Protein AF-0000000086531248 (afdb_homodimer)

pLDDT: mean 82.98, std 16.76, range [30.69, 98.19]

Radius of gyration: 30.2 Å; Cα contacts (8 Å, |Δi|>4): 762; chains: 2; bounding box: 94×126×69 Å

Nearest PDB structures (foldseek):
  3ufk-assembly1_A  TM=3.149E-01  e=9.516E-01  Shewanella sp. HRCR_06
  2p8v-assembly1_A  TM=5.170E-01  e=6.053E+00  Homo sapiens
  1i2h-assembly1_A  TM=2.960E-01  e=3.210E+00  Rattus norvegicus
  3qra-assembly1_A  TM=2.170E-01  e=5.446E+00  Yersinia pestis
  3ufk-assembly1_A  TM=3.164E-01  e=9.155E-01  Shewanella sp. HRCR_06

Organism: NCBI:txid488447

InterPro domains:
  IPR025500 Protein of unknown function DUF4390 [PF14334] (31-188)

Solvent-accessible surface area (backbone atoms only — not comparable to full-atom values): 21457 Å² total; per-residue (Å²): 138,83,80,73,83,70,62,63,59,59,54,48,51,50,50,49,51,51,52,56,54,62,63,57,69,62,66,74,74,72,62,60,46,32,41,75,75,45,74,47,77,41,75,66,81,43,31,29,15,36,36,32,34,45,45,72,74,75,51,71,68,51,48,50,37,25,75,71,44,42,57,45,36,40,34,36,41,38,37,33,32,35,85,48,75,95,82,62,70,50,62,69,32,76,50,74,37,56,36,37,37,34,42,41,78,91,78,56,29,23,33,42,30,25,70,22,41,72,46,78,26,83,39,67,69,60,38,48,55,51,72,29,37,35,39,65,24,76,69,42,53,52,89,62,55,53,73,72,39,65,31,41,35,34,39,31,41,29,51,41,50,85,67,35,46,65,74,55,36,55,47,40,74,76,30,70,80,58,54,36,38,30,66,78,44,73,46,80,42,65,37,69,64,76,81,128,137,84,81,73,81,67,63,64,59,59,54,48,51,50,50,49,50,50,52,56,53,64,64,56,70,62,65,74,74,72,62,60,44,32,41,75,75,45,75,47,77,42,75,66,80,41,32,30,15,36,34,35,36,45,45,71,74,76,51,71,70,50,47,50,37,25,74,71,43,41,58,45,37,41,34,37,40,37,37,33,32,37,83,48,73,93,82,58,72,49,64,69,34,76,51,74,38,58,38,38,38,32,40,40,78,91,77,57,27,23,35,41,32,25,68,22,40,73,48,77,26,83,37,66,69,61,40,47,57,51,72,30,37,35,38,65,24,78,70,42,54,54,89,62,56,55,74,72,40,65,30,42,36,35,37,33,42,31,49,40,51,86,68,34,46,66,74,53,35,55,47,40,76,78,31,70,80,56,53,38,37,32,65,77,45,75,46,80,42,64,38,68,64,75,80,128

Foldseek 3Di:
DCPPPPVVVVVVVVVVVVVVVVVPPPPPPPLQEKDKDDWDWDDPPFWIFIKTFIDGDADPVVVVCQVVWWKWKKKKWKWKWAPDPDDDTDTLFIDMWIWIWHADPVVRWIWIDGPHDIDTDNDPVVNVRVVRIDDGHGTDGPVSDDAFGKIKMKMKMWIDQVPTPDVSVVVVVVDSSRGYMYDIDIDMDHHHPPDD/DPPPPPVVVVVVVVVVVVVVVVVPPPPPPPLQEKDKDDWDWDDPPFWIFIKTFIDGDADPVVVVCQVVWWKWKKKKWKWKWAPDPDDDTDTLFIDMWIWIWHADPVVRWIWIDGPHDIDTDNDPVVNVRVVRIDDGHGTDGPVSDDAFGKIKMKMKMWIDQVPTPDVSVVVVVVDSSRGYMYDIDIDMDHRHPPDD

Structure (mmCIF, N/CA/C/O backbone):
data_AF-0000000086531248-model_v1
#
loop_
_entity.id
_entity.type
_entity.pdbx_description
1 polymer 'DUF4390 domain-containing protein'
#
loop_
_atom_site.group_PDB
_atom_site.id
_atom_site.type_symbol
_atom_site.label_atom_id
_atom_site.label_alt_id
_atom_site.label_comp_id
_atom_site.label_asym_id
_atom_site.label_entity_id
_atom_site.label_seq_id
_atom_site.pdbx_PDB_ins_code
_atom_site.Cartn_x
_atom_site.Cartn_y
_atom_site.Cartn_z
_atom_site.occupancy
_atom_site.B_iso_or_equiv
_atom_site.auth_seq_id
_atom_site.auth_comp_id
_atom_site.auth_asym_id
_atom_site.auth_atom_id
_atom_site.pdbx_PDB_model_num
ATOM 1 N N . MET A 1 1 ? 48.844 -71 -18.516 1 31.03 1 MET A N 1
ATOM 2 C CA . MET A 1 1 ? 48.469 -69.812 -19.328 1 31.03 1 MET A CA 1
ATOM 3 C C . MET A 1 1 ? 47.156 -69.25 -18.859 1 31.03 1 MET A C 1
ATOM 5 O O . MET A 1 1 ? 46.094 -69.812 -19.125 1 31.03 1 MET A O 1
ATOM 9 N N . THR A 1 2 ? 47.062 -68.688 -17.531 1 39.78 2 THR A N 1
ATOM 10 C CA . THR A 1 2 ? 46 -68.188 -16.703 1 39.78 2 THR A CA 1
ATOM 11 C C . THR A 1 2 ? 45.469 -66.875 -17.234 1 39.78 2 THR A C 1
ATOM 13 O O . THR A 1 2 ? 46.188 -65.875 -17.203 1 39.78 2 THR A O 1
ATOM 16 N N . ILE A 1 3 ? 44.844 -66.938 -18.438 1 44.66 3 ILE A N 1
ATOM 17 C CA . ILE A 1 3 ? 44.188 -65.75 -19.047 1 44.66 3 ILE A CA 1
ATOM 18 C C . ILE A 1 3 ? 43.125 -65.188 -18.094 1 44.66 3 ILE A C 1
ATOM 20 O O . ILE A 1 3 ? 42.125 -65.875 -17.844 1 44.66 3 ILE A O 1
ATOM 24 N N . LYS A 1 4 ? 43.5 -64.562 -16.938 1 47.22 4 LYS A N 1
ATOM 25 C CA . LYS A 1 4 ? 42.688 -63.875 -15.953 1 47.22 4 LYS A CA 1
ATOM 26 C C . LYS A 1 4 ? 41.844 -62.781 -16.609 1 47.22 4 LYS A C 1
ATOM 28 O O . LYS A 1 4 ? 42.344 -62.062 -17.5 1 47.22 4 LYS A O 1
ATOM 33 N N . HIS A 1 5 ? 40.5 -62.969 -16.672 1 45.34 5 HIS A N 1
ATOM 34 C CA . HIS A 1 5 ? 39.312 -62.25 -17.109 1 45.34 5 HIS A CA 1
ATOM 35 C C . HIS A 1 5 ? 39.375 -60.781 -16.672 1 45.34 5 HIS A C 1
ATOM 37 O O . HIS A 1 5 ? 39.188 -60.469 -15.484 1 45.34 5 HIS A O 1
ATOM 43 N N . LEU A 1 6 ? 40.344 -59.938 -17.234 1 50.62 6 LEU A N 1
ATOM 44 C CA . LEU A 1 6 ? 40.469 -58.469 -17.125 1 50.62 6 LEU A CA 1
ATOM 45 C C . LEU A 1 6 ? 39.188 -57.781 -17.625 1 50.62 6 LEU A C 1
ATOM 47 O O . LEU A 1 6 ? 39.188 -56.562 -17.828 1 50.62 6 LEU A O 1
ATOM 51 N N . PHE A 1 7 ? 38.094 -58.562 -17.938 1 53.81 7 PHE A N 1
ATOM 52 C CA . PHE A 1 7 ? 36.906 -57.969 -18.578 1 53.81 7 PHE A CA 1
ATOM 53 C C . PHE A 1 7 ? 36.188 -57.062 -17.625 1 53.81 7 PHE A C 1
ATOM 55 O O . PHE A 1 7 ? 35.406 -56.188 -18.047 1 53.81 7 PHE A O 1
ATOM 62 N N . PRO A 1 8 ? 36.312 -57.344 -16.25 1 64.69 8 PRO A N 1
ATOM 63 C CA . PRO A 1 8 ? 35.375 -56.625 -15.422 1 64.69 8 PRO A CA 1
ATOM 64 C C . PRO A 1 8 ? 35.75 -55.156 -15.25 1 64.69 8 PRO A C 1
ATOM 66 O O . PRO A 1 8 ? 34.906 -54.312 -14.961 1 64.69 8 PRO A O 1
ATOM 69 N N . LEU A 1 9 ? 37.062 -54.812 -15.57 1 65.31 9 LEU A N 1
ATOM 70 C CA . LEU A 1 9 ? 37.5 -53.438 -15.227 1 65.31 9 LEU A CA 1
ATOM 71 C C . LEU A 1 9 ? 37.031 -52.469 -16.281 1 65.31 9 LEU A C 1
ATOM 73 O O . LEU A 1 9 ? 36.656 -51.312 -15.953 1 65.31 9 LEU A O 1
ATOM 77 N N . ARG A 1 10 ? 36.938 -52.969 -17.609 1 66.69 10 ARG A N 1
ATOM 78 C CA . ARG A 1 10 ? 36.531 -52.062 -18.656 1 66.69 10 ARG A CA 1
ATOM 79 C C . ARG A 1 10 ? 35.031 -51.781 -18.594 1 66.69 10 ARG A C 1
ATOM 81 O O . ARG A 1 10 ? 34.594 -50.656 -18.844 1 66.69 10 ARG A O 1
ATOM 88 N N . LEU A 1 11 ? 34.281 -52.812 -18.188 1 67 11 LEU A N 1
ATOM 89 C CA . LEU A 1 11 ? 32.844 -52.594 -18.062 1 67 11 LEU A CA 1
ATOM 90 C C . LEU A 1 11 ? 32.531 -51.688 -16.859 1 67 11 LEU A C 1
ATOM 92 O O . LEU A 1 11 ? 31.656 -50.812 -16.938 1 67 11 LEU A O 1
ATOM 96 N N . ALA A 1 12 ? 33.375 -51.812 -15.789 1 71.38 12 ALA A N 1
ATOM 97 C CA . ALA A 1 12 ? 33.219 -50.938 -14.625 1 71.38 12 ALA A CA 1
ATOM 98 C C . ALA A 1 12 ? 33.562 -49.5 -14.961 1 71.38 12 ALA A C 1
ATOM 100 O O . ALA A 1 12 ? 32.875 -48.562 -14.508 1 71.38 12 ALA A O 1
ATOM 101 N N . ALA A 1 13 ? 34.562 -49.281 -15.859 1 70.12 13 ALA A N 1
ATOM 102 C CA . ALA A 1 13 ? 34.969 -47.938 -16.266 1 70.12 13 ALA A CA 1
ATOM 103 C C . ALA A 1 13 ? 33.875 -47.281 -17.141 1 70.12 13 ALA A C 1
ATOM 105 O O . ALA A 1 13 ? 33.562 -46.094 -16.984 1 70.12 13 ALA A O 1
ATOM 106 N N . VAL A 1 14 ? 33.25 -48.125 -18.016 1 68.56 14 VAL A N 1
ATOM 107 C CA . VAL A 1 14 ? 32.188 -47.625 -18.875 1 68.56 14 VAL A CA 1
ATOM 108 C C . VAL A 1 14 ? 30.953 -47.312 -18.031 1 68.56 14 VAL A C 1
ATOM 110 O O . VAL A 1 14 ? 30.297 -46.281 -18.234 1 68.56 14 VAL A O 1
ATOM 113 N N . LEU A 1 15 ? 30.688 -48.156 -17.016 1 67.06 15 LEU A N 1
ATOM 114 C CA . LEU A 1 15 ? 29.562 -47.875 -16.125 1 67.06 15 LEU A CA 1
ATOM 115 C C . LEU A 1 15 ? 29.812 -46.656 -15.25 1 67.06 15 LEU A C 1
ATOM 117 O O . LEU A 1 15 ? 28.906 -45.875 -15.008 1 67.06 15 LEU A O 1
ATOM 121 N N . MET A 1 16 ? 31.109 -46.469 -14.859 1 66.44 16 MET A N 1
AT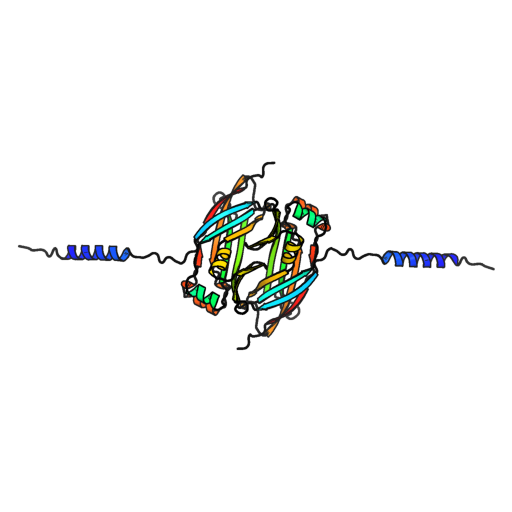OM 122 C CA . MET A 1 16 ? 31.453 -45.312 -14.07 1 66.44 16 MET A CA 1
ATOM 123 C C . MET A 1 16 ? 31.359 -44.031 -14.914 1 66.44 16 MET A C 1
ATOM 125 O O . MET A 1 16 ? 30.875 -43 -14.438 1 66.44 16 MET A O 1
ATOM 129 N N . VAL A 1 17 ? 31.75 -44.156 -16.188 1 66.12 17 VAL A N 1
ATOM 130 C CA . VAL A 1 17 ? 31.656 -42.969 -17.062 1 66.12 17 VAL A CA 1
ATOM 131 C C . VAL A 1 17 ? 30.188 -42.688 -17.375 1 66.12 17 VAL A C 1
ATOM 133 O O . VAL A 1 17 ? 29.766 -41.531 -17.406 1 66.12 17 VAL A O 1
ATOM 136 N N . ALA A 1 18 ? 29.344 -43.781 -17.562 1 64.88 18 ALA A N 1
ATOM 137 C CA . ALA A 1 18 ? 27.922 -43.594 -17.828 1 64.88 18 ALA A CA 1
ATOM 138 C C . ALA A 1 18 ? 27.219 -43 -16.609 1 64.88 18 ALA A C 1
ATOM 140 O O . ALA A 1 18 ? 26.359 -42.125 -16.734 1 64.88 18 ALA A O 1
ATOM 141 N N . LEU A 1 19 ? 27.625 -43.469 -15.383 1 59.62 19 LEU A N 1
ATOM 142 C CA . LEU A 1 19 ? 27.047 -42.906 -14.172 1 59.62 19 LEU A CA 1
ATOM 143 C C . LEU A 1 19 ? 27.453 -41.438 -14 1 59.62 19 LEU A C 1
ATOM 145 O O . LEU A 1 19 ? 26.625 -40.625 -13.594 1 59.62 19 LEU A O 1
ATOM 149 N N . THR A 1 20 ? 28.781 -41.094 -14.312 1 60.84 20 THR A N 1
ATOM 150 C CA . THR A 1 20 ? 29.219 -39.719 -14.188 1 60.84 20 THR A CA 1
ATOM 151 C C . THR A 1 20 ? 28.516 -38.844 -15.227 1 60.84 20 THR A C 1
ATOM 153 O O . THR A 1 20 ? 28.219 -37.688 -14.961 1 60.84 20 THR A O 1
ATOM 156 N N . LEU A 1 21 ? 28.188 -39.406 -16.422 1 54 21 LEU A N 1
ATOM 157 C CA . LEU A 1 21 ? 27.516 -38.594 -17.438 1 54 21 LEU A CA 1
ATOM 158 C C . LEU A 1 21 ? 26.047 -38.406 -17.078 1 54 21 LEU A C 1
ATOM 160 O O . LEU A 1 21 ? 25.453 -37.375 -17.453 1 54 21 LEU A O 1
ATOM 164 N N . CYS A 1 22 ? 25.406 -39.375 -16.5 1 51.31 22 CYS A N 1
ATOM 165 C CA . CYS A 1 22 ? 24.016 -39.219 -16.125 1 51.31 22 CYS A CA 1
ATOM 166 C C . CYS A 1 22 ? 23.875 -38.156 -15.008 1 51.31 22 CYS A C 1
ATOM 168 O O . CYS A 1 22 ? 22.781 -37.656 -14.758 1 51.31 22 CYS A O 1
ATOM 170 N N . LEU A 1 23 ? 24.891 -38.125 -14.164 1 49.16 23 LEU A N 1
ATOM 171 C CA . LEU A 1 23 ? 24.781 -37.125 -13.086 1 49.16 23 LEU A CA 1
ATOM 172 C C . LEU A 1 23 ? 24.906 -35.719 -13.625 1 49.16 23 LEU A C 1
ATOM 174 O O . LEU A 1 23 ? 24.734 -34.75 -12.883 1 49.16 23 LEU A O 1
ATOM 178 N N . ALA A 1 24 ? 25.5 -35.594 -14.781 1 46.53 24 ALA A N 1
ATOM 179 C CA . ALA A 1 24 ? 25.766 -34.25 -15.227 1 46.53 24 ALA A CA 1
ATOM 180 C C . ALA A 1 24 ? 24.453 -33.5 -15.531 1 46.53 24 ALA A C 1
ATOM 182 O O . ALA A 1 24 ? 24.406 -32.25 -15.484 1 46.53 24 ALA A O 1
ATOM 183 N N . VAL A 1 25 ? 23.547 -34.188 -16.297 1 44.53 25 VAL A N 1
ATOM 184 C CA . VAL A 1 25 ? 22.594 -33.281 -16.891 1 44.53 25 VAL A CA 1
ATOM 185 C C . VAL A 1 25 ? 21.531 -32.906 -15.875 1 44.53 25 VAL A C 1
ATOM 187 O O . VAL A 1 25 ? 20.422 -33.469 -15.883 1 44.53 25 VAL A O 1
ATOM 190 N N . VAL A 1 26 ? 21.75 -33.031 -14.625 1 43.94 26 VAL A N 1
ATOM 191 C CA . VAL A 1 26 ? 20.734 -32.375 -13.82 1 43.94 26 VAL A CA 1
ATOM 192 C C . VAL A 1 26 ? 20.578 -30.938 -14.273 1 43.94 26 VAL A C 1
ATOM 194 O O . VAL A 1 26 ? 21.5 -30.125 -14.086 1 43.94 26 VAL A O 1
ATOM 197 N N . ARG A 1 27 ? 19.891 -30.688 -15.359 1 42.56 27 ARG A N 1
ATOM 198 C CA . ARG A 1 27 ? 19.484 -29.328 -15.648 1 42.56 27 ARG A CA 1
ATOM 199 C C . ARG A 1 27 ? 18.938 -28.641 -14.398 1 42.56 27 ARG A C 1
ATOM 201 O O . ARG A 1 27 ? 18.047 -29.172 -13.734 1 42.56 27 ARG A O 1
ATOM 208 N N . PRO A 1 28 ? 19.719 -27.734 -13.75 1 41.19 28 PRO A N 1
ATOM 209 C CA . PRO A 1 28 ? 19.016 -27 -12.688 1 41.19 28 PRO A CA 1
ATOM 210 C C . PRO A 1 28 ? 17.594 -26.625 -13.062 1 41.19 28 PRO A C 1
ATOM 212 O O . PRO A 1 28 ? 17.344 -26.172 -14.188 1 41.19 28 PRO A O 1
ATOM 215 N N . ALA A 1 29 ? 16.609 -27.422 -12.789 1 40.31 29 ALA A N 1
ATOM 216 C CA . ALA A 1 29 ? 15.242 -26.906 -12.867 1 40.31 29 ALA A CA 1
ATOM 217 C C . ALA A 1 29 ? 15.203 -25.406 -12.617 1 40.31 29 ALA A C 1
ATOM 219 O O . ALA A 1 29 ? 15.617 -24.938 -11.562 1 40.31 29 ALA A O 1
ATOM 220 N N . HIS A 1 30 ? 15.492 -24.594 -13.617 1 40.78 30 HIS A N 1
ATOM 221 C CA . HIS A 1 30 ? 15.289 -23.156 -13.492 1 40.78 30 HIS A CA 1
ATOM 222 C C . HIS A 1 30 ? 14.016 -22.844 -12.719 1 40.78 30 HIS A C 1
ATOM 224 O O . HIS A 1 30 ? 12.914 -22.984 -13.25 1 40.78 30 HIS A O 1
ATOM 230 N N . ALA A 1 31 ? 13.906 -23.281 -11.531 1 46.12 31 ALA A N 1
ATOM 231 C CA . ALA A 1 31 ? 12.828 -22.672 -10.758 1 46.12 31 ALA A CA 1
ATOM 232 C C . ALA A 1 31 ? 12.57 -21.25 -11.211 1 46.12 31 ALA A C 1
ATOM 234 O O . ALA A 1 31 ? 13.5 -20.469 -11.414 1 46.12 31 ALA A O 1
ATOM 235 N N . GLU A 1 32 ? 11.445 -21.078 -11.93 1 55.91 32 GLU A N 1
ATOM 236 C CA . GLU A 1 32 ? 11.016 -19.75 -12.352 1 55.91 32 GLU A CA 1
ATOM 237 C C . GLU A 1 32 ? 11.25 -18.719 -11.25 1 55.91 32 GLU A C 1
ATOM 239 O O . GLU A 1 32 ? 10.602 -18.766 -10.203 1 55.91 32 GLU A O 1
ATOM 244 N N . SER A 1 33 ? 12.516 -18.312 -11.047 1 71.56 33 SER A N 1
ATOM 245 C CA . SER A 1 33 ? 13.055 -17.484 -9.969 1 71.56 33 SER A CA 1
ATOM 246 C C . SER A 1 33 ? 12.93 -16 -10.297 1 71.56 33 SER A C 1
ATOM 248 O O . SER A 1 33 ? 12.961 -15.617 -11.461 1 71.56 33 SER A O 1
ATOM 250 N N . ILE A 1 34 ? 12.305 -15.32 -9.492 1 82.38 34 ILE A N 1
ATOM 251 C CA . ILE A 1 34 ? 12.398 -13.859 -9.523 1 82.38 34 ILE A CA 1
ATOM 252 C C . ILE A 1 34 ? 13.828 -13.43 -9.203 1 82.38 34 ILE A C 1
ATOM 254 O O . ILE A 1 34 ? 14.422 -13.898 -8.234 1 82.38 34 ILE A O 1
ATOM 258 N N . ALA A 1 35 ? 14.461 -12.766 -10.141 1 81.56 35 ALA A N 1
ATOM 259 C CA . ALA A 1 35 ? 15.773 -12.188 -9.867 1 81.56 35 ALA A CA 1
ATOM 260 C C . ALA A 1 35 ? 15.656 -10.703 -9.516 1 81.56 35 ALA A C 1
ATOM 262 O O . ALA A 1 35 ? 14.977 -9.945 -10.211 1 81.56 35 ALA A O 1
ATOM 263 N N . VAL A 1 36 ? 16.266 -10.367 -8.438 1 82.25 36 VAL A N 1
ATOM 264 C CA . VAL A 1 36 ? 16.344 -8.945 -8.117 1 82.25 36 VAL A CA 1
ATOM 265 C C . VAL A 1 36 ? 17.469 -8.297 -8.906 1 82.25 36 VAL A C 1
ATOM 267 O O . VAL A 1 36 ? 18.641 -8.609 -8.688 1 82.25 36 VAL A O 1
ATOM 270 N N . GLN A 1 37 ? 17.203 -7.414 -9.719 1 82.5 37 GLN A N 1
ATOM 271 C CA . GLN A 1 37 ? 18.188 -6.801 -10.594 1 82.5 37 GLN A CA 1
ATOM 272 C C . GLN A 1 37 ? 18.859 -5.602 -9.922 1 82.5 37 GLN A C 1
ATOM 274 O O . GLN A 1 37 ? 20.078 -5.461 -9.961 1 82.5 37 GLN A O 1
ATOM 279 N N . ARG A 1 38 ? 18.094 -4.773 -9.422 1 89.06 38 ARG A N 1
ATOM 280 C CA . ARG A 1 38 ? 18.578 -3.541 -8.812 1 89.06 38 ARG A CA 1
ATOM 281 C C . ARG A 1 38 ? 17.75 -3.166 -7.59 1 89.06 38 ARG A C 1
ATOM 283 O O . ARG A 1 38 ? 16.531 -3.398 -7.566 1 89.06 38 ARG A O 1
ATOM 290 N N . ALA A 1 39 ? 18.469 -2.699 -6.625 1 93.31 39 ALA A N 1
ATOM 291 C CA . ALA A 1 39 ? 17.828 -2.174 -5.426 1 93.31 39 ALA A CA 1
ATOM 292 C C . ALA A 1 39 ? 18.641 -1.046 -4.805 1 93.31 39 ALA A C 1
ATOM 294 O O . ALA A 1 39 ? 19.859 -1.162 -4.664 1 93.31 39 ALA A O 1
ATOM 295 N N . SER A 1 40 ? 17.969 -0.02 -4.566 1 95.25 40 SER A N 1
ATOM 296 C CA . SER A 1 40 ? 18.656 1.116 -3.965 1 95.25 40 SER A CA 1
ATOM 297 C C . SER A 1 40 ? 17.719 1.915 -3.062 1 95.25 40 SER A C 1
ATOM 299 O O . SER A 1 40 ? 16.5 1.846 -3.205 1 95.25 40 SER A O 1
ATOM 301 N N . LEU A 1 41 ? 18.375 2.584 -2.145 1 95.06 41 LEU A N 1
ATOM 302 C CA . LEU A 1 41 ? 17.641 3.459 -1.234 1 95.06 41 LEU A CA 1
ATOM 303 C C . LEU A 1 41 ? 17.953 4.922 -1.517 1 95.06 41 LEU A C 1
ATOM 305 O O . LEU A 1 41 ? 19.125 5.281 -1.737 1 95.06 41 LEU A O 1
ATOM 309 N N . GLN A 1 42 ? 16.875 5.691 -1.604 1 91.12 42 GLN A N 1
ATOM 310 C CA . GLN A 1 42 ? 17.047 7.125 -1.812 1 91.12 42 GLN A CA 1
ATOM 311 C C . GLN A 1 42 ? 16.266 7.922 -0.771 1 91.12 42 GLN A C 1
ATOM 313 O O . GLN A 1 42 ? 15.148 7.543 -0.394 1 91.12 42 GLN A O 1
ATOM 318 N N . SER A 1 43 ? 16.844 8.992 -0.351 1 88.44 43 SER A N 1
ATOM 319 C CA . SER A 1 43 ? 16.125 9.867 0.577 1 88.44 43 SER A CA 1
ATOM 320 C C . SER A 1 43 ? 14.867 10.43 -0.054 1 88.44 43 SER A C 1
ATOM 322 O O . SER A 1 43 ? 14.867 10.82 -1.225 1 88.44 43 SER A O 1
ATOM 324 N N . ASP A 1 44 ? 13.828 10.422 0.707 1 83.75 44 ASP A N 1
ATOM 325 C CA . ASP A 1 44 ? 12.57 10.93 0.165 1 83.75 44 ASP A CA 1
ATOM 326 C C . ASP A 1 44 ? 12.086 12.141 0.954 1 83.75 44 ASP A C 1
ATOM 328 O O . ASP A 1 44 ? 10.891 12.453 0.94 1 83.75 44 ASP A O 1
ATOM 332 N N . GLY A 1 45 ? 12.961 12.789 1.713 1 75.69 45 GLY A N 1
ATOM 333 C CA . GLY A 1 45 ? 12.625 13.953 2.512 1 75.69 45 GLY A CA 1
ATOM 334 C C . GLY A 1 45 ? 12.32 13.617 3.959 1 75.69 45 GLY A C 1
ATOM 335 O O . GLY A 1 45 ? 12.703 14.352 4.871 1 75.69 45 GLY A O 1
ATOM 336 N N . SER A 1 46 ? 11.602 12.57 4.211 1 79.56 46 SER A N 1
ATOM 337 C CA . SER A 1 46 ? 11.242 12.18 5.57 1 79.56 46 SER A CA 1
ATOM 338 C C . SER A 1 46 ? 11.945 10.891 5.977 1 79.56 46 SER A C 1
ATOM 340 O O . SER A 1 46 ? 11.852 10.469 7.133 1 79.56 46 SER A O 1
ATOM 342 N N . GLY A 1 47 ? 12.656 10.312 5.164 1 89.12 47 GLY A N 1
ATOM 343 C CA . GLY A 1 47 ? 13.359 9.047 5.332 1 89.12 47 GLY A CA 1
ATOM 344 C C . GLY A 1 47 ? 13.969 8.531 4.043 1 89.12 47 GLY A C 1
ATOM 345 O O . GLY A 1 47 ? 14.656 9.266 3.334 1 89.12 47 GLY A O 1
ATOM 346 N N . TRP A 1 48 ? 13.758 7.203 3.857 1 92.5 48 TRP A N 1
ATOM 347 C CA . TRP A 1 48 ? 14.312 6.613 2.641 1 92.5 48 TRP A CA 1
ATOM 348 C C . TRP A 1 48 ? 13.273 5.73 1.948 1 92.5 48 TRP A C 1
ATOM 350 O O . TRP A 1 48 ? 12.516 5.023 2.607 1 92.5 48 TRP A O 1
ATOM 360 N N . ALA A 1 49 ? 13.336 5.809 0.674 1 93.88 49 ALA A N 1
ATOM 361 C CA . ALA A 1 49 ? 12.453 5 -0.167 1 93.88 49 ALA A CA 1
ATOM 362 C C . ALA A 1 49 ? 13.25 3.98 -0.975 1 93.88 49 ALA A C 1
ATOM 364 O O . ALA A 1 49 ? 14.375 4.254 -1.392 1 93.88 49 ALA A O 1
ATOM 365 N N . LEU A 1 50 ? 12.594 2.869 -1.174 1 96.06 50 LEU A N 1
ATOM 366 C CA . LEU A 1 50 ? 13.211 1.789 -1.939 1 96.06 50 LEU A CA 1
ATOM 367 C C . LEU A 1 50 ? 12.805 1.865 -3.408 1 96.06 50 LEU A C 1
ATOM 369 O O . LEU A 1 50 ? 11.625 2.029 -3.721 1 96.06 50 LEU A O 1
ATOM 373 N N . ASP A 1 51 ? 13.75 1.807 -4.25 1 95.38 51 ASP A N 1
ATOM 374 C CA . ASP A 1 51 ? 13.57 1.492 -5.664 1 95.38 51 ASP A CA 1
ATOM 375 C C . ASP A 1 51 ? 14.188 0.14 -6.012 1 95.38 51 ASP A C 1
ATOM 377 O O . ASP A 1 51 ? 15.375 -0.092 -5.758 1 95.38 51 ASP A O 1
ATOM 381 N N . ALA A 1 52 ? 13.328 -0.704 -6.539 1 95.88 52 ALA A N 1
ATOM 382 C CA . ALA A 1 52 ? 13.812 -2.043 -6.863 1 95.88 52 ALA A CA 1
ATOM 383 C C . ALA A 1 52 ? 13.188 -2.557 -8.156 1 95.88 52 ALA A C 1
ATOM 385 O O . ALA A 1 52 ? 12.023 -2.268 -8.453 1 95.88 52 ALA A O 1
ATOM 386 N N . ARG A 1 53 ? 13.984 -3.299 -8.859 1 95.88 53 ARG A N 1
ATOM 387 C CA . ARG A 1 53 ? 13.523 -3.947 -10.086 1 95.88 53 ARG A CA 1
ATOM 388 C C . ARG A 1 53 ? 13.742 -5.457 -10.016 1 95.88 53 ARG A C 1
ATOM 390 O O . ARG A 1 53 ? 14.828 -5.918 -9.672 1 95.88 53 ARG A O 1
ATOM 397 N N . PHE A 1 54 ? 12.688 -6.086 -10.359 1 95.19 54 PHE A N 1
ATOM 398 C CA . PHE A 1 54 ? 12.727 -7.543 -10.383 1 95.19 54 PHE A CA 1
ATOM 399 C C . PHE A 1 54 ? 12.547 -8.062 -11.805 1 95.19 54 PHE A C 1
ATOM 401 O O . PHE A 1 54 ? 11.898 -7.418 -12.633 1 95.19 54 PHE A O 1
ATOM 408 N N . ASP A 1 55 ? 13.195 -9.164 -12.023 1 93.31 55 ASP A N 1
ATOM 409 C CA . ASP A 1 55 ? 13.039 -9.805 -13.328 1 93.31 55 ASP A CA 1
ATOM 410 C C . ASP A 1 55 ? 12.445 -11.203 -13.18 1 93.31 55 ASP A C 1
ATOM 412 O O . ASP A 1 55 ? 13.047 -12.07 -12.547 1 93.31 55 ASP A O 1
ATOM 416 N N . PHE A 1 56 ? 11.242 -11.32 -13.828 1 93.5 56 PHE A N 1
ATOM 417 C CA . PHE A 1 56 ? 10.594 -12.617 -13.859 1 93.5 56 PHE A CA 1
ATOM 418 C C . PHE A 1 56 ? 9.523 -12.664 -14.945 1 93.5 56 PHE A C 1
ATOM 420 O O . PHE A 1 56 ? 9.133 -11.625 -15.484 1 93.5 56 PHE A O 1
ATOM 427 N N . GLU A 1 57 ? 9.211 -13.867 -15.281 1 92.69 57 GLU A N 1
ATOM 428 C CA . GLU A 1 57 ? 8.07 -14.133 -16.141 1 92.69 57 GLU A CA 1
ATOM 429 C C . GLU A 1 57 ? 7.094 -15.102 -15.492 1 92.69 57 GLU A C 1
ATOM 431 O O . GLU A 1 57 ? 7.488 -15.93 -14.664 1 92.69 57 GLU A O 1
ATOM 436 N N . LEU A 1 58 ? 5.859 -14.852 -15.891 1 95.62 58 LEU A N 1
ATOM 437 C CA . LEU A 1 58 ? 4.883 -15.828 -15.43 1 95.62 58 LEU A CA 1
ATOM 438 C C . LEU A 1 58 ? 4.926 -17.094 -16.281 1 95.62 58 LEU A C 1
ATOM 440 O O . LEU A 1 58 ? 5.074 -17.016 -17.5 1 95.62 58 LEU A O 1
ATOM 444 N N . ASN A 1 59 ? 4.879 -18.219 -15.633 1 94.38 59 ASN A N 1
ATOM 445 C CA . ASN A 1 59 ? 4.699 -19.438 -16.406 1 94.38 59 ASN A CA 1
ATOM 446 C C . ASN A 1 59 ? 3.289 -19.531 -16.984 1 94.38 59 ASN A C 1
ATOM 448 O O . ASN A 1 59 ? 2.408 -18.766 -16.609 1 94.38 59 ASN A O 1
ATOM 452 N N . PRO A 1 60 ? 3.047 -20.438 -17.906 1 93.69 60 PRO A N 1
ATOM 453 C CA . PRO A 1 60 ? 1.754 -20.516 -18.578 1 93.69 60 PRO A CA 1
ATOM 454 C C . PRO A 1 60 ? 0.589 -20.734 -17.625 1 93.69 60 PRO A C 1
ATOM 456 O O . PRO A 1 60 ? -0.5 -20.188 -17.828 1 93.69 60 PRO A O 1
ATOM 459 N N . ASN A 1 61 ? 0.798 -21.484 -16.594 1 92.5 61 ASN A N 1
ATOM 460 C CA . ASN A 1 61 ? -0.265 -21.734 -15.617 1 92.5 61 ASN A CA 1
ATOM 461 C C . ASN A 1 61 ? -0.671 -20.453 -14.898 1 92.5 61 ASN A C 1
ATOM 463 O O . ASN A 1 61 ? -1.86 -20.188 -14.719 1 92.5 61 ASN A O 1
ATOM 467 N N . LEU A 1 62 ? 0.278 -19.688 -14.492 1 94.88 62 LEU A N 1
ATOM 468 C CA . LEU A 1 62 ? 0.017 -18.406 -13.828 1 94.88 62 LEU A CA 1
ATOM 469 C C . LEU A 1 62 ? -0.636 -17.422 -14.781 1 94.88 62 LEU A C 1
ATOM 471 O O . LEU A 1 62 ? -1.552 -16.688 -14.398 1 94.88 62 LEU A O 1
ATOM 475 N N . GLU A 1 63 ? -0.182 -17.406 -16 1 96.44 63 GLU A N 1
ATOM 476 C CA . GLU A 1 63 ? -0.789 -16.531 -17 1 96.44 63 GLU A CA 1
ATOM 477 C C . GLU A 1 63 ? -2.254 -16.906 -17.234 1 96.44 63 GLU A C 1
ATOM 479 O O . GLU A 1 63 ? -3.113 -16.016 -17.297 1 96.44 63 GLU A O 1
ATOM 484 N N . ASP A 1 64 ? -2.465 -18.156 -17.359 1 94.94 64 ASP A N 1
ATOM 485 C CA . ASP A 1 64 ? -3.826 -18.64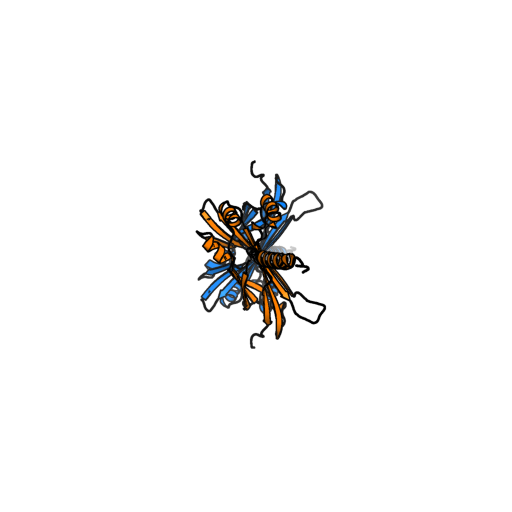1 -17.562 1 94.94 64 ASP A CA 1
ATOM 486 C C . ASP A 1 64 ? -4.727 -18.266 -16.391 1 94.94 64 ASP A C 1
ATOM 488 O O . ASP A 1 64 ? -5.887 -17.891 -16.578 1 94.94 64 ASP A O 1
ATOM 492 N N . ALA A 1 65 ? -4.172 -18.391 -15.195 1 92.75 65 ALA A N 1
ATOM 493 C CA . ALA A 1 65 ? -4.934 -18.078 -14 1 92.75 65 ALA A CA 1
ATOM 494 C C . ALA A 1 65 ? -5.383 -16.609 -14.008 1 92.75 65 ALA A C 1
ATOM 496 O O . ALA A 1 65 ? -6.562 -16.328 -13.812 1 92.75 65 ALA A O 1
ATOM 497 N N . VAL A 1 66 ? -4.477 -15.711 -14.312 1 95.31 66 VAL A N 1
ATOM 498 C CA . VAL A 1 66 ? -4.812 -14.289 -14.328 1 95.31 66 VAL A CA 1
ATOM 499 C C . VAL A 1 66 ? -5.844 -14.008 -15.422 1 95.31 66 VAL A C 1
ATOM 501 O O . VAL A 1 66 ? -6.801 -13.266 -15.203 1 95.31 66 VAL A O 1
ATOM 504 N N . ASN A 1 67 ? -5.664 -14.641 -16.547 1 95.5 67 ASN A N 1
ATOM 505 C CA . ASN A 1 67 ? -6.57 -14.43 -17.672 1 95.5 67 ASN A CA 1
ATOM 506 C C . ASN A 1 67 ? -7.977 -14.93 -17.359 1 95.5 67 ASN A C 1
ATOM 508 O O . ASN A 1 67 ? -8.953 -14.43 -17.906 1 95.5 67 ASN A O 1
ATOM 512 N N . LYS A 1 68 ? -8.023 -15.859 -16.484 1 91.94 68 LYS A N 1
ATOM 513 C CA . LYS A 1 68 ? -9.312 -16.438 -16.094 1 91.94 68 LYS A CA 1
ATOM 514 C C . LYS A 1 68 ? -9.906 -15.688 -14.914 1 91.94 68 LYS A C 1
ATOM 516 O O . LYS A 1 68 ? -10.922 -16.109 -14.352 1 91.94 68 LYS A O 1
ATOM 521 N N . GLY A 1 69 ? -9.234 -14.703 -14.469 1 89.5 69 GLY A N 1
ATOM 522 C CA . GLY A 1 69 ? -9.812 -13.836 -13.461 1 89.5 69 GLY A CA 1
ATOM 523 C C . GLY A 1 69 ? -9.328 -14.148 -12.055 1 89.5 69 GLY A C 1
ATOM 524 O O . GLY A 1 69 ? -9.859 -13.617 -11.078 1 89.5 69 GLY A O 1
ATOM 525 N N . ILE A 1 70 ? -8.344 -14.969 -11.898 1 89.88 70 ILE A N 1
ATOM 526 C CA . ILE A 1 70 ? -7.77 -15.273 -10.594 1 89.88 70 ILE A CA 1
ATOM 527 C C . ILE A 1 70 ? -6.641 -14.289 -10.289 1 89.88 70 ILE A C 1
ATOM 529 O O . ILE A 1 70 ? -5.625 -14.266 -10.984 1 89.88 70 ILE A O 1
ATOM 533 N N . PRO A 1 71 ? -6.797 -13.594 -9.219 1 93.25 71 PRO A N 1
ATOM 534 C CA . PRO A 1 71 ? -5.746 -12.617 -8.922 1 93.25 71 PRO A CA 1
ATOM 535 C C . PRO A 1 71 ? -4.461 -13.266 -8.422 1 93.25 71 PRO A C 1
ATOM 537 O O . PRO A 1 71 ? -4.512 -14.305 -7.758 1 93.25 71 PRO A O 1
ATOM 540 N N . LEU A 1 72 ? -3.371 -12.625 -8.75 1 94.94 72 LEU A N 1
ATOM 541 C CA . LEU A 1 72 ? -2.061 -12.961 -8.203 1 94.94 72 LEU A CA 1
ATOM 542 C C . LEU A 1 72 ? -1.575 -11.875 -7.246 1 94.94 72 LEU A C 1
ATOM 544 O O . LEU A 1 72 ? -1.784 -10.688 -7.488 1 94.94 72 LEU A O 1
ATOM 548 N N . TYR A 1 73 ? -0.928 -12.32 -6.211 1 93.94 73 TYR A N 1
ATOM 549 C CA . TYR A 1 73 ? -0.424 -11.398 -5.199 1 93.94 73 TYR A CA 1
ATOM 550 C C . TYR A 1 73 ? 1.093 -11.492 -5.082 1 93.94 73 TYR A C 1
ATOM 552 O O . TYR A 1 73 ? 1.632 -12.555 -4.758 1 93.94 73 TYR A O 1
ATOM 560 N N . PHE A 1 74 ? 1.714 -10.391 -5.336 1 95.94 74 PHE A N 1
ATOM 561 C CA . PHE A 1 74 ? 3.164 -10.305 -5.219 1 95.94 74 PHE A CA 1
ATOM 562 C C . PHE A 1 74 ? 3.564 -9.523 -3.977 1 95.94 74 PHE A C 1
ATOM 564 O O . PHE A 1 74 ? 3.24 -8.336 -3.854 1 95.94 74 PHE A O 1
ATOM 571 N N . THR A 1 75 ? 4.262 -10.18 -3.092 1 96 75 THR A N 1
ATOM 572 C CA . THR A 1 75 ? 4.668 -9.555 -1.841 1 96 75 THR A CA 1
ATOM 573 C C . THR A 1 75 ? 6.168 -9.266 -1.84 1 96 75 THR A C 1
ATOM 575 O O . THR A 1 75 ? 6.973 -10.156 -2.123 1 96 75 THR A O 1
ATOM 578 N N . THR A 1 76 ? 6.488 -8.016 -1.574 1 96.12 76 THR A N 1
ATOM 579 C CA . THR A 1 76 ? 7.879 -7.602 -1.424 1 96.12 76 THR A CA 1
ATOM 580 C C . THR A 1 76 ? 8.219 -7.352 0.044 1 96.12 76 THR A C 1
ATOM 582 O O . THR A 1 76 ? 7.512 -6.609 0.73 1 96.12 76 THR A O 1
ATOM 585 N N . ASP A 1 77 ? 9.266 -7.992 0.459 1 96.25 77 ASP A N 1
ATOM 586 C CA . ASP A 1 77 ? 9.75 -7.805 1.822 1 96.25 77 ASP A CA 1
ATOM 587 C C . ASP A 1 77 ? 11.031 -6.969 1.838 1 96.25 77 ASP A C 1
ATOM 589 O O . ASP A 1 77 ? 11.906 -7.152 0.992 1 96.25 77 ASP A O 1
ATOM 593 N N . PHE A 1 78 ? 11.062 -6.074 2.816 1 96.81 78 PHE A N 1
ATOM 594 C CA . PHE A 1 78 ? 12.25 -5.27 3.064 1 96.81 78 PHE A CA 1
ATOM 595 C C . PHE A 1 78 ? 12.68 -5.371 4.523 1 96.81 78 PHE A C 1
ATOM 597 O O . PHE A 1 78 ? 11.852 -5.246 5.43 1 96.81 78 PHE A O 1
ATOM 604 N N . GLU A 1 79 ? 13.953 -5.551 4.715 1 95.81 79 GLU A N 1
ATOM 605 C CA . GLU A 1 79 ? 14.523 -5.598 6.059 1 95.81 79 GLU A CA 1
ATOM 606 C C . GLU A 1 79 ? 15.828 -4.809 6.137 1 95.81 79 GLU A C 1
ATOM 608 O O . GLU A 1 79 ? 16.625 -4.828 5.199 1 95.81 79 GLU A O 1
ATOM 613 N N . LEU A 1 80 ? 15.953 -4.078 7.207 1 94.5 80 LEU A N 1
ATOM 614 C CA . LEU A 1 80 ? 17.188 -3.387 7.52 1 94.5 80 LEU A CA 1
ATOM 615 C C . LEU A 1 80 ? 17.844 -3.979 8.766 1 94.5 80 LEU A C 1
ATOM 617 O O . LEU A 1 80 ? 17.203 -4.086 9.812 1 94.5 80 LEU A O 1
ATOM 621 N N . SER A 1 81 ? 19.062 -4.395 8.648 1 90.81 81 SER A N 1
ATOM 622 C CA . SER A 1 81 ? 19.75 -4.984 9.789 1 90.81 81 SER A CA 1
ATOM 623 C C . SER A 1 81 ? 21.109 -4.32 10.031 1 90.81 81 SER A C 1
ATOM 625 O O . SER A 1 81 ? 21.641 -3.668 9.133 1 90.81 81 SER A O 1
ATOM 627 N N . ARG A 1 82 ? 21.453 -4.176 11.242 1 83.44 82 ARG A N 1
ATOM 628 C CA . ARG A 1 82 ? 22.781 -3.693 11.609 1 83.44 82 ARG A CA 1
ATOM 629 C C . ARG A 1 82 ? 23.656 -4.84 12.094 1 83.44 82 ARG A C 1
ATOM 631 O O . ARG A 1 82 ? 23.234 -5.656 12.914 1 83.44 82 ARG A O 1
ATOM 638 N N . ALA A 1 83 ? 24.688 -5.078 11.219 1 67.94 83 ALA A N 1
ATOM 639 C CA . ALA A 1 83 ? 25.625 -6.137 11.609 1 67.94 83 ALA A CA 1
ATOM 640 C C . ALA A 1 83 ? 26.375 -5.773 12.891 1 67.94 83 ALA A C 1
ATOM 642 O O . ALA A 1 83 ? 27.141 -4.82 12.914 1 67.94 83 ALA A O 1
ATOM 643 N N . ARG A 1 84 ? 25.703 -5.547 13.945 1 63.81 84 ARG A N 1
ATOM 644 C CA . ARG A 1 84 ? 26.609 -5.379 15.078 1 63.81 84 ARG A CA 1
ATOM 645 C C . ARG A 1 84 ? 27.203 -6.719 15.5 1 63.81 84 ARG A C 1
ATOM 647 O O . ARG A 1 84 ? 26.656 -7.777 15.18 1 63.81 84 ARG A O 1
ATOM 654 N N . TRP A 1 85 ? 28.391 -6.484 16.172 1 56.53 85 TRP A N 1
ATOM 655 C CA . TRP A 1 85 ? 29.094 -7.648 16.703 1 56.53 85 TRP A CA 1
ATOM 656 C C . TRP A 1 85 ? 28.109 -8.719 17.172 1 56.53 85 TRP A C 1
ATOM 658 O O . TRP A 1 85 ? 26.891 -8.516 17.109 1 56.53 85 TRP A O 1
ATOM 668 N N . TYR A 1 86 ? 28.391 -9.867 17.844 1 54.84 86 TYR A N 1
ATOM 669 C CA . TYR A 1 86 ? 28.031 -11.266 18.031 1 54.84 86 TYR A CA 1
ATOM 670 C C . TYR A 1 86 ? 26.547 -11.414 18.312 1 54.84 86 TYR A C 1
ATOM 672 O O . TYR A 1 86 ? 25.906 -12.375 17.875 1 54.84 86 TYR A O 1
ATOM 680 N N . TRP A 1 87 ? 25.891 -10.773 19.203 1 55.81 87 TRP A N 1
ATOM 681 C CA . TRP A 1 87 ? 24.703 -11.406 19.781 1 55.81 87 TRP A CA 1
ATOM 682 C C . TRP A 1 87 ? 23.438 -10.695 19.344 1 55.81 87 TRP A C 1
ATOM 684 O O . TRP A 1 87 ? 22.328 -11.227 19.5 1 55.81 87 TRP A O 1
ATOM 694 N N . PHE A 1 88 ? 23.344 -9.289 19.016 1 55.78 88 PHE A N 1
ATOM 695 C CA . PHE A 1 88 ? 21.984 -8.758 18.906 1 55.78 88 PHE A CA 1
ATOM 696 C C . PHE A 1 88 ? 21.766 -8.148 17.531 1 55.78 88 PHE A C 1
ATOM 698 O O . PHE A 1 88 ? 22.359 -7.121 17.188 1 55.78 88 PHE A O 1
ATOM 705 N N . ASP A 1 89 ? 21.578 -8.922 16.5 1 58.94 89 ASP A N 1
ATOM 706 C CA . ASP A 1 89 ? 21.141 -8.359 15.219 1 58.94 89 ASP A CA 1
ATOM 707 C C . ASP A 1 89 ? 19.828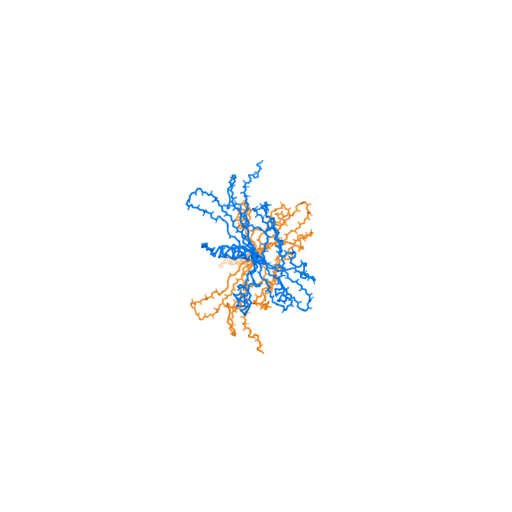 -7.602 15.375 1 58.94 89 ASP A C 1
ATOM 709 O O . ASP A 1 89 ? 18.812 -8.18 15.766 1 58.94 89 ASP A O 1
ATOM 713 N N . GLU A 1 90 ? 19.938 -6.238 15.578 1 67.25 90 GLU A N 1
ATOM 714 C CA . GLU A 1 90 ? 18.734 -5.438 15.656 1 67.25 90 GLU A CA 1
ATOM 715 C C . GLU A 1 90 ? 18.156 -5.172 14.266 1 67.25 90 GLU A C 1
ATOM 717 O O . GLU A 1 90 ? 18.891 -4.945 13.312 1 67.25 90 GLU A O 1
ATOM 722 N N . GLN A 1 91 ? 16.984 -5.656 14.047 1 75.88 91 GLN A N 1
ATOM 723 C CA . GLN A 1 91 ? 16.25 -5.348 12.828 1 75.88 91 GLN A CA 1
ATOM 724 C C . GLN A 1 91 ? 15.391 -4.102 13.008 1 75.88 91 GLN A C 1
ATOM 726 O O . GLN A 1 91 ? 14.195 -4.195 13.312 1 75.88 91 GLN A O 1
ATOM 731 N N . PRO A 1 92 ? 16.109 -3.055 12.703 1 77.38 92 PRO A N 1
ATOM 732 C CA . PRO A 1 92 ? 15.383 -1.807 12.969 1 77.38 92 PRO A CA 1
ATOM 733 C C . PRO A 1 92 ? 14.156 -1.633 12.078 1 77.38 92 PRO A C 1
ATOM 735 O O . PRO A 1 92 ? 13.227 -0.906 12.438 1 77.38 92 PRO A O 1
ATOM 738 N N . VAL A 1 93 ? 14.219 -2.299 10.93 1 91.88 93 VAL A N 1
ATOM 739 C CA . VAL A 1 93 ? 13.086 -2.105 10.031 1 91.88 93 VAL A CA 1
ATOM 740 C C . VAL A 1 93 ? 12.742 -3.428 9.352 1 91.88 93 VAL A C 1
ATOM 742 O O . VAL A 1 93 ? 13.625 -4.148 8.891 1 91.88 93 VAL A O 1
ATOM 745 N N . ALA A 1 94 ? 11.477 -3.824 9.383 1 94.69 94 ALA A N 1
ATOM 746 C CA . ALA A 1 94 ? 10.891 -4.906 8.602 1 94.69 94 ALA A CA 1
ATOM 747 C C . ALA A 1 94 ? 9.508 -4.523 8.078 1 94.69 94 ALA A C 1
ATOM 749 O O . ALA A 1 94 ? 8.555 -4.418 8.852 1 94.69 94 ALA A O 1
ATOM 750 N N . VAL A 1 95 ? 9.492 -4.281 6.777 1 93.12 95 VAL A N 1
ATOM 751 C CA . VAL A 1 95 ? 8.219 -3.869 6.199 1 93.12 95 VAL A CA 1
ATOM 752 C C . VAL A 1 95 ? 7.902 -4.73 4.977 1 93.12 95 VAL A C 1
ATOM 754 O O . VAL A 1 95 ? 8.805 -5.297 4.359 1 93.12 95 VAL A O 1
ATOM 757 N N . THR A 1 96 ? 6.609 -4.879 4.754 1 93.5 96 THR A N 1
ATOM 758 C CA . THR A 1 96 ? 6.129 -5.707 3.652 1 93.5 96 THR A CA 1
ATOM 759 C C . THR A 1 96 ? 5.07 -4.965 2.84 1 93.5 96 THR A C 1
ATOM 761 O O . THR A 1 96 ? 4.305 -4.172 3.391 1 93.5 96 THR A O 1
ATOM 764 N N . GLN A 1 97 ? 5.082 -5.223 1.573 1 92.31 97 GLN A N 1
ATOM 765 C CA . GLN A 1 97 ? 4.051 -4.68 0.694 1 92.31 97 GLN A CA 1
ATOM 766 C C . GLN A 1 97 ? 3.58 -5.727 -0.312 1 92.31 97 GLN A C 1
ATOM 768 O O . GLN A 1 97 ? 4.379 -6.512 -0.821 1 92.31 97 GLN A O 1
ATOM 773 N N . THR A 1 98 ? 2.264 -5.66 -0.596 1 93.19 98 THR A N 1
ATOM 774 C CA . THR A 1 98 ? 1.69 -6.605 -1.546 1 93.19 98 THR A CA 1
ATOM 775 C C . THR A 1 98 ? 1.019 -5.871 -2.703 1 93.19 98 THR A C 1
ATOM 777 O O . THR A 1 98 ? 0.248 -4.934 -2.486 1 93.19 98 THR A O 1
ATOM 780 N N . ILE A 1 99 ? 1.331 -6.254 -3.875 1 94.75 99 ILE A N 1
ATOM 781 C CA . ILE A 1 99 ? 0.688 -5.781 -5.098 1 94.75 99 ILE A CA 1
ATOM 782 C C . ILE A 1 99 ? -0.231 -6.867 -5.652 1 94.75 99 ILE A C 1
ATOM 784 O O . ILE A 1 99 ? 0.139 -8.039 -5.688 1 94.75 99 ILE A O 1
ATOM 788 N N . ARG A 1 100 ? -1.359 -6.449 -6.023 1 93.75 100 ARG A N 1
ATOM 789 C CA . ARG A 1 100 ? -2.338 -7.359 -6.609 1 93.75 100 ARG A CA 1
ATOM 790 C C . ARG A 1 100 ? -2.416 -7.184 -8.125 1 93.75 100 ARG A C 1
ATOM 792 O O . ARG A 1 100 ? -2.531 -6.059 -8.617 1 93.75 100 ARG A O 1
ATOM 799 N N . LEU A 1 101 ? -2.316 -8.273 -8.828 1 96 101 LEU A N 1
ATOM 800 C CA . LEU A 1 101 ? -2.523 -8.328 -10.273 1 96 101 LEU A CA 1
ATOM 801 C C . LEU A 1 101 ? -3.799 -9.094 -10.609 1 96 101 LEU A C 1
ATOM 803 O O . LEU A 1 101 ? -3.969 -10.242 -10.195 1 96 101 LEU A O 1
ATOM 807 N N . SER A 1 102 ? -4.656 -8.469 -11.383 1 94.31 102 SER A N 1
ATOM 808 C CA . SER A 1 102 ? -5.918 -9.109 -11.727 1 94.31 102 SER A CA 1
ATOM 809 C C . SER A 1 102 ? -6.379 -8.711 -13.125 1 94.31 102 SER A C 1
ATOM 811 O O . SER A 1 102 ? -5.848 -7.766 -13.711 1 94.31 102 SER A O 1
ATOM 813 N N . PHE A 1 103 ? -7.293 -9.539 -13.672 1 95.38 103 PHE A N 1
ATOM 814 C CA . PHE A 1 103 ? -7.938 -9.242 -14.945 1 95.38 103 PHE A CA 1
ATOM 815 C C . PHE A 1 103 ? -9.406 -8.898 -14.742 1 95.38 103 PHE A C 1
ATOM 817 O O . PHE A 1 103 ? -10.117 -9.602 -14.023 1 95.38 103 PHE A O 1
ATOM 824 N N . GLN A 1 104 ? -9.781 -7.828 -15.305 1 90.69 104 GLN A N 1
ATOM 825 C CA . GLN A 1 104 ? -11.18 -7.398 -15.266 1 90.69 104 GLN A CA 1
ATOM 826 C C . GLN A 1 104 ? -11.883 -7.688 -16.594 1 90.69 104 GLN A C 1
ATOM 828 O O . GLN A 1 104 ? -11.758 -6.922 -17.547 1 90.69 104 GLN A O 1
ATOM 833 N N . PRO A 1 105 ? -12.828 -8.602 -16.641 1 91 105 PRO A N 1
ATOM 834 C CA . PRO A 1 105 ? -13.43 -9.023 -17.906 1 91 105 PRO A CA 1
ATOM 835 C C . PRO A 1 105 ? -14.297 -7.938 -18.531 1 91 105 PRO A C 1
ATOM 837 O O . PRO A 1 105 ? -14.32 -7.812 -19.766 1 91 105 PRO A O 1
ATOM 840 N N . LEU A 1 106 ? -15.016 -7.184 -17.828 1 87.81 106 LEU A N 1
ATOM 841 C CA . LEU A 1 106 ? -15.914 -6.164 -18.344 1 87.81 106 LEU A CA 1
ATOM 842 C C . LEU A 1 106 ? -15.148 -5.094 -19.125 1 87.81 106 LEU A C 1
ATOM 844 O O . LEU A 1 106 ? -15.555 -4.695 -20.219 1 87.81 106 LEU A O 1
ATOM 848 N N . THR A 1 107 ? -14.078 -4.645 -18.578 1 91.44 107 THR A N 1
ATOM 849 C CA . THR A 1 107 ? -13.289 -3.588 -19.203 1 91.44 107 THR A CA 1
ATOM 850 C C . THR A 1 107 ? -12.102 -4.176 -19.969 1 91.44 107 THR A C 1
ATOM 852 O O . THR A 1 107 ? -11.391 -3.453 -20.672 1 91.44 107 THR A O 1
ATOM 855 N N . ARG A 1 108 ? -11.914 -5.512 -19.844 1 93.75 108 ARG A N 1
ATOM 856 C CA . ARG A 1 108 ? -10.836 -6.25 -20.5 1 93.75 108 ARG A CA 1
ATOM 857 C C . ARG A 1 108 ? -9.484 -5.605 -20.219 1 93.75 108 ARG A C 1
ATOM 859 O O . ARG A 1 108 ? -8.727 -5.32 -21.156 1 93.75 108 ARG A O 1
ATOM 866 N N . GLU A 1 109 ? -9.234 -5.312 -19.031 1 96.56 109 GLU A N 1
ATOM 867 C CA . GLU A 1 109 ? -7.984 -4.684 -18.594 1 96.56 109 GLU A CA 1
ATOM 868 C C . GLU A 1 109 ? -7.324 -5.477 -17.484 1 96.56 109 GLU A C 1
ATOM 870 O O . GLU A 1 109 ? -8.008 -6.082 -16.656 1 96.56 109 GLU A O 1
ATOM 875 N N . TYR A 1 110 ? -6.012 -5.449 -17.547 1 97.5 110 TYR A N 1
ATOM 876 C CA . TYR A 1 110 ? -5.23 -5.918 -16.406 1 97.5 110 TYR A CA 1
ATOM 877 C C . TYR A 1 110 ? -5.051 -4.809 -15.383 1 97.5 110 TYR A C 1
ATOM 879 O O . TYR A 1 110 ? -4.734 -3.67 -15.734 1 97.5 110 TYR A O 1
ATOM 887 N N . ARG A 1 111 ? -5.262 -5.211 -14.156 1 94.94 111 ARG A N 1
ATOM 888 C CA . ARG A 1 111 ? -5.215 -4.199 -13.102 1 94.94 111 ARG A CA 1
ATOM 889 C C . ARG A 1 111 ? -4.121 -4.512 -12.094 1 94.94 111 ARG A C 1
ATOM 891 O O . ARG A 1 111 ? -3.93 -5.668 -11.711 1 94.94 111 ARG A O 1
ATOM 898 N N . VAL A 1 112 ? -3.393 -3.434 -11.758 1 96.31 112 VAL A N 1
ATOM 899 C CA . VAL A 1 112 ? -2.396 -3.477 -10.695 1 96.31 112 VAL A CA 1
ATOM 900 C C . VAL A 1 112 ? -2.822 -2.562 -9.547 1 96.31 112 VAL A C 1
ATOM 902 O O . VAL A 1 112 ? -3.061 -1.369 -9.758 1 96.31 112 VAL A O 1
ATOM 905 N N . SER A 1 113 ? -2.93 -3.176 -8.406 1 93.5 113 SER A N 1
ATOM 906 C CA . SER A 1 113 ? -3.428 -2.352 -7.309 1 93.5 113 SER A CA 1
ATOM 907 C C . SER A 1 113 ? -2.633 -2.592 -6.031 1 93.5 113 SER A C 1
ATOM 909 O O . SER A 1 113 ? -2.1 -3.684 -5.82 1 93.5 113 SER A O 1
ATOM 911 N N . THR A 1 114 ? -2.51 -1.541 -5.227 1 93.31 114 THR A N 1
ATOM 912 C CA . THR A 1 114 ? -1.914 -1.601 -3.896 1 93.31 114 THR A CA 1
ATOM 913 C C . THR A 1 114 ? -2.359 -0.409 -3.053 1 93.31 114 THR A C 1
ATOM 915 O O . THR A 1 114 ? -2.443 0.715 -3.551 1 93.31 114 THR A O 1
ATOM 918 N N . GLY A 1 115 ? -2.668 -0.677 -1.787 1 86.75 115 GLY A N 1
ATOM 919 C CA . GLY A 1 115 ? -2.893 0.39 -0.825 1 86.75 115 GLY A CA 1
ATOM 920 C C . GLY A 1 115 ? -3.934 1.395 -1.28 1 86.75 115 GLY A C 1
ATOM 921 O O . GLY A 1 115 ? -3.779 2.6 -1.065 1 86.75 115 GLY A O 1
ATOM 922 N N . GLY A 1 116 ? -4.828 1.082 -2.139 1 87.56 116 GLY A N 1
ATOM 923 C CA . GLY A 1 116 ? -5.898 1.975 -2.557 1 87.56 116 GLY A CA 1
ATOM 924 C C . GLY A 1 116 ? -5.645 2.617 -3.906 1 87.56 116 GLY A C 1
ATOM 925 O O . GLY A 1 116 ? -6.445 3.436 -4.371 1 87.56 116 GLY A O 1
ATOM 926 N N . LEU A 1 117 ? -4.539 2.379 -4.453 1 92.94 117 LEU A N 1
ATOM 927 C CA . LEU A 1 117 ? -4.227 2.842 -5.801 1 92.94 117 LEU A CA 1
ATOM 928 C C . LEU A 1 117 ? -4.344 1.701 -6.809 1 92.94 117 LEU A C 1
ATOM 930 O O . LEU A 1 117 ? -4.02 0.554 -6.488 1 92.94 117 LEU A O 1
ATOM 934 N N . GLN A 1 118 ? -4.809 2.098 -7.957 1 92.56 118 GLN A N 1
ATOM 935 C CA . GLN A 1 118 ? -4.969 1.082 -8.992 1 92.56 118 GLN A CA 1
ATOM 936 C C . GLN A 1 118 ? -4.637 1.644 -10.375 1 92.56 118 GLN A C 1
ATOM 938 O O . GLN A 1 118 ? -4.988 2.783 -10.688 1 92.56 118 GLN A O 1
ATOM 943 N N . LEU A 1 119 ? -3.9 0.838 -11.109 1 94 119 LEU A N 1
ATOM 944 C CA . LEU A 1 119 ? -3.58 1.148 -12.5 1 94 119 LEU A CA 1
ATOM 945 C C . LEU A 1 119 ? -4.121 0.073 -13.438 1 94 119 LEU A C 1
ATOM 947 O O . LEU A 1 119 ? -4.109 -1.112 -13.102 1 94 119 LEU A O 1
ATOM 951 N N . GLY A 1 120 ? -4.59 0.534 -14.562 1 96 120 GLY A N 1
ATOM 952 C CA . GLY A 1 120 ? -5.09 -0.377 -15.578 1 96 120 GLY A CA 1
ATOM 953 C C . GLY A 1 120 ? -4.215 -0.434 -16.812 1 96 120 GLY A C 1
ATOM 954 O O . GLY A 1 120 ? -3.625 0.574 -17.219 1 96 120 GLY A O 1
ATOM 955 N N . PHE A 1 121 ? -4.145 -1.631 -17.359 1 97.81 121 PHE A N 1
ATOM 956 C CA . PHE A 1 121 ? -3.307 -1.851 -18.547 1 97.81 121 PHE A CA 1
ATOM 957 C C . PHE A 1 121 ? -4.023 -2.727 -19.562 1 97.81 121 PHE A C 1
ATOM 959 O O . PHE A 1 121 ? -4.758 -3.645 -19.188 1 97.81 121 PHE A O 1
ATOM 966 N N . PRO A 1 122 ? -3.676 -2.547 -20.812 1 97.06 122 PRO A N 1
ATOM 967 C CA . PRO A 1 122 ? -4.332 -3.352 -21.844 1 97.06 122 PRO A CA 1
ATOM 968 C C . PRO A 1 122 ? -3.723 -4.746 -21.984 1 97.06 122 PRO A C 1
ATOM 970 O O . PRO A 1 122 ? -4.363 -5.652 -22.531 1 97.06 122 PRO A O 1
ATOM 973 N N . SER A 1 123 ? -2.469 -4.945 -21.547 1 97.94 123 SER A N 1
ATOM 974 C CA . SER A 1 123 ? -1.809 -6.234 -21.703 1 97.94 123 SER A CA 1
ATOM 975 C C . SER A 1 123 ? -1.189 -6.703 -20.391 1 97.94 123 SER A C 1
ATOM 977 O O . SER A 1 123 ? -0.783 -5.887 -19.562 1 97.94 123 SER A O 1
ATOM 979 N N . LEU A 1 124 ? -1.121 -7.988 -20.266 1 98 124 LEU A N 1
ATOM 980 C CA . LEU A 1 124 ? -0.478 -8.586 -19.109 1 98 124 LEU A CA 1
ATOM 981 C C . LEU A 1 124 ? 0.989 -8.18 -19.031 1 98 124 LEU A C 1
ATOM 983 O O . LEU A 1 124 ? 1.512 -7.938 -17.938 1 98 124 LEU A O 1
ATOM 987 N N . LYS A 1 125 ? 1.611 -8.117 -20.219 1 97.62 125 LYS A N 1
ATOM 988 C CA . LYS A 1 125 ? 3.018 -7.73 -20.281 1 97.62 125 LYS A CA 1
ATOM 989 C C . LYS A 1 125 ? 3.238 -6.352 -19.672 1 97.62 125 LYS A C 1
ATOM 991 O O . LYS A 1 125 ? 4.156 -6.156 -18.875 1 97.62 125 LYS A O 1
ATOM 996 N N . ASP A 1 126 ? 2.355 -5.438 -19.984 1 97.88 126 ASP A N 1
ATOM 997 C CA . ASP A 1 126 ? 2.467 -4.078 -19.469 1 97.88 126 ASP A CA 1
ATOM 998 C C . ASP A 1 126 ? 2.209 -4.039 -17.969 1 97.88 126 ASP A C 1
ATOM 1000 O O . ASP A 1 126 ? 2.885 -3.316 -17.234 1 97.88 126 ASP A O 1
ATOM 1004 N N . ALA A 1 127 ? 1.252 -4.738 -17.531 1 98.19 127 ALA A N 1
ATOM 1005 C CA . ALA A 1 127 ? 0.938 -4.805 -16.109 1 98.19 127 ALA A CA 1
ATOM 1006 C C . ALA A 1 127 ? 2.107 -5.379 -15.312 1 98.19 127 ALA A C 1
ATOM 1008 O O . ALA A 1 127 ? 2.482 -4.84 -14.266 1 98.19 127 ALA A O 1
ATOM 1009 N N . LEU A 1 128 ? 2.721 -6.438 -15.82 1 97.88 128 LEU A N 1
ATOM 1010 C CA . LEU A 1 128 ? 3.826 -7.102 -15.141 1 97.88 128 LEU A CA 1
ATOM 1011 C C . LEU A 1 128 ? 5.047 -6.191 -15.07 1 97.88 128 LEU A C 1
ATOM 1013 O O . LEU A 1 128 ? 5.82 -6.258 -14.109 1 97.88 128 LEU A O 1
ATOM 1017 N N . ALA A 1 129 ? 5.203 -5.344 -16.062 1 96.81 129 ALA A N 1
ATOM 1018 C CA . ALA A 1 129 ? 6.309 -4.391 -16.031 1 96.81 129 ALA A CA 1
ATOM 1019 C C . ALA A 1 129 ? 6.223 -3.484 -14.812 1 96.81 129 ALA A C 1
ATOM 1021 O O . ALA A 1 129 ? 7.242 -3.133 -14.219 1 96.81 129 ALA A O 1
ATOM 1022 N N . VAL A 1 130 ? 5.02 -3.146 -14.422 1 95.75 130 VAL A N 1
ATOM 1023 C CA . VAL A 1 130 ? 4.805 -2.291 -13.258 1 95.75 130 VAL A CA 1
ATOM 1024 C C . VAL A 1 130 ? 5.008 -3.102 -11.977 1 95.75 130 VAL A C 1
ATOM 1026 O O . VAL A 1 130 ? 5.625 -2.619 -11.023 1 95.75 130 VAL A O 1
ATOM 1029 N N . VAL A 1 131 ? 4.539 -4.277 -11.945 1 96.75 131 VAL A N 1
ATOM 1030 C CA . VAL A 1 131 ? 4.672 -5.145 -10.781 1 96.75 131 VAL A CA 1
ATOM 1031 C C . VAL A 1 131 ? 6.148 -5.387 -10.484 1 96.75 131 VAL A C 1
ATOM 1033 O O . VAL A 1 131 ? 6.559 -5.434 -9.32 1 96.75 131 VAL A O 1
ATOM 1036 N N . ARG A 1 132 ? 6.938 -5.449 -11.508 1 96.62 132 ARG A N 1
ATOM 1037 C CA . ARG A 1 132 ? 8.352 -5.781 -11.383 1 96.62 132 ARG A CA 1
ATOM 1038 C C . ARG A 1 132 ? 9.148 -4.594 -10.859 1 96.62 132 ARG A C 1
ATOM 1040 O O . ARG A 1 132 ? 10.305 -4.742 -10.461 1 96.62 132 ARG A O 1
ATOM 1047 N N . HIS A 1 133 ? 8.547 -3.484 -10.953 1 95.31 133 HIS A N 1
ATOM 1048 C CA . HIS A 1 133 ? 9.281 -2.275 -10.602 1 95.31 133 HIS A CA 1
ATOM 1049 C C . HIS A 1 133 ? 8.664 -1.59 -9.383 1 95.31 133 HIS A C 1
ATOM 1051 O O . HIS A 1 133 ? 7.719 -0.81 -9.516 1 95.31 133 HIS A O 1
ATOM 1057 N N . ILE A 1 134 ? 9.297 -1.864 -8.289 1 94.19 134 ILE A N 1
ATOM 1058 C CA . ILE A 1 134 ? 8.922 -1.127 -7.086 1 94.19 134 ILE A CA 1
ATOM 1059 C C . ILE A 1 134 ? 9.555 0.265 -7.117 1 94.19 134 ILE A C 1
ATOM 1061 O O . ILE A 1 134 ? 10.773 0.4 -7.176 1 94.19 134 ILE A O 1
ATOM 1065 N N . THR A 1 135 ? 8.641 1.241 -7.066 1 92.06 135 THR A N 1
ATOM 1066 C CA . THR A 1 135 ? 9.164 2.6 -7.168 1 92.06 135 THR A CA 1
ATOM 1067 C C . THR A 1 135 ? 8.828 3.406 -5.922 1 92.06 135 THR A C 1
ATOM 1069 O O . THR A 1 135 ? 7.68 3.4 -5.465 1 92.06 135 THR A O 1
ATOM 1072 N N . SER A 1 136 ? 9.812 3.973 -5.242 1 90.06 136 SER A N 1
ATOM 1073 C CA . SER A 1 136 ? 9.688 4.969 -4.184 1 90.06 136 SER A CA 1
ATOM 1074 C C . SER A 1 136 ? 8.852 4.438 -3.023 1 90.06 136 SER A C 1
ATOM 1076 O O . SER A 1 136 ? 7.938 5.113 -2.549 1 90.06 136 SER A O 1
ATOM 1078 N N . TRP A 1 137 ? 9.062 3.268 -2.674 1 93.44 137 TRP A N 1
ATOM 1079 C CA . TRP A 1 137 ? 8.414 2.711 -1.491 1 93.44 137 TRP A CA 1
ATOM 1080 C C . TRP A 1 137 ? 9.102 3.191 -0.217 1 93.44 137 TRP A C 1
ATOM 1082 O O . TRP A 1 137 ? 10.242 2.822 0.057 1 93.44 137 TRP A O 1
ATOM 1092 N N . HIS A 1 138 ? 8.445 4.047 0.557 1 90.81 138 HIS A N 1
ATOM 1093 C CA . HIS A 1 138 ? 9.016 4.5 1.818 1 90.81 138 HIS A CA 1
ATOM 1094 C C . HIS A 1 138 ? 9.219 3.332 2.781 1 90.81 138 HIS A C 1
ATOM 1096 O O . HIS A 1 138 ? 8.25 2.689 3.193 1 90.81 138 HIS A O 1
ATOM 1102 N N . VAL A 1 139 ? 10.461 3.1 3.178 1 94.5 139 VAL A N 1
ATOM 1103 C CA . VAL A 1 139 ? 10.688 1.868 3.926 1 94.5 139 VAL A CA 1
ATOM 1104 C C . VAL A 1 139 ? 11.43 2.182 5.223 1 94.5 139 VAL A C 1
ATOM 1106 O O . VAL A 1 139 ? 11.461 1.36 6.145 1 94.5 139 VAL A O 1
ATOM 1109 N N . ILE A 1 140 ? 12.039 3.354 5.316 1 93.12 140 ILE A N 1
ATOM 1110 C CA . ILE A 1 140 ? 12.805 3.697 6.508 1 93.12 140 ILE A CA 1
ATOM 1111 C C . ILE A 1 140 ? 12.414 5.09 6.992 1 93.12 140 ILE A C 1
ATOM 1113 O O . ILE A 1 140 ? 12.461 6.059 6.227 1 93.12 140 ILE A O 1
ATOM 1117 N N . ASP A 1 141 ? 12.117 5.117 8.211 1 88 141 ASP A N 1
ATOM 1118 C CA . ASP A 1 141 ? 11.984 6.426 8.844 1 88 141 ASP A CA 1
ATOM 1119 C C . ASP A 1 141 ? 13.328 6.922 9.375 1 88 141 ASP A C 1
ATOM 1121 O O . ASP A 1 141 ? 14.18 6.121 9.75 1 88 141 ASP A O 1
ATOM 1125 N N . ARG A 1 142 ? 13.43 8.164 9.469 1 85.44 142 ARG A N 1
ATOM 1126 C CA . ARG A 1 142 ? 14.703 8.758 9.867 1 85.44 142 ARG A CA 1
ATOM 1127 C C . ARG A 1 142 ? 15.094 8.312 11.273 1 85.44 142 ARG A C 1
ATOM 1129 O O . ARG A 1 142 ? 16.281 8.148 11.57 1 85.44 142 ARG A O 1
ATOM 1136 N N . ASN A 1 143 ? 14.148 8.156 12.156 1 83.88 143 ASN A N 1
ATOM 1137 C CA . ASN A 1 143 ? 14.438 7.836 13.547 1 83.88 143 ASN A CA 1
ATOM 1138 C C . ASN A 1 143 ? 14.828 6.371 13.719 1 83.88 143 ASN A C 1
ATOM 1140 O O . ASN A 1 143 ? 15.156 5.938 14.828 1 83.88 143 ASN A O 1
ATOM 1144 N N . GLN A 1 144 ? 14.797 5.688 12.641 1 89.06 144 GLN A N 1
ATOM 1145 C CA . GLN A 1 144 ? 15.078 4.258 12.719 1 89.06 144 GLN A CA 1
ATOM 1146 C C . GLN A 1 144 ? 16.547 3.961 12.398 1 89.06 144 GLN A C 1
ATOM 1148 O O . GLN A 1 144 ? 17 2.828 12.555 1 89.06 144 GLN A O 1
ATOM 1153 N N . VAL A 1 145 ? 17.203 5.059 11.969 1 88.81 145 VAL A N 1
ATOM 1154 C CA . VAL A 1 145 ? 18.594 4.867 11.602 1 88.81 145 VAL A CA 1
ATOM 1155 C C . VAL A 1 145 ? 19.453 5.977 12.219 1 88.81 145 VAL A C 1
ATOM 1157 O O . VAL A 1 145 ? 18.922 6.996 12.664 1 88.81 145 VAL A O 1
ATOM 1160 N N . ARG A 1 146 ? 20.703 5.691 12.367 1 87.94 146 ARG A N 1
ATOM 1161 C CA . ARG A 1 146 ? 21.656 6.66 12.898 1 87.94 146 ARG A CA 1
ATOM 1162 C C . ARG A 1 146 ? 22.641 7.113 11.828 1 87.94 146 ARG A C 1
ATOM 1164 O O . ARG A 1 146 ? 23.172 6.289 11.086 1 87.94 146 ARG A O 1
ATOM 1171 N N . ALA A 1 147 ? 22.859 8.438 11.867 1 87.5 147 ALA A N 1
ATOM 1172 C CA . ALA A 1 147 ? 23.797 9.008 10.898 1 87.5 147 ALA A CA 1
ATOM 1173 C C . ALA A 1 147 ? 25.188 8.414 11.062 1 87.5 147 ALA A C 1
ATOM 1175 O O . ALA A 1 147 ? 25.672 8.227 12.188 1 87.5 147 ALA A O 1
ATOM 1176 N N . GLY A 1 148 ? 25.781 8.117 9.961 1 87.25 148 GLY A N 1
ATOM 1177 C CA . GLY A 1 148 ? 27.141 7.613 9.969 1 87.25 148 GLY A CA 1
ATOM 1178 C C . GLY A 1 148 ? 27.219 6.102 10.07 1 87.25 148 GLY A C 1
ATOM 1179 O O . GLY A 1 148 ? 28.281 5.516 9.891 1 87.25 148 GLY A O 1
ATOM 1180 N N . GLU A 1 149 ? 26.156 5.477 10.391 1 86.94 149 GLU A N 1
ATOM 1181 C CA . GLU A 1 149 ? 26.141 4.027 10.539 1 86.94 149 GLU A CA 1
ATOM 1182 C C . GLU A 1 149 ? 25.828 3.334 9.219 1 86.94 149 GLU A C 1
ATOM 1184 O O . GLU A 1 149 ? 25.141 3.895 8.367 1 86.94 149 GLU A O 1
ATOM 1189 N N . THR A 1 150 ? 26.422 2.168 9.102 1 90.25 150 THR A N 1
ATOM 1190 C CA . THR A 1 150 ? 26.156 1.354 7.926 1 90.25 150 THR A CA 1
ATOM 1191 C C . THR A 1 150 ? 25.25 0.176 8.273 1 90.25 150 THR A C 1
ATOM 1193 O O . THR A 1 150 ? 25.484 -0.522 9.258 1 90.25 150 THR A O 1
ATOM 1196 N N . TYR A 1 151 ? 24.266 0.053 7.492 1 91.81 151 TYR A N 1
ATOM 1197 C CA . TYR A 1 151 ? 23.297 -1.031 7.66 1 91.81 151 TYR A CA 1
ATOM 1198 C C . TYR A 1 151 ? 23.312 -1.967 6.457 1 91.81 151 TYR A C 1
ATOM 1200 O O . TYR A 1 151 ? 23.859 -1.628 5.406 1 91.81 151 TYR A O 1
ATOM 1208 N N . THR A 1 152 ? 22.75 -3.182 6.652 1 93 152 THR A N 1
ATOM 1209 C CA . THR A 1 152 ? 22.484 -4.086 5.539 1 93 152 THR A CA 1
ATOM 1210 C C . THR A 1 152 ? 21 -4.074 5.172 1 93 152 THR A C 1
ATOM 1212 O O . THR A 1 152 ? 20.156 -4.43 5.992 1 93 152 THR A O 1
ATOM 1215 N N . ALA A 1 153 ? 20.734 -3.652 3.982 1 95.19 153 ALA A N 1
ATOM 1216 C CA . ALA A 1 153 ? 19.375 -3.68 3.467 1 95.19 153 ALA A CA 1
ATOM 1217 C C . ALA A 1 153 ? 19.109 -4.949 2.664 1 95.19 153 ALA A C 1
ATOM 1219 O O . ALA A 1 153 ? 19.953 -5.367 1.862 1 95.19 153 ALA A O 1
ATOM 1220 N N . SER A 1 154 ? 17.969 -5.555 2.926 1 95.69 154 SER A N 1
ATOM 1221 C CA . SER A 1 154 ? 17.578 -6.777 2.23 1 95.69 154 SER A CA 1
ATOM 1222 C C . SER A 1 154 ? 16.188 -6.656 1.637 1 95.69 154 SER A C 1
ATOM 1224 O O . SER A 1 154 ? 15.273 -6.121 2.277 1 95.69 154 SER A O 1
ATOM 1226 N N . VAL A 1 155 ? 16.109 -7.156 0.383 1 96.38 155 VAL A N 1
ATOM 1227 C CA . VAL A 1 155 ? 14.805 -7.098 -0.281 1 96.38 155 VAL A CA 1
ATOM 1228 C C . VAL A 1 155 ? 14.539 -8.406 -1.019 1 96.38 155 VAL A C 1
ATOM 1230 O O . VAL A 1 155 ? 15.461 -9.008 -1.577 1 96.38 155 VAL A O 1
ATOM 1233 N N . ARG A 1 156 ? 13.273 -8.82 -1 1 96.5 156 ARG A N 1
ATOM 1234 C CA . ARG A 1 156 ? 12.836 -9.984 -1.766 1 96.5 156 ARG A CA 1
ATOM 1235 C C . ARG A 1 156 ? 11.383 -9.844 -2.199 1 96.5 156 ARG A C 1
ATOM 1237 O O . ARG A 1 156 ? 10.617 -9.094 -1.592 1 96.5 156 ARG A O 1
ATOM 1244 N N . MET A 1 157 ? 11.078 -10.523 -3.246 1 96 157 MET A N 1
ATOM 1245 C CA . MET A 1 157 ? 9.695 -10.594 -3.711 1 96 157 MET A CA 1
ATOM 1246 C C . MET A 1 157 ? 9.266 -12.039 -3.912 1 96 157 MET A C 1
ATOM 1248 O O . MET A 1 157 ? 10.062 -12.883 -4.32 1 96 157 MET A O 1
ATOM 1252 N N . GLN A 1 158 ? 8.016 -12.305 -3.658 1 96.19 158 GLN A N 1
ATOM 1253 C CA . GLN A 1 158 ? 7.461 -13.633 -3.875 1 96.19 158 GLN A CA 1
ATOM 1254 C C . GLN A 1 158 ? 5.984 -13.562 -4.242 1 96.19 158 GLN A C 1
ATOM 1256 O O . GLN A 1 158 ? 5.301 -12.594 -3.895 1 96.19 158 GLN A O 1
ATOM 1261 N N . LEU A 1 159 ? 5.598 -14.555 -4.965 1 95.44 159 LEU A N 1
ATOM 1262 C CA . LEU A 1 159 ? 4.164 -14.773 -5.129 1 95.44 159 LEU A CA 1
ATOM 1263 C C . LEU A 1 159 ? 3.545 -15.305 -3.836 1 95.44 159 LEU A C 1
ATOM 1265 O O . LEU A 1 159 ? 3.967 -16.344 -3.318 1 95.44 159 LEU A O 1
ATOM 1269 N N . ASP A 1 160 ? 2.561 -14.633 -3.369 1 92.88 160 ASP A N 1
ATOM 1270 C CA . ASP A 1 160 ? 1.919 -15.023 -2.119 1 92.88 160 ASP A CA 1
ATOM 1271 C C . ASP A 1 160 ? 0.643 -15.82 -2.385 1 92.88 160 ASP A C 1
ATOM 1273 O O . ASP A 1 160 ? -0.446 -15.25 -2.465 1 92.88 160 ASP A O 1
ATOM 1277 N N . THR A 1 161 ? 0.738 -17.047 -2.369 1 90.44 161 THR A N 1
ATOM 1278 C CA . THR A 1 161 ? -0.368 -17.922 -2.732 1 90.44 161 THR A CA 1
ATOM 1279 C C . THR A 1 161 ? -1.38 -18.031 -1.594 1 90.44 161 THR A C 1
ATOM 1281 O O . THR A 1 161 ? -2.514 -18.469 -1.798 1 90.44 161 THR A O 1
ATOM 1284 N N . ALA A 1 162 ? -0.953 -17.547 -0.378 1 84.25 162 ALA A N 1
ATOM 1285 C CA . ALA A 1 162 ? -1.849 -17.625 0.774 1 84.25 162 ALA A CA 1
ATOM 1286 C C . ALA A 1 162 ? -3.016 -16.656 0.62 1 84.25 162 ALA A C 1
ATOM 1288 O O . ALA A 1 162 ? -4.027 -16.766 1.315 1 84.25 162 ALA A O 1
ATOM 1289 N N . LEU A 1 163 ? -2.863 -15.727 -0.266 1 83.25 163 LEU A N 1
ATOM 1290 C CA . LEU A 1 163 ? -3.895 -14.711 -0.451 1 83.25 163 LEU A CA 1
ATOM 1291 C C . LEU A 1 163 ? -4.844 -15.102 -1.58 1 83.25 163 LEU A C 1
ATOM 1293 O O . LEU A 1 163 ? -5.828 -14.398 -1.835 1 83.25 163 LEU A O 1
ATOM 1297 N N . MET A 1 164 ? -4.574 -16.203 -2.209 1 85.56 164 MET A N 1
ATOM 1298 C CA . MET A 1 164 ? -5.402 -16.672 -3.316 1 85.56 164 MET A CA 1
ATOM 1299 C C . MET A 1 164 ? -6.59 -17.469 -2.803 1 85.56 164 MET A C 1
ATOM 1301 O O . MET A 1 164 ? -6.586 -17.938 -1.662 1 85.56 164 MET A O 1
ATOM 1305 N N . PRO A 1 165 ? -7.594 -17.609 -3.662 1 80.12 165 PRO A N 1
ATOM 1306 C CA . PRO A 1 165 ? -8.711 -18.469 -3.246 1 80.12 165 PRO A CA 1
ATOM 1307 C C . PRO A 1 165 ? -8.258 -19.859 -2.838 1 80.12 165 PRO A C 1
ATOM 1309 O O . PRO A 1 165 ? -7.254 -20.375 -3.346 1 80.12 165 PRO A O 1
ATOM 1312 N N . LYS A 1 166 ? -8.953 -20.484 -2.033 1 80.56 166 LYS A N 1
ATOM 1313 C CA . LYS A 1 166 ? -8.562 -21.703 -1.337 1 80.56 166 LYS A CA 1
ATOM 1314 C C . LYS A 1 166 ? -8.203 -22.812 -2.328 1 80.56 166 LYS A C 1
ATOM 1316 O O . LYS A 1 166 ? -7.211 -23.516 -2.145 1 80.56 166 LYS A O 1
ATOM 1321 N N . PRO A 1 167 ? -8.938 -23.109 -3.354 1 81.19 167 PRO A N 1
ATOM 1322 C CA . PRO A 1 167 ? -8.555 -24.172 -4.285 1 81.19 167 PRO A CA 1
ATOM 1323 C C . PRO A 1 167 ? -7.16 -23.969 -4.867 1 81.19 167 PRO A C 1
ATOM 1325 O O . PRO A 1 167 ? -6.43 -24.938 -5.078 1 81.19 167 PRO A O 1
ATOM 1328 N N . PHE A 1 168 ? -6.844 -22.734 -4.996 1 82.69 168 PHE A N 1
ATOM 1329 C CA . PHE A 1 168 ? -5.551 -22.438 -5.609 1 82.69 168 PHE A CA 1
ATOM 1330 C C . PHE A 1 168 ? -4.434 -22.516 -4.578 1 82.69 168 PHE A C 1
ATOM 1332 O O . PHE A 1 168 ? -3.291 -22.828 -4.914 1 82.69 168 PHE A O 1
ATOM 1339 N N . GLN A 1 169 ? -4.82 -22.266 -3.355 1 83.81 169 GLN A N 1
ATOM 1340 C CA . GLN A 1 169 ? -3.85 -22.453 -2.283 1 83.81 169 GLN A CA 1
ATOM 1341 C C . GLN A 1 169 ? -3.418 -23.906 -2.18 1 83.81 169 GLN A C 1
ATOM 1343 O O . GLN A 1 169 ? -2.234 -24.203 -2.004 1 83.81 169 GLN A O 1
ATOM 1348 N N . VAL A 1 170 ? -4.387 -24.703 -2.398 1 84.19 170 VAL A N 1
ATOM 1349 C CA . VAL A 1 170 ? -4.125 -26.141 -2.311 1 84.19 170 VAL A CA 1
ATOM 1350 C C . VAL A 1 170 ? -3.299 -26.594 -3.516 1 84.19 170 VAL A C 1
ATOM 1352 O O . VAL A 1 170 ? -2.361 -27.375 -3.377 1 84.19 170 VAL A O 1
ATOM 1355 N N . ASP A 1 171 ? -3.693 -26.125 -4.617 1 85.88 171 ASP A N 1
ATOM 1356 C CA . ASP A 1 171 ? -2.953 -26.453 -5.836 1 85.88 171 ASP A CA 1
ATOM 1357 C C . ASP A 1 171 ? -1.491 -26.016 -5.719 1 85.88 171 ASP A C 1
ATOM 1359 O O . ASP A 1 171 ? -0.593 -26.734 -6.176 1 85.88 171 ASP A O 1
ATOM 1363 N N . ALA A 1 172 ? -1.309 -24.906 -5.086 1 84.12 172 ALA A N 1
ATOM 1364 C CA . ALA A 1 172 ? 0.033 -24.328 -4.977 1 84.12 172 ALA A CA 1
ATOM 1365 C C . ALA A 1 172 ? 0.929 -25.203 -4.098 1 84.12 172 ALA A C 1
ATOM 1367 O O . ALA A 1 172 ? 2.148 -25.234 -4.281 1 84.12 172 ALA A O 1
ATOM 1368 N N . VAL A 1 173 ? 0.372 -25.844 -3.217 1 82.69 173 VAL A N 1
ATOM 1369 C CA . VAL A 1 173 ? 1.144 -26.703 -2.32 1 82.69 173 VAL A CA 1
ATOM 1370 C C . VAL A 1 173 ? 1.696 -27.906 -3.096 1 82.69 173 VAL A C 1
ATOM 1372 O O . VAL A 1 173 ? 2.812 -28.359 -2.836 1 82.69 173 VAL A O 1
ATOM 1375 N N . ASN A 1 174 ? 0.993 -28.281 -4.117 1 83.44 174 ASN A N 1
ATOM 1376 C CA . ASN A 1 174 ? 1.338 -29.516 -4.816 1 83.44 174 ASN A CA 1
ATOM 1377 C C . ASN A 1 174 ? 1.973 -29.219 -6.176 1 83.44 174 ASN A C 1
ATOM 1379 O O . ASN A 1 174 ? 2.447 -30.141 -6.848 1 83.44 174 ASN A O 1
ATOM 1383 N N . ASN A 1 175 ? 1.879 -28.078 -6.504 1 85.5 175 ASN A N 1
ATOM 1384 C CA . ASN A 1 175 ? 2.316 -27.688 -7.84 1 85.5 175 ASN A CA 1
ATOM 1385 C C . ASN A 1 175 ? 3.393 -26.609 -7.785 1 85.5 175 ASN A C 1
ATOM 1387 O O . ASN A 1 175 ? 3.145 -25.516 -7.297 1 85.5 175 ASN A O 1
ATOM 1391 N N . ARG A 1 176 ? 4.516 -26.875 -8.305 1 84.38 176 ARG A N 1
ATOM 1392 C CA . ARG A 1 176 ? 5.641 -25.938 -8.273 1 84.38 176 ARG A CA 1
ATOM 1393 C C . ARG A 1 176 ? 5.406 -24.766 -9.211 1 84.38 176 ARG A C 1
ATOM 1395 O O . ARG A 1 176 ? 6.109 -23.75 -9.133 1 84.38 176 ARG A O 1
ATOM 1402 N N . ASP A 1 177 ? 4.395 -24.922 -10.086 1 86.31 177 ASP A N 1
ATOM 1403 C CA . ASP A 1 177 ? 4.094 -23.859 -11.039 1 86.31 177 ASP A CA 1
ATOM 1404 C C . ASP A 1 177 ? 3.686 -22.578 -10.312 1 86.31 177 ASP A C 1
ATOM 1406 O O . ASP A 1 177 ? 3.76 -21.484 -10.875 1 86.31 177 ASP A O 1
ATOM 1410 N N . TRP A 1 178 ? 3.377 -22.688 -9.094 1 89.38 178 TRP A N 1
ATOM 1411 C CA . TRP A 1 178 ? 2.877 -21.547 -8.328 1 89.38 178 TRP A CA 1
ATOM 1412 C C . TRP A 1 178 ? 3.965 -20.984 -7.426 1 89.38 178 TRP A C 1
ATOM 1414 O O . TRP A 1 178 ? 3.719 -20.047 -6.664 1 89.38 178 TRP A O 1
ATOM 1424 N N . THR A 1 179 ? 5.066 -21.641 -7.543 1 86.44 179 THR A N 1
ATOM 1425 C CA . THR A 1 179 ? 6.195 -21.125 -6.77 1 86.44 179 THR A CA 1
ATOM 1426 C C . THR A 1 179 ? 6.977 -20.094 -7.574 1 86.44 179 THR A C 1
ATOM 1428 O O . THR A 1 179 ? 7.617 -20.422 -8.57 1 86.44 179 THR A O 1
ATOM 1431 N N . LEU A 1 180 ? 6.816 -18.922 -7.23 1 89.88 180 LEU A N 1
ATOM 1432 C CA . LEU A 1 180 ? 7.551 -17.812 -7.832 1 89.88 180 LEU A CA 1
ATOM 1433 C C . LEU A 1 180 ? 8.094 -16.875 -6.754 1 89.88 180 LEU A C 1
ATOM 1435 O O . LEU A 1 180 ? 7.328 -16.297 -5.988 1 89.88 180 LEU A O 1
ATOM 1439 N N . GLY A 1 181 ? 9.352 -16.812 -6.625 1 92 181 GLY A N 1
ATOM 1440 C CA . GLY A 1 181 ? 9.977 -15.977 -5.609 1 92 181 GLY A CA 1
ATOM 1441 C C . GLY A 1 181 ? 11.453 -15.727 -5.867 1 92 181 GLY A C 1
ATOM 1442 O O . GLY A 1 181 ? 12.078 -16.438 -6.668 1 92 181 GLY A O 1
ATOM 1443 N N . SER A 1 182 ? 11.922 -14.68 -5.254 1 89.12 182 SER A N 1
ATOM 1444 C CA . SER A 1 182 ? 13.352 -14.383 -5.336 1 89.12 182 SER A CA 1
ATOM 1445 C C . SER A 1 182 ? 14.055 -14.688 -4.02 1 89.12 182 SER A C 1
ATOM 1447 O O . SER A 1 182 ? 13.406 -14.82 -2.979 1 89.12 182 SER A O 1
ATOM 1449 N N . ASP A 1 183 ? 15.406 -14.883 -4.16 1 89.94 183 ASP A N 1
ATOM 1450 C CA . ASP A 1 183 ? 16.219 -14.852 -2.945 1 89.94 183 ASP A CA 1
ATOM 1451 C C . ASP A 1 183 ? 16.328 -13.43 -2.393 1 89.94 183 ASP A C 1
ATOM 1453 O O . ASP A 1 183 ? 15.914 -12.469 -3.051 1 89.94 183 ASP A O 1
ATOM 1457 N N . TRP A 1 184 ? 16.781 -13.391 -1.16 1 92.38 184 TRP A N 1
ATOM 1458 C CA . TRP A 1 184 ? 17.094 -12.086 -0.601 1 92.38 184 TRP A CA 1
ATOM 1459 C C . TRP A 1 184 ? 18.266 -11.445 -1.349 1 92.38 184 TRP A C 1
ATOM 1461 O O . TRP A 1 184 ? 19.297 -12.078 -1.558 1 92.38 184 TRP A O 1
ATOM 1471 N N . LYS A 1 185 ? 18.062 -10.289 -1.843 1 94.06 185 LYS A N 1
ATOM 1472 C CA . LYS A 1 185 ? 19.156 -9.438 -2.309 1 94.06 185 LYS A CA 1
ATOM 1473 C C . LYS A 1 185 ? 19.594 -8.469 -1.218 1 94.06 185 LYS A C 1
ATOM 1475 O O . LYS A 1 185 ? 18.766 -7.758 -0.636 1 94.06 185 LYS A O 1
ATOM 1480 N N . ARG A 1 186 ? 20.844 -8.445 -0.996 1 93.88 186 ARG A N 1
ATOM 1481 C CA . ARG A 1 186 ? 21.359 -7.617 0.083 1 93.88 186 ARG A CA 1
ATOM 1482 C C . ARG A 1 186 ? 22.312 -6.555 -0.458 1 93.88 186 ARG A C 1
ATOM 1484 O O . ARG A 1 186 ? 23.016 -6.789 -1.444 1 93.88 186 ARG A O 1
ATOM 1491 N N . PHE A 1 187 ? 22.266 -5.34 0.188 1 93.56 187 PHE A N 1
ATOM 1492 C CA . PHE A 1 187 ? 23.203 -4.273 -0.157 1 93.56 187 PHE A CA 1
ATOM 1493 C C . PHE A 1 187 ? 23.438 -3.355 1.037 1 93.56 187 PHE A C 1
ATOM 1495 O O . PHE A 1 187 ? 22.594 -3.273 1.939 1 93.56 187 PHE A O 1
ATOM 1502 N N . ASN A 1 188 ? 24.516 -2.758 0.985 1 92.25 188 ASN A N 1
ATOM 1503 C CA . ASN A 1 188 ? 24.875 -1.867 2.084 1 92.25 188 ASN A CA 1
ATOM 1504 C C . ASN A 1 188 ? 24.172 -0.52 1.964 1 92.25 188 ASN A C 1
ATOM 1506 O O . ASN A 1 188 ? 23.984 -0.004 0.859 1 92.25 188 ASN A O 1
ATOM 1510 N N . PHE A 1 189 ? 23.812 -0.038 3.117 1 93.81 189 PHE A N 1
ATOM 1511 C CA . PHE A 1 189 ? 23.172 1.27 3.242 1 93.81 189 PHE A CA 1
ATOM 1512 C C . PHE A 1 189 ? 23.844 2.094 4.336 1 93.81 189 PHE A C 1
ATOM 1514 O O . PHE A 1 189 ? 23.734 1.762 5.52 1 93.81 189 PHE A O 1
ATOM 1521 N N . THR A 1 190 ? 24.484 3.115 3.914 1 91.56 190 THR A N 1
ATOM 1522 C CA . THR A 1 190 ? 25.109 4.023 4.863 1 91.56 190 THR A CA 1
ATOM 1523 C C . THR A 1 190 ? 24.328 5.332 4.965 1 91.56 190 THR A C 1
ATOM 1525 O O . THR A 1 190 ? 24.062 5.98 3.953 1 91.56 190 THR A O 1
ATOM 1528 N N . VAL A 1 191 ? 23.984 5.594 6.145 1 88.81 191 VAL A N 1
ATOM 1529 C CA . VAL A 1 191 ? 23.219 6.816 6.363 1 88.81 191 VAL A CA 1
ATOM 1530 C C . VAL A 1 191 ? 24.156 8.023 6.328 1 88.81 191 VAL A C 1
ATOM 1532 O O . VAL A 1 191 ? 25 8.188 7.211 1 88.81 191 VAL A O 1
ATOM 1535 N N . THR A 1 192 ? 24.125 8.68 5.195 1 80.38 192 THR A N 1
ATOM 1536 C CA . THR A 1 192 ? 25.031 9.82 5.082 1 80.38 192 THR A CA 1
ATOM 1537 C C . THR A 1 192 ? 24.406 11.062 5.715 1 80.38 192 THR A C 1
ATOM 1539 O O . THR A 1 192 ? 23.188 11.219 5.727 1 80.38 192 THR A O 1
ATOM 1542 N N . GLU A 1 193 ? 25.031 11.68 6.613 1 63.06 193 GLU A N 1
ATOM 1543 C CA . GLU A 1 193 ? 24.625 12.93 7.234 1 63.06 193 GLU A CA 1
ATOM 1544 C C . GLU A 1 193 ? 24.266 13.977 6.18 1 63.06 193 GLU A C 1
ATOM 1546 O O . GLU A 1 193 ? 24.938 14.086 5.156 1 63.06 193 GLU A O 1
ATOM 1551 N N . ARG A 1 194 ? 23.047 14.18 5.812 1 53.84 194 ARG A N 1
ATOM 1552 C CA . ARG A 1 194 ? 22.891 15.398 5.031 1 53.84 194 ARG A CA 1
ATOM 1553 C C . ARG A 1 194 ? 23.797 16.5 5.539 1 53.84 194 ARG A C 1
ATOM 1555 O O . ARG A 1 194 ? 23.891 16.734 6.75 1 53.84 194 ARG A O 1
ATOM 1562 N N . ALA A 1 195 ? 24.906 16.938 4.758 1 41.94 195 ALA A N 1
ATOM 1563 C CA . ALA A 1 195 ? 25.719 18.094 5.102 1 41.94 195 ALA A CA 1
ATOM 1564 C C . ALA A 1 195 ? 24.875 19.219 5.711 1 41.94 195 ALA A C 1
ATOM 1566 O O . ALA A 1 195 ? 23.797 19.531 5.211 1 41.94 195 ALA A O 1
ATOM 1567 N N . LYS A 1 196 ? 25.172 19.594 7.043 1 34.5 196 LYS A N 1
ATOM 1568 C CA . LYS A 1 196 ? 24.828 20.938 7.52 1 34.5 196 LYS A CA 1
ATOM 1569 C C . LYS A 1 196 ? 25.047 21.984 6.43 1 34.5 196 LYS A C 1
ATOM 1571 O O . LYS A 1 196 ? 26.047 21.906 5.699 1 34.5 196 LYS A O 1
ATOM 1576 N N . MET B 1 1 ? -46.188 56.625 48.625 1 30.69 1 MET B N 1
ATOM 1577 C CA . MET B 1 1 ? -45.969 56.531 47.188 1 30.69 1 MET B CA 1
ATOM 1578 C C . MET B 1 1 ? -44.594 55.969 46.844 1 30.69 1 MET B C 1
ATOM 1580 O O . MET B 1 1 ? -43.594 56.719 46.875 1 30.69 1 MET B O 1
ATOM 1584 N N . THR B 1 2 ? -44.219 54.719 47.406 1 40.06 2 THR B N 1
ATOM 1585 C CA . THR B 1 2 ? -42.938 54 47.406 1 40.06 2 THR B CA 1
ATOM 1586 C C . THR B 1 2 ? -42.656 53.5 46 1 40.06 2 THR B C 1
ATOM 1588 O O . THR B 1 2 ? -43.375 52.656 45.438 1 40.06 2 THR B O 1
ATOM 1591 N N . ILE B 1 3 ? -42.25 54.438 45.094 1 44.97 3 ILE B N 1
ATOM 1592 C CA . ILE B 1 3 ? -41.781 54.188 43.75 1 44.97 3 ILE B CA 1
ATOM 1593 C C . ILE B 1 3 ? -40.594 53.219 43.781 1 44.97 3 ILE B C 1
ATOM 1595 O O . ILE B 1 3 ? -39.531 53.594 44.281 1 44.97 3 ILE B O 1
ATOM 1599 N N . LYS B 1 4 ? -40.781 51.906 44.156 1 46.62 4 LYS B N 1
ATOM 1600 C CA . LYS B 1 4 ? -39.812 50.812 44.125 1 46.62 4 LYS B CA 1
ATOM 1601 C C . LYS B 1 4 ? -39.188 50.688 42.75 1 46.62 4 LYS B C 1
ATOM 1603 O O . LYS B 1 4 ? -39.844 50.781 41.719 1 46.62 4 LYS B O 1
ATOM 1608 N N . HIS B 1 5 ? -37.844 51 42.625 1 45.53 5 HIS B N 1
ATOM 1609 C CA . HIS B 1 5 ? -36.844 50.969 41.594 1 45.53 5 HIS B CA 1
ATOM 1610 C C . HIS B 1 5 ? -36.875 49.625 40.844 1 45.53 5 HIS B C 1
ATOM 1612 O O . HIS B 1 5 ? -36.469 48.594 41.375 1 45.53 5 HIS B O 1
ATOM 1618 N N . LEU B 1 6 ? -38 49.312 40.031 1 50.25 6 LEU B N 1
ATOM 1619 C CA . LEU B 1 6 ? -38.156 48.25 39.062 1 50.25 6 LEU B CA 1
ATOM 1620 C C . LEU B 1 6 ? -37.062 48.25 38 1 50.25 6 LEU B C 1
ATOM 1622 O O . LEU B 1 6 ? -37.156 47.562 37 1 50.25 6 LEU B O 1
ATOM 1626 N N . PHE B 1 7 ? -36.031 49.156 38.156 1 53.66 7 PHE B N 1
ATOM 1627 C CA . PHE B 1 7 ? -35.062 49.312 37.062 1 53.66 7 PHE B CA 1
ATOM 1628 C C . PHE B 1 7 ? -34.156 48.094 36.938 1 53.66 7 PHE B C 1
ATOM 1630 O O . PHE B 1 7 ? -33.5 47.906 35.906 1 53.66 7 PHE B O 1
ATOM 1637 N N . PRO B 1 8 ? -34 47.312 38.125 1 64.62 8 PRO B N 1
ATOM 1638 C CA . PRO B 1 8 ? -32.938 46.312 37.969 1 64.62 8 PRO B CA 1
ATOM 1639 C C . PRO B 1 8 ? -33.344 45.125 37.094 1 64.62 8 PRO B C 1
ATOM 1641 O O . PRO B 1 8 ? -32.5 44.438 36.531 1 64.62 8 PRO B O 1
ATOM 1644 N N . LEU B 1 9 ? -34.719 44.969 36.844 1 65.62 9 LEU B N 1
ATOM 1645 C CA . LEU B 1 9 ? -35.125 43.75 36.156 1 65.62 9 LEU B CA 1
ATOM 1646 C C . LEU B 1 9 ? -34.906 43.875 34.656 1 65.62 9 LEU B C 1
ATOM 1648 O O . LEU B 1 9 ? -34.531 42.906 34 1 65.62 9 LEU B O 1
ATOM 1652 N N . ARG B 1 10 ? -35.062 45.219 34.156 1 66.44 10 ARG B N 1
ATOM 1653 C CA . ARG B 1 10 ? -34.875 45.375 32.688 1 66.44 10 ARG B CA 1
ATOM 1654 C C . ARG B 1 10 ? -33.438 45.25 32.312 1 66.44 10 ARG B C 1
ATOM 1656 O O . ARG B 1 10 ? -33.094 44.719 31.234 1 66.44 10 ARG B O 1
ATOM 1663 N N . LEU B 1 11 ? -32.562 45.75 33.188 1 67.12 11 LEU B N 1
ATOM 1664 C CA . LEU B 1 11 ? -31.141 45.625 32.875 1 67.12 11 LEU B CA 1
ATOM 1665 C C . LEU B 1 11 ? -30.672 44.188 32.969 1 67.12 11 LEU B C 1
ATOM 1667 O O . LEU B 1 11 ? -29.875 43.719 32.125 1 67.12 11 LEU B O 1
ATOM 1671 N N . ALA B 1 12 ? -31.281 43.406 33.906 1 70.69 12 ALA B N 1
ATOM 1672 C CA . ALA B 1 12 ? -30.938 42 34.031 1 70.69 12 ALA B CA 1
ATOM 1673 C C . ALA B 1 12 ? -31.438 41.219 32.812 1 70.69 12 ALA B C 1
ATOM 1675 O O . ALA B 1 12 ? -30.75 40.312 32.344 1 70.69 12 ALA B O 1
ATOM 1676 N N . ALA B 1 13 ? -32.594 41.594 32.25 1 70.12 13 ALA B N 1
ATOM 1677 C CA . ALA B 1 13 ? -33.156 40.938 31.062 1 70.12 13 ALA B CA 1
ATOM 1678 C C . ALA B 1 13 ? -32.312 41.219 29.812 1 70.12 13 ALA B C 1
ATOM 1680 O O . ALA B 1 13 ? -32.031 40.344 29.016 1 70.12 13 ALA B O 1
ATOM 1681 N N . VAL B 1 14 ? -31.781 42.5 29.734 1 68.25 14 VAL B N 1
ATOM 1682 C CA . VAL B 1 14 ? -30.938 42.875 28.609 1 68.25 14 VAL B CA 1
ATOM 1683 C C . VAL B 1 14 ? -29.578 42.156 28.734 1 68.25 14 VAL B C 1
ATOM 1685 O O . VAL B 1 14 ? -29.047 41.688 27.734 1 68.25 14 VAL B O 1
ATOM 1688 N N . LEU B 1 15 ? -29.078 42.031 29.969 1 67.12 15 LEU B N 1
ATOM 1689 C CA . LEU B 1 15 ? -27.828 41.312 30.172 1 67.12 15 LEU B CA 1
ATOM 1690 C C . LEU B 1 15 ? -28 39.812 29.906 1 67.12 15 LEU B C 1
ATOM 1692 O O . LEU B 1 15 ? -27.109 39.188 29.328 1 67.12 15 LEU B O 1
ATOM 1696 N N . MET B 1 16 ? -29.188 39.281 30.266 1 66.19 16 MET B N 1
ATOM 1697 C CA . MET B 1 16 ? -29.453 37.875 30 1 66.19 16 MET B CA 1
ATOM 1698 C C . MET B 1 16 ? -29.609 37.625 28.5 1 66.19 16 MET B C 1
ATOM 1700 O O . MET B 1 16 ? -29.094 36.625 27.984 1 66.19 16 MET B O 1
ATOM 1704 N N . VAL B 1 17 ? -30.219 38.594 27.812 1 65.69 17 VAL B N 1
ATOM 1705 C CA . VAL B 1 17 ? -30.375 38.438 26.359 1 65.69 17 VAL B CA 1
ATOM 1706 C C . VAL B 1 17 ? -29.031 38.594 25.672 1 65.69 17 VAL B C 1
ATOM 1708 O O . VAL B 1 17 ? -28.688 37.875 24.75 1 65.69 17 VAL B O 1
ATOM 1711 N N . ALA B 1 18 ? -28.156 39.562 26.203 1 64.62 18 ALA B N 1
ATOM 1712 C CA . ALA B 1 18 ? -26.828 39.75 25.641 1 64.62 18 ALA B CA 1
ATOM 1713 C C . ALA B 1 18 ? -25.938 38.531 25.891 1 64.62 18 ALA B C 1
ATOM 1715 O O . ALA B 1 18 ? -25.188 38.094 25.016 1 64.62 18 ALA B O 1
ATOM 1716 N N . LEU B 1 19 ? -26.078 37.938 27.109 1 59.66 19 LEU B N 1
ATOM 1717 C CA . LEU B 1 19 ? -25.312 36.719 27.406 1 59.66 19 LEU B CA 1
ATOM 1718 C C . LEU B 1 19 ? -25.781 35.562 26.531 1 59.66 19 LEU B C 1
ATOM 1720 O O . LEU B 1 19 ? -24.953 34.781 26.047 1 59.66 19 LEU B O 1
ATOM 1724 N N . THR B 1 20 ? -27.156 35.438 26.328 1 60.56 20 THR B N 1
ATOM 1725 C CA . THR B 1 20 ? -27.641 34.344 25.469 1 60.56 20 THR B CA 1
ATOM 1726 C C . THR B 1 20 ? -27.219 34.562 24.016 1 60.56 20 THR B C 1
ATOM 1728 O O . THR B 1 20 ? -26.953 33.625 23.297 1 60.56 20 THR B O 1
ATOM 1731 N N . LEU B 1 21 ? -27.078 35.844 23.578 1 53.78 21 LEU B N 1
ATOM 1732 C CA . LEU B 1 21 ? -26.672 36.094 22.203 1 53.78 21 LEU B CA 1
ATOM 1733 C C . LEU B 1 21 ? -25.172 35.844 22.016 1 53.78 21 LEU B C 1
ATOM 1735 O O . LEU B 1 21 ? -24.734 35.469 20.938 1 53.78 21 LEU B O 1
ATOM 1739 N N . CYS B 1 22 ? -24.375 36.156 23.031 1 51.5 22 CYS B N 1
ATOM 1740 C CA . CYS B 1 22 ? -22.953 35.906 22.906 1 51.5 22 CYS B CA 1
ATOM 1741 C C . CYS B 1 22 ? -22.688 34.406 22.859 1 51.5 22 CYS B C 1
ATOM 1743 O O . CYS B 1 22 ? -21.594 33.969 22.453 1 51.5 22 CYS B O 1
ATOM 1745 N N . LEU B 1 23 ? -23.516 33.656 23.562 1 49.12 23 LEU B N 1
ATOM 1746 C CA . LEU B 1 23 ? -23.266 32.219 23.547 1 49.12 23 LEU B CA 1
ATOM 1747 C C . LEU B 1 23 ? -23.594 31.625 22.172 1 49.12 23 LEU B C 1
ATOM 1749 O O . LEU B 1 23 ? -23.391 30.422 21.938 1 49.12 23 LEU B O 1
ATOM 1753 N N . ALA B 1 24 ? -24.391 32.344 21.422 1 45.66 24 ALA B N 1
ATOM 1754 C CA . ALA B 1 24 ? -24.828 31.734 20.172 1 45.66 24 ALA B CA 1
ATOM 1755 C C . ALA B 1 24 ? -23.641 31.531 19.234 1 45.66 24 ALA B C 1
ATOM 1757 O O . ALA B 1 24 ? -23.656 30.625 18.391 1 45.66 24 ALA B O 1
ATOM 1758 N N . VAL B 1 25 ? -22.844 32.656 19.016 1 44.56 25 VAL B N 1
ATOM 1759 C CA . VAL B 1 25 ? -22.109 32.5 17.766 1 44.56 25 VAL B CA 1
ATOM 1760 C C . VAL B 1 25 ? -20.891 31.594 17.984 1 44.56 25 VAL B C 1
ATOM 1762 O O . VAL B 1 25 ? -19.766 32.094 18.172 1 44.56 25 VAL B O 1
ATOM 1765 N N . VAL B 1 26 ? -20.859 30.797 18.969 1 43.84 26 VAL B N 1
ATOM 1766 C CA . VAL B 1 26 ? -19.75 29.859 18.828 1 43.84 26 VAL B CA 1
ATOM 1767 C C . VAL B 1 26 ? -19.812 29.188 17.453 1 43.84 26 VAL B C 1
ATOM 1769 O O . VAL B 1 26 ? -20.734 28.422 17.172 1 43.84 26 VAL B O 1
ATOM 1772 N N . ARG B 1 27 ? -19.375 29.875 16.438 1 42.53 27 ARG B N 1
ATOM 1773 C CA . ARG B 1 27 ? -19.125 29.156 15.18 1 42.53 27 ARG B CA 1
ATOM 1774 C C . ARG B 1 27 ? -18.406 27.844 15.422 1 42.53 27 ARG B C 1
ATOM 1776 O O . ARG B 1 27 ? -17.375 27.812 16.078 1 42.53 27 ARG B O 1
ATOM 1783 N N . PRO B 1 28 ? -19.109 26.688 15.352 1 41.34 28 PRO B N 1
ATOM 1784 C CA . PRO B 1 28 ? -18.281 25.469 15.414 1 41.34 28 PRO B CA 1
ATOM 1785 C C . PRO B 1 28 ? -16.984 25.609 14.617 1 41.34 28 PRO B C 1
ATOM 1787 O O . PRO B 1 28 ? -16.984 26.156 13.516 1 41.34 28 PRO B O 1
ATOM 1790 N N . ALA B 1 29 ? -15.922 26.031 15.211 1 40.31 29 ALA B N 1
ATOM 1791 C CA . ALA B 1 29 ? -14.641 25.844 14.531 1 40.31 29 ALA B CA 1
ATOM 1792 C C . ALA B 1 29 ? -14.68 24.656 13.586 1 40.31 29 ALA B C 1
ATOM 1794 O O . ALA B 1 29 ? -14.93 23.531 14.016 1 40.31 29 ALA B O 1
ATOM 1795 N N . HIS B 1 30 ? -15.227 24.812 12.391 1 40.75 30 HIS B N 1
ATOM 1796 C CA . HIS B 1 30 ? -15.125 23.766 11.391 1 40.75 30 HIS B CA 1
ATOM 1797 C C . HIS B 1 30 ? -13.758 23.094 11.43 1 40.75 30 HIS B C 1
ATOM 1799 O O . HIS B 1 30 ? -12.758 23.656 10.992 1 40.75 30 HIS B O 1
ATOM 1805 N N . ALA B 1 31 ? -13.391 22.516 12.516 1 45.84 31 ALA B N 1
ATOM 1806 C CA . ALA B 1 31 ? -12.242 21.625 12.375 1 45.84 31 ALA B CA 1
ATOM 1807 C C . ALA B 1 31 ? -12.18 21.031 10.977 1 45.84 31 ALA B C 1
ATOM 1809 O O . ALA B 1 31 ? -13.195 20.578 10.438 1 45.84 31 ALA B O 1
ATOM 1810 N N . GLU B 1 32 ? -11.227 21.547 10.188 1 55.94 32 GLU B N 1
ATOM 1811 C CA . GLU B 1 32 ? -10.984 21 8.852 1 55.94 32 GLU B CA 1
ATOM 1812 C C . GLU B 1 32 ? -11.078 19.484 8.844 1 55.94 32 GLU B C 1
ATOM 1814 O O . GLU B 1 32 ? -10.242 18.797 9.438 1 55.94 32 GLU B O 1
ATOM 1819 N N . SER B 1 33 ? -12.305 18.938 8.914 1 71.88 33 SER B N 1
ATOM 1820 C CA . SER B 1 33 ? -12.68 17.547 9.094 1 71.88 33 SER B CA 1
ATOM 1821 C C . SER B 1 33 ? -12.758 16.812 7.758 1 71.88 33 SER B C 1
ATOM 1823 O O . SER B 1 33 ? -13.047 17.422 6.727 1 71.88 33 SER B O 1
ATOM 1825 N N . ILE B 1 34 ? -12.062 15.805 7.652 1 82.44 34 ILE B N 1
ATOM 1826 C CA . ILE B 1 34 ? -12.289 14.852 6.574 1 82.44 34 ILE B CA 1
ATOM 1827 C C . ILE B 1 34 ? -13.664 14.203 6.734 1 82.44 34 ILE B C 1
ATOM 1829 O O . ILE B 1 34 ? -14.008 13.727 7.824 1 82.44 34 ILE B O 1
ATOM 1833 N N . ALA B 1 35 ? -14.539 14.391 5.754 1 81.69 35 ALA B N 1
ATOM 1834 C CA . ALA B 1 35 ? -15.812 13.688 5.762 1 81.69 35 ALA B CA 1
ATOM 1835 C C . ALA B 1 35 ? -15.766 12.461 4.855 1 81.69 35 ALA B C 1
ATOM 1837 O O . ALA B 1 35 ? -15.32 12.539 3.711 1 81.69 35 ALA B O 1
ATOM 1838 N N . VAL B 1 36 ? -16.172 11.383 5.41 1 82.56 36 VAL B N 1
ATOM 1839 C CA . VAL B 1 36 ? -16.312 10.195 4.574 1 82.56 36 VAL B CA 1
ATOM 1840 C C . VAL B 1 36 ? -17.625 10.258 3.809 1 82.56 36 VAL B C 1
ATOM 1842 O O . VAL B 1 36 ? -18.703 10.195 4.41 1 82.56 36 VAL B O 1
ATOM 1845 N N . GLN B 1 37 ? -17.625 10.297 2.576 1 83 37 GLN B N 1
ATOM 1846 C CA . GLN B 1 37 ? -18.812 10.461 1.756 1 83 37 GLN B CA 1
ATOM 1847 C C . GLN B 1 37 ? -19.438 9.109 1.421 1 83 37 GLN B C 1
ATOM 1849 O O . GLN B 1 37 ? -20.656 8.938 1.531 1 83 37 GLN B O 1
ATOM 1854 N N . ARG B 1 38 ? -18.656 8.266 0.974 1 88.94 38 ARG B N 1
ATOM 1855 C CA . ARG B 1 38 ? -19.125 6.953 0.543 1 88.94 38 ARG B CA 1
ATOM 1856 C C . ARG B 1 38 ? -18.109 5.871 0.877 1 88.94 38 ARG B C 1
ATOM 1858 O O . ARG B 1 38 ? -16.891 6.113 0.825 1 88.94 38 ARG B O 1
ATOM 1865 N N . ALA B 1 39 ? -18.672 4.766 1.289 1 93.31 39 ALA B N 1
ATOM 1866 C CA . ALA B 1 39 ? -17.844 3.582 1.534 1 93.31 39 ALA B CA 1
ATOM 1867 C C . ALA B 1 39 ? -18.625 2.303 1.25 1 93.31 39 ALA B C 1
ATOM 1869 O O . ALA B 1 39 ? -19.781 2.164 1.669 1 93.31 39 ALA B O 1
ATOM 1870 N N . SER B 1 40 ? -18 1.509 0.506 1 95.25 40 SER B N 1
ATOM 1871 C CA . SER B 1 40 ? -18.656 0.248 0.181 1 95.25 40 SER B CA 1
ATOM 1872 C C . SER B 1 40 ? -17.641 -0.869 -0.025 1 95.25 40 SER B C 1
ATOM 1874 O O . SER B 1 40 ? -16.469 -0.605 -0.302 1 95.25 40 SER B O 1
ATOM 1876 N N . LEU B 1 41 ? -18.141 -2.057 0.183 1 95.12 41 LEU B N 1
ATOM 1877 C CA . LEU B 1 41 ? -17.328 -3.248 -0.035 1 95.12 41 LEU B CA 1
ATOM 1878 C C . LEU B 1 41 ? -17.828 -4.031 -1.247 1 95.12 41 LEU B C 1
ATOM 1880 O O . LEU B 1 41 ? -19.031 -4.203 -1.428 1 95.12 41 LEU B O 1
ATOM 1884 N N . GLN B 1 42 ? -16.859 -4.367 -2.084 1 91.06 42 GLN B N 1
ATOM 1885 C CA . GLN B 1 42 ? -17.188 -5.172 -3.256 1 91.06 42 GLN B CA 1
ATOM 1886 C C . GLN B 1 42 ? -16.297 -6.406 -3.342 1 91.06 42 GLN B C 1
ATOM 1888 O O . GLN B 1 42 ? -15.102 -6.332 -3.039 1 91.06 42 GLN B O 1
ATOM 1893 N N . SER B 1 43 ? -16.875 -7.48 -3.756 1 88.31 43 SER B N 1
ATOM 1894 C CA . SER B 1 43 ? -16.078 -8.688 -3.957 1 88.31 43 SER B CA 1
ATOM 1895 C C . SER B 1 43 ? -15.016 -8.484 -5.035 1 88.31 43 SER B C 1
ATOM 1897 O O . SER B 1 43 ? -15.289 -7.867 -6.066 1 88.31 43 SER B O 1
ATOM 1899 N N . ASP B 1 44 ? -13.852 -8.93 -4.746 1 83.62 44 ASP B N 1
ATOM 1900 C CA . ASP B 1 44 ? -12.781 -8.758 -5.723 1 83.62 44 ASP B CA 1
ATOM 1901 C C . ASP B 1 44 ? -12.258 -10.109 -6.215 1 83.62 44 ASP B C 1
ATOM 1903 O O . ASP B 1 44 ? -11.125 -10.203 -6.699 1 83.62 44 ASP B O 1
ATOM 1907 N N . GLY B 1 45 ? -13.031 -11.18 -6.039 1 75.56 45 GLY B N 1
ATOM 1908 C CA . GLY B 1 45 ? -12.656 -12.523 -6.465 1 75.56 45 GLY B CA 1
ATOM 1909 C C . GLY B 1 45 ? -12.031 -13.344 -5.352 1 75.56 45 GLY B C 1
ATOM 1910 O O . GLY B 1 45 ? -12.289 -14.539 -5.238 1 75.56 45 GLY B O 1
ATOM 1911 N N . SER B 1 46 ? -11.18 -12.773 -4.559 1 79.38 46 SER B N 1
ATOM 1912 C CA . SER B 1 46 ? -10.516 -13.492 -3.477 1 79.38 46 SER B CA 1
ATOM 1913 C C . SER B 1 46 ? -11 -13.008 -2.113 1 79.38 46 SER B C 1
ATOM 1915 O O . SER B 1 46 ? -10.633 -13.57 -1.082 1 79.38 46 SER B O 1
ATOM 1917 N N . GLY B 1 47 ? -11.812 -12.094 -2.053 1 89.12 47 GLY B N 1
ATOM 1918 C CA . GLY B 1 47 ? -12.359 -11.453 -0.867 1 89.12 47 GLY B CA 1
ATOM 1919 C C . GLY B 1 47 ? -13.164 -10.203 -1.179 1 89.12 47 GLY B C 1
ATOM 1920 O O . GLY B 1 47 ? -14.039 -10.219 -2.045 1 89.12 47 GLY B O 1
ATOM 1921 N N . TRP B 1 48 ? -12.867 -9.164 -0.359 1 92.44 48 TRP B N 1
ATOM 1922 C CA . TRP B 1 48 ? -13.594 -7.918 -0.581 1 92.44 48 TRP B CA 1
ATOM 1923 C C . TRP B 1 48 ? -12.648 -6.727 -0.568 1 92.44 48 TRP B C 1
ATOM 1925 O O . TRP B 1 48 ? -11.711 -6.68 0.23 1 92.44 48 TRP B O 1
ATOM 1935 N N . ALA B 1 49 ? -12.953 -5.836 -1.419 1 93.88 49 ALA B N 1
ATOM 1936 C CA . ALA B 1 49 ? -12.188 -4.594 -1.528 1 93.88 49 ALA B CA 1
ATOM 1937 C C . ALA B 1 49 ? -13.039 -3.393 -1.125 1 93.88 49 ALA B C 1
ATOM 1939 O O . ALA B 1 49 ? -14.25 -3.369 -1.368 1 93.88 49 ALA B O 1
ATOM 1940 N N . LEU B 1 50 ? -12.344 -2.445 -0.549 1 96.06 50 LEU B N 1
ATOM 1941 C CA . LEU B 1 50 ? -13 -1.216 -0.113 1 96.06 50 LEU B CA 1
ATOM 1942 C C . LEU B 1 50 ? -12.898 -0.138 -1.188 1 96.06 50 LEU B C 1
ATOM 1944 O O . LEU B 1 50 ? -11.828 0.096 -1.743 1 96.06 50 LEU B O 1
ATOM 1948 N N . ASP B 1 51 ? -13.984 0.447 -1.497 1 95.38 51 ASP B N 1
ATOM 1949 C CA . ASP B 1 51 ? -14.055 1.723 -2.201 1 95.38 51 ASP B CA 1
ATOM 1950 C C . ASP B 1 51 ? -14.609 2.82 -1.294 1 95.38 51 ASP B C 1
ATOM 1952 O O . ASP B 1 51 ? -15.695 2.678 -0.727 1 95.38 51 ASP B O 1
ATOM 1956 N N . ALA B 1 52 ? -13.805 3.854 -1.165 1 95.88 52 ALA B N 1
ATOM 1957 C CA . ALA B 1 52 ? -14.227 4.934 -0.276 1 95.88 52 ALA B CA 1
ATOM 1958 C C . ALA B 1 52 ? -13.828 6.297 -0.843 1 95.88 52 ALA B C 1
ATOM 1960 O O . ALA B 1 52 ? -12.781 6.43 -1.477 1 95.88 52 ALA B O 1
ATOM 1961 N N . ARG B 1 53 ? -14.672 7.238 -0.586 1 95.88 53 ARG B N 1
ATOM 1962 C CA . ARG B 1 53 ? -14.406 8.617 -0.977 1 95.88 53 ARG B CA 1
ATOM 1963 C C . ARG B 1 53 ? -14.477 9.547 0.23 1 95.88 53 ARG B C 1
ATOM 1965 O O . ARG B 1 53 ? -15.43 9.5 1.01 1 95.88 53 ARG B O 1
ATOM 1972 N N . PHE B 1 54 ? -13.461 10.32 0.284 1 95.25 54 PHE B N 1
ATOM 1973 C CA . PHE B 1 54 ? -13.383 11.297 1.361 1 95.25 54 PHE B CA 1
ATOM 1974 C C . PHE B 1 54 ? -13.438 12.719 0.81 1 95.25 54 PHE B C 1
ATOM 1976 O O . PHE B 1 54 ? -13.031 12.961 -0.327 1 95.25 54 PHE B O 1
ATOM 1983 N N . ASP B 1 55 ? -14.016 13.547 1.615 1 93.38 55 ASP B N 1
ATOM 1984 C CA . ASP B 1 55 ? -14.07 14.961 1.23 1 93.38 55 ASP B CA 1
ATOM 1985 C C . ASP B 1 55 ? -13.336 15.836 2.246 1 93.38 55 ASP B C 1
ATOM 1987 O O . ASP B 1 55 ? -13.719 15.891 3.416 1 93.38 55 ASP B O 1
ATOM 1991 N N . PHE B 1 56 ? -12.281 16.484 1.673 1 93.5 56 PHE B N 1
ATOM 1992 C CA . PHE B 1 56 ? -11.531 17.438 2.494 1 93.5 56 PHE B CA 1
ATOM 1993 C C . PHE B 1 56 ? -10.703 18.375 1.622 1 93.5 56 PHE B C 1
ATOM 1995 O O . PHE B 1 56 ? -10.523 18.125 0.429 1 93.5 56 PHE B O 1
ATOM 2002 N N . GLU B 1 57 ? -10.344 19.438 2.242 1 92.69 57 GLU B N 1
ATOM 2003 C CA . GLU B 1 57 ? -9.375 20.359 1.663 1 92.69 57 GLU B CA 1
ATOM 2004 C C . GLU B 1 57 ? -8.203 20.609 2.611 1 92.69 57 GLU B C 1
ATOM 2006 O O . GLU B 1 57 ? -8.352 20.5 3.83 1 92.69 57 GLU B O 1
ATOM 2011 N N . LEU B 1 58 ? -7.109 20.844 1.926 1 95.62 58 LEU B N 1
ATOM 2012 C CA . LEU B 1 58 ? -5.977 21.234 2.758 1 95.62 58 LEU B CA 1
ATOM 2013 C C . LEU B 1 58 ? -6.074 22.703 3.162 1 95.62 58 LEU B C 1
ATOM 2015 O O . LEU B 1 58 ? -6.465 23.547 2.355 1 95.62 58 LEU B O 1
ATOM 2019 N N . ASN B 1 59 ? -5.797 22.969 4.41 1 94.38 59 ASN B N 1
ATOM 2020 C CA . ASN B 1 59 ? -5.664 24.375 4.789 1 94.38 59 ASN B CA 1
ATOM 2021 C C . ASN B 1 59 ? -4.391 24.984 4.219 1 94.38 59 ASN B C 1
ATOM 2023 O O . ASN B 1 59 ? -3.523 24.266 3.709 1 94.38 59 ASN B O 1
ATOM 2027 N N . PRO B 1 60 ? -4.25 26.281 4.254 1 93.69 60 PRO B N 1
ATOM 2028 C CA . PRO B 1 60 ? -3.115 26.969 3.627 1 93.69 60 PRO B CA 1
ATOM 2029 C C . PRO B 1 60 ? -1.769 26.484 4.168 1 93.69 60 PRO B C 1
ATOM 2031 O O . PRO B 1 60 ? -0.796 26.391 3.416 1 93.69 60 PRO B O 1
ATOM 2034 N N . ASN B 1 61 ? -1.701 26.203 5.434 1 92.5 61 ASN B N 1
ATOM 2035 C CA . ASN B 1 61 ? -0.451 25.734 6.023 1 92.5 61 ASN B CA 1
ATOM 2036 C C . ASN B 1 61 ? -0.026 24.391 5.441 1 92.5 61 ASN B C 1
ATOM 2038 O O . ASN B 1 61 ? 1.146 24.188 5.121 1 92.5 61 ASN B O 1
ATOM 2042 N N . LEU B 1 62 ? -0.94 23.5 5.309 1 94.88 62 LEU B N 1
ATOM 2043 C CA . LEU B 1 62 ? -0.666 22.188 4.734 1 94.88 62 LEU B CA 1
ATOM 2044 C C . LEU B 1 62 ? -0.31 22.297 3.256 1 94.88 62 LEU B C 1
ATOM 2046 O O . LEU B 1 62 ? 0.595 21.609 2.773 1 94.88 62 LEU B O 1
ATOM 2050 N N . GLU B 1 63 ? -0.996 23.156 2.561 1 96.44 63 GLU B N 1
ATOM 2051 C CA . GLU B 1 63 ? -0.682 23.391 1.154 1 96.44 63 GLU B CA 1
ATOM 2052 C C . GLU B 1 63 ? 0.735 23.938 0.987 1 96.44 63 GLU B C 1
ATOM 2054 O O . GLU B 1 63 ? 1.482 23.469 0.12 1 96.44 63 GLU B O 1
ATOM 2059 N N . ASP B 1 64 ? 1.023 24.875 1.801 1 94.94 64 ASP B N 1
ATOM 2060 C CA . ASP B 1 64 ? 2.355 25.469 1.759 1 94.94 64 ASP B CA 1
ATOM 2061 C C . ASP B 1 64 ? 3.432 24.438 2.053 1 94.94 64 ASP B C 1
ATOM 2063 O O . ASP B 1 64 ? 4.492 24.438 1.427 1 94.94 64 ASP B O 1
ATOM 2067 N N . ALA B 1 65 ? 3.143 23.578 3.018 1 92.81 65 ALA B N 1
ATOM 2068 C CA . ALA B 1 65 ? 4.098 22.531 3.391 1 92.81 65 ALA B CA 1
ATOM 2069 C C . ALA B 1 65 ? 4.398 21.609 2.209 1 92.81 65 ALA B C 1
ATOM 2071 O O . ALA B 1 65 ? 5.562 21.391 1.874 1 92.81 65 ALA B O 1
ATOM 2072 N N . VAL B 1 66 ? 3.375 21.172 1.519 1 95.38 66 VAL B N 1
ATOM 2073 C CA . VAL B 1 66 ? 3.568 20.281 0.384 1 95.38 66 VAL B CA 1
ATOM 2074 C C . VAL B 1 66 ? 4.332 21 -0.723 1 95.38 66 VAL B C 1
ATOM 2076 O O . VAL B 1 66 ? 5.242 20.438 -1.331 1 95.38 66 VAL B O 1
ATOM 2079 N N . ASN B 1 67 ? 3.994 22.234 -0.928 1 95.5 67 ASN B N 1
ATOM 2080 C CA . ASN B 1 67 ? 4.637 23.016 -1.982 1 95.5 67 ASN B CA 1
ATOM 2081 C C . ASN B 1 67 ? 6.117 23.234 -1.691 1 95.5 67 ASN B C 1
ATOM 2083 O O . ASN B 1 67 ? 6.918 23.391 -2.613 1 95.5 67 ASN B O 1
ATOM 2087 N N . LYS B 1 68 ? 6.418 23.203 -0.455 1 92 68 LYS B N 1
ATOM 2088 C CA . LYS B 1 68 ? 7.801 23.406 -0.041 1 92 68 LYS B CA 1
ATOM 2089 C C . LYS B 1 68 ? 8.555 22.094 0.044 1 92 68 LYS B C 1
ATOM 2091 O O . LYS B 1 68 ? 9.688 22.047 0.528 1 92 68 LYS B O 1
ATOM 2096 N N . GLY B 1 69 ? 7.891 21.047 -0.274 1 89.56 69 GLY B N 1
ATOM 2097 C CA . GLY B 1 69 ? 8.578 19.766 -0.391 1 89.56 69 GLY B CA 1
ATOM 2098 C C . GLY B 1 69 ? 8.414 18.891 0.835 1 89.56 69 GLY B C 1
ATOM 2099 O O . GLY B 1 69 ? 9.086 17.859 0.962 1 89.56 69 GLY B O 1
ATOM 2100 N N . ILE B 1 70 ? 7.559 19.234 1.736 1 90 70 ILE B N 1
ATOM 2101 C CA . ILE B 1 70 ? 7.285 18.406 2.906 1 90 70 ILE B CA 1
ATOM 2102 C C . ILE B 1 70 ? 6.156 17.438 2.592 1 90 70 ILE B C 1
ATOM 2104 O O . ILE B 1 70 ? 5.023 17.844 2.33 1 90 70 ILE B O 1
ATOM 2108 N N . PRO B 1 71 ? 6.465 16.188 2.736 1 93.31 71 PRO B N 1
ATOM 2109 C CA . PRO B 1 71 ? 5.406 15.227 2.402 1 93.31 71 PRO B CA 1
ATOM 2110 C C . PRO B 1 71 ? 4.312 15.164 3.465 1 93.31 71 PRO B C 1
ATOM 2112 O O . PRO B 1 71 ? 4.586 15.359 4.652 1 93.31 71 PRO B O 1
ATOM 2115 N N . LEU B 1 72 ? 3.131 14.891 2.994 1 95 72 LEU B N 1
ATOM 2116 C CA . LEU B 1 72 ? 1.991 14.594 3.854 1 95 72 LEU B CA 1
ATOM 2117 C C . LEU B 1 72 ? 1.611 13.117 3.752 1 95 72 LEU B C 1
ATOM 2119 O O . LEU B 1 72 ? 1.656 12.531 2.668 1 95 72 LEU B O 1
ATOM 2123 N N . TYR B 1 73 ? 1.211 12.578 4.871 1 94 73 TYR B N 1
ATOM 2124 C CA . TYR B 1 73 ? 0.837 11.172 4.93 1 94 73 TYR B CA 1
ATOM 2125 C C . TYR B 1 73 ? -0.612 11.008 5.371 1 94 73 TYR B C 1
ATOM 2127 O O . TYR B 1 73 ? -0.979 11.422 6.477 1 94 73 TYR B O 1
ATOM 2135 N N . PHE B 1 74 ? -1.358 10.406 4.508 1 95.94 74 PHE B N 1
ATOM 2136 C CA . PHE B 1 74 ? -2.76 10.133 4.805 1 95.94 74 PHE B CA 1
ATOM 2137 C C . PHE B 1 74 ? -2.975 8.648 5.09 1 95.94 74 PHE B C 1
ATOM 2139 O O . PHE B 1 74 ? -2.744 7.809 4.219 1 95.94 74 PHE B O 1
ATOM 2146 N N . THR B 1 75 ? -3.426 8.367 6.289 1 96 75 THR B N 1
ATOM 2147 C CA . THR B 1 75 ? -3.631 6.984 6.699 1 96 75 THR B CA 1
ATOM 2148 C C . THR B 1 75 ? -5.121 6.664 6.785 1 96 75 THR B C 1
ATOM 2150 O O . THR B 1 75 ? -5.883 7.391 7.43 1 96 75 THR B O 1
ATOM 2153 N N . THR B 1 76 ? -5.496 5.605 6.082 1 96.19 76 THR B N 1
ATOM 2154 C CA . THR B 1 76 ? -6.859 5.094 6.152 1 96.19 76 THR B CA 1
ATOM 2155 C C . THR B 1 76 ? -6.914 3.805 6.969 1 96.19 76 THR B C 1
ATOM 2157 O O . THR B 1 76 ? -6.152 2.867 6.711 1 96.19 76 THR B O 1
ATOM 2160 N N . ASP B 1 77 ? -7.805 3.824 7.91 1 96.31 77 ASP B N 1
ATOM 2161 C CA . ASP B 1 77 ? -8.023 2.641 8.734 1 96.31 77 ASP B CA 1
ATOM 2162 C C . ASP B 1 77 ? -9.344 1.962 8.383 1 96.31 77 ASP B C 1
ATOM 2164 O O . ASP B 1 77 ? -10.352 2.635 8.156 1 96.31 77 ASP B O 1
ATOM 2168 N N . PHE B 1 78 ? -9.266 0.629 8.344 1 96.94 78 PHE B N 1
ATOM 2169 C CA . PHE B 1 78 ? -10.445 -0.197 8.148 1 96.94 78 PHE B CA 1
ATOM 2170 C C . PHE B 1 78 ? -10.562 -1.254 9.234 1 96.94 78 PHE B C 1
ATOM 2172 O O . PHE B 1 78 ? -9.586 -1.936 9.555 1 96.94 78 PHE B O 1
ATOM 2179 N N . GLU B 1 79 ? -11.75 -1.377 9.75 1 95.94 79 GLU B N 1
ATOM 2180 C CA . GLU B 1 79 ? -12.031 -2.398 10.758 1 95.94 79 GLU B CA 1
ATOM 2181 C C . GLU B 1 79 ? -13.359 -3.098 10.469 1 95.94 79 GLU B C 1
ATOM 2183 O O . GLU B 1 79 ? -14.328 -2.461 10.055 1 95.94 79 GLU B O 1
ATOM 2188 N N . LEU B 1 80 ? -13.328 -4.387 10.633 1 94.56 80 LEU B N 1
ATOM 2189 C CA . LEU B 1 80 ? -14.547 -5.191 10.562 1 94.56 80 LEU B CA 1
ATOM 2190 C C . LEU B 1 80 ? -14.875 -5.793 11.922 1 94.56 80 LEU B C 1
ATOM 2192 O O . LEU B 1 80 ? -14.031 -6.438 12.547 1 94.56 80 LEU B O 1
ATOM 2196 N N . SER B 1 81 ? -16.062 -5.551 12.406 1 91 81 SER B N 1
ATOM 2197 C CA . SER B 1 81 ? -16.453 -6.082 13.711 1 91 81 SER B CA 1
ATOM 2198 C C . SER B 1 81 ? -17.766 -6.832 13.625 1 91 81 SER B C 1
ATOM 2200 O O . SER B 1 81 ? -18.531 -6.656 12.664 1 91 81 SER B O 1
ATOM 2202 N N . ARG B 1 82 ? -17.891 -7.883 14.367 1 83.69 82 ARG B N 1
ATOM 2203 C CA . ARG B 1 82 ? -19.156 -8.602 14.484 1 83.69 82 ARG B CA 1
ATOM 2204 C C . ARG B 1 82 ? -19.875 -8.219 15.766 1 83.69 82 ARG B C 1
ATOM 2206 O O . ARG B 1 82 ? -19.266 -8.141 16.828 1 83.69 82 ARG B O 1
ATOM 2213 N N . ALA B 1 83 ? -21.062 -7.57 15.523 1 67.81 83 ALA B N 1
ATOM 2214 C CA . ALA B 1 83 ? -21.859 -7.176 16.688 1 67.81 83 ALA B CA 1
ATOM 2215 C C . ALA B 1 83 ? -22.344 -8.398 17.453 1 67.81 83 ALA B C 1
ATOM 2217 O O . ALA B 1 83 ? -23.219 -9.133 16.984 1 67.81 83 ALA B O 1
ATOM 2218 N N . ARG B 1 84 ? -21.5 -9.344 17.75 1 64 84 ARG B N 1
ATOM 2219 C CA . ARG B 1 84 ? -22.172 -10.32 18.594 1 64 84 ARG B CA 1
ATOM 2220 C C . ARG B 1 84 ? -22.5 -9.719 19.969 1 64 84 ARG B C 1
ATOM 2222 O O . ARG B 1 84 ? -21.938 -8.688 20.344 1 64 84 ARG B O 1
ATOM 2229 N N . TRP B 1 85 ? -23.391 -10.57 20.688 1 57.06 85 TRP B N 1
ATOM 2230 C CA . TRP B 1 85 ? -23.828 -10.156 22.016 1 57.06 85 TRP B CA 1
ATOM 2231 C C . TRP B 1 85 ? -22.703 -9.477 22.781 1 57.06 85 TRP B C 1
ATOM 2233 O O . TRP B 1 85 ? -21.562 -9.453 22.328 1 57.06 85 TRP B O 1
ATOM 2243 N N . TYR B 1 86 ? -22.906 -8.734 23.984 1 56.16 86 TYR B N 1
ATOM 2244 C CA . TYR B 1 86 ? -22.438 -7.629 24.797 1 56.16 86 TYR B CA 1
ATOM 2245 C C . TYR B 1 86 ? -20.906 -7.645 24.906 1 56.16 86 TYR B C 1
ATOM 2247 O O . TYR B 1 86 ? -20.281 -6.59 24.953 1 56.16 86 TYR B O 1
ATOM 2255 N N . TRP B 1 87 ? -20.297 -8.719 25.125 1 56.59 87 TRP B N 1
ATOM 2256 C CA . TRP B 1 87 ? -19 -8.555 25.766 1 56.59 87 TRP B CA 1
ATOM 2257 C C . TRP B 1 87 ? -17.875 -8.758 24.75 1 56.59 87 TRP B C 1
ATOM 2259 O O . TRP B 1 87 ? -16.719 -8.398 25.016 1 56.59 87 TRP B O 1
ATOM 2269 N N . PHE B 1 88 ? -18 -9.57 23.562 1 57.75 88 PHE B N 1
ATOM 2270 C CA . PHE B 1 88 ? -16.766 -9.859 22.844 1 57.75 88 PHE B CA 1
ATOM 2271 C C . PHE B 1 88 ? -16.812 -9.312 21.422 1 57.75 88 PHE B C 1
ATOM 2273 O O . PHE B 1 88 ? -17.547 -9.836 20.578 1 57.75 88 PHE B O 1
ATOM 2280 N N . ASP B 1 89 ? -16.688 -8.039 21.25 1 60.59 89 ASP B N 1
ATOM 2281 C CA . ASP B 1 89 ? -16.531 -7.531 19.891 1 60.59 89 ASP B CA 1
ATOM 2282 C C . ASP B 1 89 ? -15.258 -8.07 19.234 1 60.59 89 ASP B C 1
ATOM 2284 O O . ASP B 1 89 ? -14.156 -7.781 19.703 1 60.59 89 ASP B O 1
ATOM 2288 N N . GLU B 1 90 ? -15.398 -9.211 18.5 1 70.56 90 GLU B N 1
ATOM 2289 C CA . GLU B 1 90 ? -14.242 -9.734 17.781 1 70.56 90 GLU B CA 1
ATOM 2290 C C . GLU B 1 90 ? -13.977 -8.938 16.5 1 70.56 90 GLU B C 1
ATOM 2292 O O . GLU B 1 90 ? -14.914 -8.578 15.781 1 70.56 90 GLU B O 1
ATOM 2297 N N . GLN B 1 91 ? -12.883 -8.32 16.453 1 77 91 GLN B N 1
ATOM 2298 C CA . GLN B 1 91 ? -12.438 -7.637 15.25 1 77 91 GLN B CA 1
ATOM 2299 C C . GLN B 1 91 ? -11.711 -8.586 14.305 1 77 91 GLN B C 1
ATOM 2301 O O . GLN B 1 91 ? -10.492 -8.758 14.406 1 77 91 GLN B O 1
ATOM 2306 N N . PRO B 1 92 ? -12.555 -9.039 13.406 1 79 92 PRO B N 1
ATOM 2307 C CA . PRO B 1 92 ? -11.938 -10.039 12.531 1 79 92 PRO B CA 1
ATOM 2308 C C . PRO B 1 92 ? -10.891 -9.438 11.602 1 79 92 PRO B C 1
ATOM 2310 O O . PRO B 1 92 ? -10 -10.148 11.125 1 79 92 PRO B O 1
ATOM 2313 N N . VAL B 1 93 ? -11.109 -8.156 11.352 1 92.38 93 VAL B N 1
ATOM 2314 C CA . VAL B 1 93 ? -10.164 -7.543 10.414 1 92.38 93 VAL B CA 1
ATOM 2315 C C . VAL B 1 93 ? -9.836 -6.121 10.875 1 92.38 93 VAL B C 1
ATOM 2317 O O . VAL B 1 93 ? -10.727 -5.371 11.281 1 92.38 93 VAL B O 1
ATOM 2320 N N . ALA B 1 94 ? -8.578 -5.77 10.945 1 94.88 94 ALA B N 1
ATOM 2321 C CA . ALA B 1 94 ? -8.055 -4.414 11.125 1 94.88 94 ALA B CA 1
ATOM 2322 C C . ALA B 1 94 ? -6.848 -4.164 10.227 1 94.88 94 ALA B C 1
ATOM 2324 O O . ALA B 1 94 ? -5.777 -4.734 10.445 1 94.88 94 ALA B O 1
ATOM 2325 N N . VAL B 1 95 ? -7.102 -3.357 9.219 1 93.25 95 VAL B N 1
ATOM 2326 C CA . VAL B 1 95 ? -6.012 -3.082 8.289 1 93.25 95 VAL B CA 1
ATOM 2327 C C . VAL B 1 95 ? -5.867 -1.574 8.094 1 93.25 95 VAL B C 1
ATOM 2329 O O . VAL B 1 95 ? -6.824 -0.822 8.297 1 93.25 95 VAL B O 1
ATOM 2332 N N . THR B 1 96 ? -4.633 -1.185 7.809 1 93.56 96 THR B N 1
ATOM 2333 C CA . THR B 1 96 ? -4.309 0.226 7.621 1 93.56 96 THR B CA 1
ATOM 2334 C C . THR B 1 96 ? -3.504 0.433 6.344 1 93.56 96 THR B C 1
ATOM 2336 O O . THR B 1 96 ? -2.715 -0.43 5.953 1 93.56 96 THR B O 1
ATOM 2339 N N . GLN B 1 97 ? -3.748 1.549 5.727 1 92.25 97 GLN B N 1
ATOM 2340 C CA . GLN B 1 97 ? -2.967 1.935 4.555 1 92.25 97 GLN B CA 1
ATOM 2341 C C . GLN B 1 97 ? -2.611 3.418 4.598 1 92.25 97 GLN B C 1
ATOM 2343 O O . GLN B 1 97 ? -3.422 4.246 5.02 1 92.25 97 GLN B O 1
ATOM 2348 N N . THR B 1 98 ? -1.38 3.705 4.113 1 93.19 98 THR B N 1
ATOM 2349 C CA . THR B 1 98 ? -0.924 5.09 4.102 1 93.19 98 THR B CA 1
ATOM 2350 C C . THR B 1 98 ? -0.563 5.527 2.686 1 93.19 98 THR B C 1
ATOM 2352 O O . THR B 1 98 ? 0.144 4.816 1.97 1 93.19 98 THR B O 1
ATOM 2355 N N . ILE B 1 99 ? -1.062 6.621 2.275 1 94.81 99 ILE B N 1
ATOM 2356 C CA . ILE B 1 99 ? -0.72 7.277 1.019 1 94.81 99 ILE B CA 1
ATOM 2357 C C . ILE B 1 99 ? 0.161 8.492 1.294 1 94.81 99 ILE B C 1
ATOM 2359 O O . ILE B 1 99 ? -0.104 9.266 2.221 1 94.81 99 ILE B O 1
ATOM 2363 N N . ARG B 1 100 ? 1.148 8.594 0.528 1 93.88 100 ARG B N 1
ATOM 2364 C CA . ARG B 1 100 ? 2.066 9.719 0.643 1 93.88 100 ARG B CA 1
ATOM 2365 C C . ARG B 1 100 ? 1.827 10.734 -0.468 1 93.88 100 ARG B C 1
ATOM 2367 O O . ARG B 1 100 ? 1.74 10.375 -1.643 1 93.88 100 ARG B O 1
ATOM 2374 N N . LEU B 1 101 ? 1.69 11.977 -0.093 1 96.06 101 LEU B N 1
ATOM 2375 C CA . LEU B 1 101 ? 1.61 13.109 -1.013 1 96.06 101 LEU B CA 1
ATOM 2376 C C . LEU B 1 101 ? 2.857 13.984 -0.911 1 96.06 101 LEU B C 1
ATOM 2378 O O . LEU B 1 101 ? 3.211 14.445 0.176 1 96.06 101 LEU B O 1
ATOM 2382 N N . SER B 1 102 ? 3.484 14.219 -2.037 1 94.44 102 SER B N 1
ATOM 2383 C CA . SER B 1 102 ? 4.703 15.016 -2.029 1 94.44 102 SER B CA 1
ATOM 2384 C C . SER B 1 102 ? 4.836 15.836 -3.307 1 94.44 102 SER B C 1
ATOM 2386 O O . SER B 1 102 ? 4.121 15.602 -4.281 1 94.44 102 SER B O 1
ATOM 2388 N N . PHE B 1 103 ? 5.695 16.875 -3.215 1 95.44 103 PHE B N 1
ATOM 2389 C CA . PHE B 1 103 ? 6.043 17.672 -4.379 1 95.44 103 PHE B CA 1
ATOM 2390 C C . PHE B 1 103 ? 7.488 17.438 -4.793 1 95.44 103 PHE B C 1
ATOM 2392 O O . PHE B 1 103 ? 8.391 17.422 -3.951 1 95.44 103 PHE B O 1
ATOM 2399 N N . GLN B 1 104 ? 7.652 17.188 -6.035 1 90.75 104 GLN B N 1
ATOM 2400 C CA . GLN B 1 104 ? 8.984 17.016 -6.605 1 90.75 104 GLN B CA 1
ATOM 2401 C C . GLN B 1 104 ? 9.43 18.25 -7.371 1 90.75 104 GLN B C 1
ATOM 2403 O O . GLN B 1 104 ? 9.055 18.438 -8.531 1 90.75 104 GLN B O 1
ATOM 2408 N N . PRO B 1 105 ? 10.43 18.984 -6.902 1 91 105 PRO B N 1
ATOM 2409 C CA . PRO B 1 105 ? 10.797 20.25 -7.508 1 91 105 PRO B CA 1
ATOM 2410 C C . PRO B 1 105 ? 11.422 20.094 -8.891 1 91 105 PRO B C 1
ATOM 2412 O O . PRO B 1 105 ? 11.195 20.938 -9.773 1 91 105 PRO B O 1
ATOM 2415 N N . LEU B 1 106 ? 12.195 19.125 -9.156 1 88.06 106 LEU B N 1
ATOM 2416 C CA . LEU B 1 106 ? 12.883 18.922 -10.422 1 88.06 106 LEU B CA 1
ATOM 2417 C C . LEU B 1 106 ? 11.883 18.719 -11.555 1 88.06 106 LEU B C 1
ATOM 2419 O O . LEU B 1 106 ? 12.031 19.297 -12.633 1 88.06 106 LEU B O 1
ATOM 2423 N N . THR B 1 107 ? 10.898 17.938 -11.328 1 91.44 107 THR B N 1
ATOM 2424 C CA . THR B 1 107 ? 9.914 17.625 -12.359 1 91.44 107 THR B CA 1
ATOM 2425 C C . THR B 1 107 ? 8.664 18.484 -12.188 1 91.44 107 THR B C 1
ATOM 2427 O O . THR B 1 107 ? 7.766 18.469 -13.031 1 91.44 107 THR B O 1
ATOM 2430 N N . ARG B 1 108 ? 8.617 19.25 -11.062 1 93.81 108 ARG B N 1
ATOM 2431 C CA . ARG B 1 108 ? 7.5 20.125 -10.719 1 93.81 108 ARG B CA 1
ATOM 2432 C C . ARG B 1 108 ? 6.18 19.359 -10.758 1 93.81 108 ARG B C 1
ATOM 2434 O O . ARG B 1 108 ? 5.227 19.797 -11.406 1 93.81 108 ARG B O 1
ATOM 2441 N N . GLU B 1 109 ? 6.16 18.25 -10.164 1 96.62 109 GLU B N 1
ATOM 2442 C CA . GLU B 1 109 ? 4.977 17.406 -10.109 1 96.62 109 GLU B CA 1
ATOM 2443 C C . GLU B 1 109 ? 4.617 17.031 -8.672 1 96.62 109 GLU B C 1
ATOM 2445 O O . GLU B 1 109 ? 5.504 16.875 -7.832 1 96.62 109 GLU B O 1
ATOM 2450 N N . TYR B 1 110 ? 3.32 16.938 -8.484 1 97.56 110 TYR B N 1
ATOM 2451 C CA . TYR B 1 110 ? 2.824 16.328 -7.254 1 97.56 110 TYR B CA 1
ATOM 2452 C C . TYR B 1 110 ? 2.754 14.812 -7.391 1 97.56 110 TYR B C 1
ATOM 2454 O O . TYR B 1 110 ? 2.279 14.297 -8.406 1 97.56 110 TYR B O 1
ATOM 2462 N N . ARG B 1 111 ? 3.238 14.195 -6.344 1 95 111 ARG B N 1
ATOM 2463 C CA . ARG B 1 111 ? 3.311 12.742 -6.422 1 95 111 ARG B CA 1
ATOM 2464 C C . ARG B 1 111 ? 2.471 12.094 -5.324 1 95 111 ARG B C 1
ATOM 2466 O O . ARG B 1 111 ? 2.463 12.562 -4.184 1 95 111 ARG B O 1
ATOM 2473 N N . VAL B 1 112 ? 1.729 11.055 -5.777 1 96.38 112 VAL B N 1
ATOM 2474 C CA . VAL B 1 112 ? 0.971 10.203 -4.867 1 96.38 112 VAL B CA 1
ATOM 2475 C C . VAL B 1 112 ? 1.531 8.781 -4.902 1 96.38 112 VAL B C 1
ATOM 2477 O O . VAL B 1 112 ? 1.614 8.172 -5.969 1 96.38 112 VAL B O 1
ATOM 2480 N N . SER B 1 113 ? 1.92 8.344 -3.742 1 93.56 113 SER B N 1
ATOM 2481 C CA . SER B 1 113 ? 2.551 7.027 -3.758 1 93.56 113 SER B CA 1
ATOM 2482 C C . SER B 1 113 ? 2.049 6.16 -2.607 1 93.56 113 SER B C 1
ATOM 2484 O O . SER B 1 113 ? 1.665 6.68 -1.556 1 93.56 113 SER B O 1
ATOM 2486 N N . THR B 1 114 ? 1.993 4.848 -2.857 1 93.31 114 THR B N 1
ATOM 2487 C CA . THR B 1 114 ? 1.68 3.842 -1.849 1 93.31 114 THR B CA 1
ATOM 2488 C C . THR B 1 114 ? 2.174 2.465 -2.285 1 93.31 114 THR B C 1
ATOM 2490 O O . THR B 1 114 ? 2.055 2.1 -3.457 1 93.31 114 THR B O 1
ATOM 2493 N N . GLY B 1 115 ? 2.76 1.741 -1.337 1 86.81 115 GLY B N 1
ATOM 2494 C CA . GLY B 1 115 ? 3.074 0.34 -1.563 1 86.81 115 GLY B CA 1
ATOM 2495 C C . GLY B 1 115 ? 3.906 0.108 -2.811 1 86.81 115 GLY B C 1
ATOM 2496 O O . GLY B 1 115 ? 3.691 -0.865 -3.535 1 86.81 115 GLY B O 1
ATOM 2497 N N . GLY B 1 116 ? 4.629 1.041 -3.312 1 87.62 116 GLY B N 1
ATOM 2498 C CA . GLY B 1 116 ? 5.504 0.858 -4.457 1 87.62 116 GLY B CA 1
ATOM 2499 C C . GLY B 1 116 ? 4.93 1.419 -5.746 1 87.62 116 GLY B C 1
ATOM 2500 O O . GLY B 1 116 ? 5.539 1.302 -6.809 1 87.62 116 GLY B O 1
ATOM 2501 N N . LEU B 1 117 ? 3.766 1.875 -5.699 1 93 117 LEU B N 1
ATOM 2502 C CA . LEU B 1 117 ? 3.15 2.549 -6.84 1 93 117 LEU B CA 1
ATOM 2503 C C . LEU B 1 117 ? 3.164 4.062 -6.648 1 93 117 LEU B C 1
ATOM 2505 O O . LEU B 1 117 ? 3.006 4.551 -5.527 1 93 117 LEU B O 1
ATOM 2509 N N . GLN B 1 118 ? 3.365 4.703 -7.758 1 92.69 118 GLN B N 1
ATOM 2510 C CA . GLN B 1 118 ? 3.408 6.16 -7.691 1 92.69 118 GLN B CA 1
ATOM 2511 C C . GLN B 1 118 ? 2.76 6.789 -8.922 1 92.69 118 GLN B C 1
ATOM 2513 O O . GLN B 1 118 ? 2.941 6.305 -10.039 1 92.69 118 GLN B O 1
ATOM 2518 N N . LEU B 1 119 ? 1.969 7.809 -8.648 1 94 119 LEU B N 1
ATOM 2519 C CA . LEU B 1 119 ? 1.348 8.609 -9.695 1 94 119 LEU B CA 1
ATOM 2520 C C . LEU B 1 119 ? 1.786 10.07 -9.594 1 94 119 LEU B C 1
ATOM 2522 O O . LEU B 1 119 ? 1.945 10.602 -8.5 1 94 119 LEU B O 1
ATOM 2526 N N . GLY B 1 120 ? 1.98 10.648 -10.75 1 96 120 GLY B N 1
ATOM 2527 C CA . GLY B 1 120 ? 2.352 12.055 -10.82 1 96 120 GLY B CA 1
ATOM 2528 C C . GLY B 1 120 ? 1.258 12.93 -11.391 1 96 120 GLY B C 1
ATOM 2529 O O . GLY B 1 120 ? 0.516 12.508 -12.281 1 96 120 GLY B O 1
ATOM 2530 N N . PHE B 1 121 ? 1.187 14.125 -10.852 1 97.88 121 PHE B N 1
ATOM 2531 C CA . PHE B 1 121 ? 0.154 15.062 -11.266 1 97.88 121 PHE B CA 1
ATOM 2532 C C . PHE B 1 121 ? 0.727 16.469 -11.414 1 97.88 121 PHE B C 1
ATOM 2534 O O . PHE B 1 121 ? 1.601 16.875 -10.641 1 97.88 121 PHE B O 1
ATOM 2541 N N . PRO B 1 122 ? 0.121 17.25 -12.266 1 97.06 122 PRO B N 1
ATOM 2542 C CA . PRO B 1 122 ? 0.625 18.609 -12.461 1 97.06 122 PRO B CA 1
ATOM 2543 C C . PRO B 1 122 ? 0.125 19.578 -11.398 1 97.06 122 PRO B C 1
ATOM 2545 O O . PRO B 1 122 ? 0.72 20.641 -11.195 1 97.06 122 PRO B O 1
ATOM 2548 N N . SER B 1 123 ? -0.973 19.266 -10.703 1 97.94 123 SER B N 1
ATOM 2549 C CA . SER B 1 123 ? -1.537 20.172 -9.719 1 97.94 123 SER B CA 1
ATOM 2550 C C . SER B 1 123 ? -1.841 19.453 -8.406 1 97.94 123 SER B C 1
ATOM 2552 O O . SER B 1 123 ? -2.148 18.266 -8.406 1 97.94 123 SER B O 1
ATOM 2554 N N . LEU B 1 124 ? -1.772 20.203 -7.367 1 98 124 LEU B N 1
ATOM 2555 C CA . LEU B 1 124 ? -2.117 19.672 -6.051 1 98 124 LEU B CA 1
ATOM 2556 C C . LEU B 1 124 ? -3.57 19.219 -6.016 1 98 124 LEU B C 1
ATOM 2558 O O . LEU B 1 124 ? -3.885 18.188 -5.395 1 98 124 LEU B O 1
ATOM 2562 N N . LYS B 1 125 ? -4.414 20 -6.699 1 97.56 125 LYS B N 1
ATOM 2563 C CA . LYS B 1 125 ? -5.836 19.672 -6.746 1 97.56 125 LYS B CA 1
ATOM 2564 C C . LYS B 1 125 ? -6.055 18.281 -7.344 1 97.56 125 LYS B C 1
ATOM 2566 O O . LYS B 1 125 ? -6.809 17.484 -6.793 1 97.56 125 LYS B O 1
ATOM 2571 N N . ASP B 1 126 ? -5.34 18 -8.391 1 97.88 126 ASP B N 1
ATOM 2572 C CA . ASP B 1 126 ? -5.469 16.703 -9.055 1 97.88 126 ASP B CA 1
ATOM 2573 C C . ASP B 1 126 ? -4.922 15.578 -8.172 1 97.88 126 ASP B C 1
ATOM 2575 O O . ASP B 1 126 ? -5.5 14.492 -8.109 1 97.88 126 ASP B O 1
ATOM 2579 N N . ALA B 1 127 ? -3.838 15.805 -7.562 1 98.19 127 ALA B N 1
ATOM 2580 C CA . ALA B 1 127 ? -3.242 14.812 -6.668 1 98.19 127 ALA B CA 1
ATOM 2581 C C . ALA B 1 127 ? -4.176 14.492 -5.504 1 98.19 127 ALA B C 1
ATOM 2583 O O . ALA B 1 127 ? -4.379 13.328 -5.164 1 98.19 127 ALA B O 1
ATOM 2584 N N . LEU B 1 128 ? -4.777 15.523 -4.922 1 97.88 128 LEU B N 1
ATOM 2585 C CA . LEU B 1 128 ? -5.66 15.352 -3.773 1 97.88 128 LEU B CA 1
ATOM 2586 C C . LEU B 1 128 ? -6.918 14.586 -4.16 1 97.88 128 LEU B C 1
ATOM 2588 O O . LEU B 1 128 ? -7.477 13.844 -3.346 1 97.88 128 LEU B O 1
ATOM 2592 N N . ALA B 1 129 ? -7.344 14.75 -5.395 1 96.81 129 ALA B N 1
ATOM 2593 C CA . ALA B 1 129 ? -8.5 14 -5.867 1 96.81 129 ALA B CA 1
ATOM 2594 C C . ALA B 1 129 ? -8.258 12.5 -5.777 1 96.81 129 ALA B C 1
ATOM 2596 O O . ALA B 1 129 ? -9.164 11.727 -5.453 1 96.81 129 ALA B O 1
ATOM 2597 N N . VAL B 1 130 ? -7.035 12.094 -6.023 1 95.81 130 VAL B N 1
ATOM 2598 C CA . VAL B 1 130 ? -6.672 10.68 -5.957 1 95.81 130 VAL B CA 1
ATOM 2599 C C . VAL B 1 130 ? -6.551 10.25 -4.496 1 95.81 130 VAL B C 1
ATOM 2601 O O . VAL B 1 130 ? -7.004 9.164 -4.125 1 95.81 130 VAL B O 1
ATOM 2604 N N . VAL B 1 131 ? -5.98 11.047 -3.691 1 96.81 131 VAL B N 1
ATOM 2605 C CA . VAL B 1 131 ? -5.801 10.734 -2.275 1 96.81 131 VAL B CA 1
ATOM 2606 C C . VAL B 1 131 ? -7.164 10.547 -1.612 1 96.81 131 VAL B C 1
ATOM 2608 O O . VAL B 1 131 ? -7.324 9.68 -0.752 1 96.81 131 VAL B O 1
ATOM 2611 N N . ARG B 1 132 ? -8.125 11.281 -2.062 1 96.62 132 ARG B N 1
ATOM 2612 C CA . ARG B 1 132 ? -9.453 11.273 -1.459 1 96.62 132 ARG B CA 1
ATOM 2613 C C . ARG B 1 132 ? -10.227 10.023 -1.851 1 96.62 132 ARG B C 1
ATOM 2615 O O . ARG B 1 132 ? -11.266 9.727 -1.26 1 96.62 132 ARG B O 1
ATOM 2622 N N . HIS B 1 133 ? -9.758 9.414 -2.85 1 95.25 133 HIS B N 1
ATOM 2623 C CA . HIS B 1 133 ? -10.516 8.289 -3.383 1 95.25 133 HIS B CA 1
ATOM 2624 C C . HIS B 1 133 ? -9.734 6.984 -3.24 1 95.25 133 HIS B C 1
ATOM 2626 O O . HIS B 1 133 ? -8.914 6.648 -4.098 1 95.25 133 HIS B O 1
ATOM 2632 N N . ILE B 1 134 ? -10.109 6.285 -2.207 1 94.12 134 ILE B N 1
ATOM 2633 C CA . ILE B 1 134 ? -9.57 4.934 -2.068 1 94.12 134 ILE B CA 1
ATOM 2634 C C . ILE B 1 134 ? -10.32 3.984 -3 1 94.12 134 ILE B C 1
ATOM 2636 O O . ILE B 1 134 ? -11.539 3.83 -2.895 1 94.12 134 ILE B O 1
ATOM 2640 N N . THR B 1 135 ? -9.523 3.387 -3.869 1 92.06 135 THR B N 1
ATOM 2641 C CA . THR B 1 135 ? -10.18 2.52 -4.84 1 92.06 135 THR B CA 1
ATOM 2642 C C . THR B 1 135 ? -9.672 1.086 -4.715 1 92.06 135 THR B C 1
ATOM 2644 O O . THR B 1 135 ? -8.461 0.853 -4.652 1 92.06 135 THR B O 1
ATOM 2647 N N . SER B 1 136 ? -10.547 0.114 -4.516 1 89.94 136 SER B N 1
ATOM 2648 C CA . SER B 1 136 ? -10.305 -1.321 -4.609 1 89.94 136 SER B CA 1
ATOM 2649 C C . SER B 1 136 ? -9.211 -1.76 -3.641 1 89.94 136 SER B C 1
ATOM 2651 O O . SER B 1 136 ? -8.289 -2.484 -4.023 1 89.94 136 SER B O 1
ATOM 2653 N N . TRP B 1 137 ? -9.234 -1.267 -2.514 1 93.38 137 TRP B N 1
ATOM 2654 C CA . TRP B 1 137 ? -8.312 -1.722 -1.476 1 93.38 137 TRP B CA 1
ATOM 2655 C C . TRP B 1 137 ? -8.766 -3.053 -0.887 1 93.38 137 TRP B C 1
ATOM 2657 O O . TRP B 1 137 ? -9.797 -3.117 -0.21 1 93.38 137 TRP B O 1
ATOM 2667 N N . HIS B 1 138 ? -8.047 -4.129 -1.156 1 90.75 138 HIS B N 1
ATOM 2668 C CA . HIS B 1 138 ? -8.398 -5.418 -0.575 1 90.75 138 HIS B CA 1
ATOM 2669 C C . HIS B 1 138 ? -8.305 -5.383 0.946 1 90.75 138 HIS B C 1
ATOM 2671 O O . HIS B 1 138 ? -7.223 -5.176 1.499 1 90.75 138 HIS B O 1
ATOM 2677 N N . VAL B 1 139 ? -9.422 -5.641 1.616 1 94.56 139 VAL B N 1
ATOM 2678 C CA . VAL B 1 139 ? -9.383 -5.406 3.057 1 94.56 139 VAL B CA 1
ATOM 2679 C C . VAL B 1 139 ? -9.875 -6.648 3.795 1 94.56 139 VAL B C 1
ATOM 2681 O O . VAL B 1 139 ? -9.641 -6.793 4.996 1 94.56 139 VAL B O 1
ATOM 2684 N N . ILE B 1 140 ? -10.555 -7.543 3.115 1 93.12 140 ILE B N 1
ATOM 2685 C CA . ILE B 1 140 ? -11.102 -8.727 3.771 1 93.12 140 ILE B CA 1
ATOM 2686 C C . ILE B 1 140 ? -10.75 -9.977 2.959 1 93.12 140 ILE B C 1
ATOM 2688 O O . ILE B 1 140 ? -11.039 -10.047 1.763 1 93.12 140 ILE B O 1
ATOM 2692 N N . ASP B 1 141 ? -10.219 -10.867 3.646 1 88 141 ASP B N 1
ATOM 2693 C CA . ASP B 1 141 ? -10.078 -12.195 3.045 1 88 141 ASP B CA 1
ATOM 2694 C C . ASP B 1 141 ? -11.328 -13.039 3.277 1 88 141 ASP B C 1
ATOM 2696 O O . ASP B 1 141 ? -12.016 -12.875 4.285 1 88 141 ASP B O 1
ATOM 2700 N N . ARG B 1 142 ? -11.523 -13.945 2.43 1 85.56 142 ARG B N 1
ATOM 2701 C CA . ARG B 1 142 ? -12.734 -14.758 2.49 1 85.56 142 ARG B CA 1
ATOM 2702 C C . ARG B 1 142 ? -12.805 -15.547 3.795 1 85.56 142 ARG B C 1
ATOM 2704 O O . ARG B 1 142 ? -13.891 -15.766 4.336 1 85.56 142 ARG B O 1
ATOM 2711 N N . ASN B 1 143 ? -11.688 -16.016 4.293 1 83.88 143 ASN B N 1
ATOM 2712 C CA . ASN B 1 143 ? -11.664 -16.859 5.473 1 83.88 143 ASN B CA 1
ATOM 2713 C C . ASN B 1 143 ? -11.891 -16.062 6.75 1 83.88 143 ASN B C 1
ATOM 2715 O O . ASN B 1 143 ? -11.953 -16.625 7.844 1 83.88 143 ASN B O 1
ATOM 2719 N N . GLN B 1 144 ? -12.023 -14.805 6.566 1 89.19 144 GLN B N 1
ATOM 2720 C CA . GLN B 1 144 ? -12.148 -13.945 7.738 1 89.19 144 GLN B CA 1
ATOM 2721 C C . GLN B 1 144 ? -13.617 -13.641 8.047 1 89.19 144 GLN B C 1
ATOM 2723 O O . GLN B 1 144 ? -13.93 -13.055 9.078 1 89.19 144 GLN B O 1
ATOM 2728 N N . VAL B 1 145 ? -14.445 -14.102 7.094 1 89 145 VAL B N 1
ATOM 2729 C CA . VAL B 1 145 ? -15.867 -13.836 7.285 1 89 145 VAL B CA 1
ATOM 2730 C C . VAL B 1 145 ? -16.672 -15.102 7.016 1 89 145 VAL B C 1
ATOM 2732 O O . VAL B 1 145 ? -16.156 -16.062 6.43 1 89 145 VAL B O 1
ATOM 2735 N N . ARG B 1 146 ? -17.828 -15.133 7.57 1 88.19 146 ARG B N 1
ATOM 2736 C CA . ARG B 1 146 ? -18.734 -16.266 7.379 1 88.19 146 ARG B CA 1
ATOM 2737 C C . ARG B 1 146 ? -19.953 -15.852 6.551 1 88.19 146 ARG B C 1
ATOM 2739 O O . ARG B 1 146 ? -20.547 -14.805 6.797 1 88.19 146 ARG B O 1
ATOM 2746 N N . ALA B 1 147 ? -20.281 -16.781 5.629 1 87.69 147 ALA B N 1
ATOM 2747 C CA . ALA B 1 147 ? -21.438 -16.531 4.766 1 87.69 147 ALA B CA 1
ATOM 2748 C C . ALA B 1 147 ? -22.719 -16.375 5.586 1 87.69 147 ALA B C 1
ATOM 2750 O O . ALA B 1 147 ? -22.938 -17.141 6.531 1 87.69 147 ALA B O 1
ATOM 2751 N N . GLY B 1 148 ? -23.484 -15.414 5.219 1 87.38 148 GLY B N 1
ATOM 2752 C CA . GLY B 1 148 ? -24.766 -15.203 5.863 1 87.38 148 GLY B CA 1
ATOM 2753 C C . GLY B 1 148 ? -24.688 -14.297 7.074 1 87.38 148 GLY B C 1
ATOM 2754 O O . GLY B 1 148 ? -25.719 -13.867 7.605 1 87.38 148 GLY B O 1
ATOM 2755 N N . GLU B 1 149 ? -23.547 -14.023 7.535 1 87.12 149 GLU B N 1
ATOM 2756 C CA . GLU B 1 149 ? -23.375 -13.172 8.711 1 87.12 149 GLU B CA 1
ATOM 2757 C C . GLU B 1 149 ? -23.266 -11.703 8.32 1 87.12 149 GLU B C 1
ATOM 2759 O O . GLU B 1 149 ? -22.797 -11.383 7.227 1 87.12 149 GLU B O 1
ATOM 2764 N N . THR B 1 150 ? -23.766 -10.891 9.227 1 90.12 150 THR B N 1
ATOM 2765 C CA . THR B 1 150 ? -23.672 -9.453 9.031 1 90.12 150 THR B CA 1
ATOM 2766 C C . THR B 1 150 ? -22.609 -8.852 9.953 1 90.12 150 THR B C 1
ATOM 2768 O O . THR B 1 150 ? -22.578 -9.148 11.148 1 90.12 150 THR B O 1
ATOM 2771 N N . TYR B 1 151 ? -21.781 -8.094 9.359 1 91.75 151 TYR B N 1
ATOM 2772 C CA . TYR B 1 151 ? -20.703 -7.418 10.086 1 91.75 151 TYR B CA 1
ATOM 2773 C C . TYR B 1 151 ? -20.875 -5.906 10.016 1 91.75 151 TYR B C 1
ATOM 2775 O O . TYR B 1 151 ? -21.656 -5.395 9.203 1 91.75 151 TYR B O 1
ATOM 2783 N N . THR B 1 152 ? -20.172 -5.188 10.945 1 93 152 THR B N 1
ATOM 2784 C CA . THR B 1 152 ? -20.062 -3.736 10.852 1 93 152 THR B CA 1
ATOM 2785 C C . THR B 1 152 ? -18.688 -3.338 10.32 1 93 152 THR B C 1
ATOM 2787 O O . THR B 1 152 ? -17.656 -3.637 10.938 1 93 152 THR B O 1
ATOM 2790 N N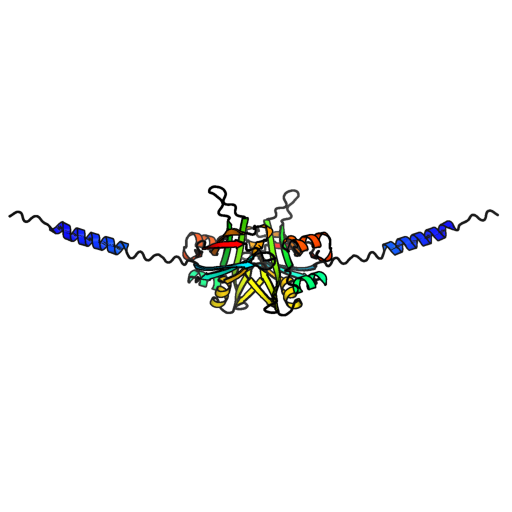 . ALA B 1 153 ? -18.688 -2.707 9.195 1 95.12 153 ALA B N 1
ATOM 2791 C CA . ALA B 1 153 ? -17.453 -2.182 8.617 1 95.12 153 ALA B CA 1
ATOM 2792 C C . ALA B 1 153 ? -17.25 -0.719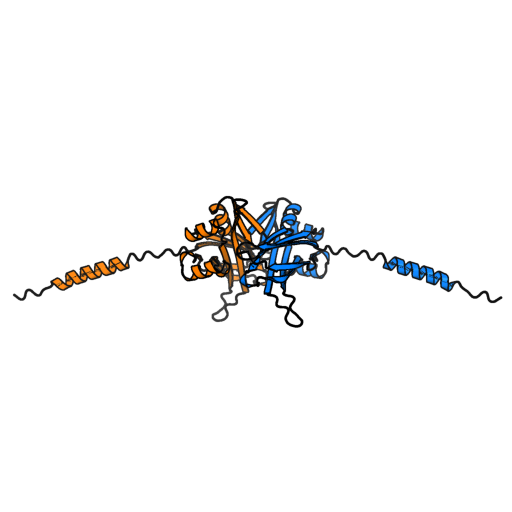 8.992 1 95.12 153 ALA B C 1
ATOM 2794 O O . ALA B 1 153 ? -18.188 0.078 8.953 1 95.12 153 ALA B O 1
ATOM 2795 N N . SER B 1 154 ? -16.031 -0.411 9.398 1 95.62 154 SER B N 1
ATOM 2796 C CA . SER B 1 154 ? -15.68 0.952 9.789 1 95.62 154 SER B CA 1
ATOM 2797 C C . SER B 1 154 ? -14.438 1.441 9.047 1 95.62 154 SER B C 1
ATOM 2799 O O . SER B 1 154 ? -13.477 0.694 8.883 1 95.62 154 SER B O 1
ATOM 2801 N N . VAL B 1 155 ? -14.57 2.715 8.602 1 96.5 155 VAL B N 1
ATOM 2802 C CA . VAL B 1 155 ? -13.438 3.287 7.879 1 96.5 155 VAL B CA 1
ATOM 2803 C C . VAL B 1 155 ? -13.211 4.727 8.336 1 96.5 155 VAL B C 1
ATOM 2805 O O . VAL B 1 155 ? -14.164 5.457 8.609 1 96.5 155 VAL B O 1
ATOM 2808 N N . ARG B 1 156 ? -11.93 5.094 8.406 1 96.56 156 ARG B N 1
ATOM 2809 C CA . ARG B 1 156 ? -11.555 6.477 8.695 1 96.56 156 ARG B CA 1
ATOM 2810 C C . ARG B 1 156 ? -10.234 6.84 8.031 1 96.56 156 ARG B C 1
ATOM 2812 O O . ARG B 1 156 ? -9.438 5.961 7.699 1 96.56 156 ARG B O 1
ATOM 2819 N N . MET B 1 157 ? -10.078 8.094 7.805 1 96.12 157 MET B N 1
ATOM 2820 C CA . MET B 1 157 ? -8.82 8.609 7.285 1 96.12 157 MET B CA 1
ATOM 2821 C C . MET B 1 157 ? -8.305 9.758 8.148 1 96.12 157 MET B C 1
ATOM 2823 O O . MET B 1 157 ? -9.094 10.539 8.68 1 96.12 157 MET B O 1
ATOM 2827 N N . GLN B 1 158 ? -7.012 9.852 8.258 1 96.19 158 GLN B N 1
ATOM 2828 C CA . GLN B 1 158 ? -6.391 10.945 9 1 96.19 158 GLN B CA 1
ATOM 2829 C C . GLN B 1 158 ? -5.031 11.305 8.414 1 96.19 158 GLN B C 1
ATOM 2831 O O . GLN B 1 158 ? -4.383 10.477 7.773 1 96.19 158 GLN B O 1
ATOM 2836 N N . LEU B 1 159 ? -4.707 12.523 8.617 1 95.44 159 LEU B N 1
ATOM 2837 C CA . LEU B 1 159 ? -3.322 12.93 8.398 1 95.44 159 LEU B CA 1
ATOM 2838 C C . LEU B 1 159 ? -2.412 12.367 9.484 1 95.44 159 LEU B C 1
ATOM 2840 O O . LEU B 1 159 ? -2.625 12.633 10.672 1 95.44 159 LEU B O 1
ATOM 2844 N N . ASP B 1 160 ? -1.422 11.664 9.086 1 92.94 160 ASP B N 1
ATOM 2845 C CA . ASP B 1 160 ? -0.514 11.055 10.047 1 92.94 160 ASP B CA 1
ATOM 2846 C C . ASP B 1 160 ? 0.751 11.891 10.219 1 92.94 160 ASP B C 1
ATOM 2848 O O . ASP B 1 160 ? 1.748 11.672 9.531 1 92.94 160 ASP B O 1
ATOM 2852 N N . THR B 1 161 ? 0.771 12.688 11.164 1 90.44 161 THR B N 1
ATOM 2853 C CA . THR B 1 161 ? 1.858 13.641 11.367 1 90.44 161 THR B CA 1
ATOM 2854 C C . THR B 1 161 ? 3.078 12.945 11.969 1 90.44 161 THR B C 1
ATOM 2856 O O . THR B 1 161 ? 4.184 13.492 11.945 1 90.44 161 THR B O 1
ATOM 2859 N N . ALA B 1 162 ? 2.859 11.688 12.477 1 84.31 162 ALA B N 1
ATOM 2860 C CA . ALA B 1 162 ? 3.967 10.953 13.086 1 84.31 162 ALA B CA 1
ATOM 2861 C C . ALA B 1 162 ? 4.988 10.531 12.039 1 84.31 162 ALA B C 1
ATOM 2863 O O . ALA B 1 162 ? 6.125 10.188 12.367 1 84.31 162 ALA B O 1
ATOM 2864 N N . LEU B 1 163 ? 4.586 10.57 10.812 1 83.31 163 LEU B N 1
ATOM 2865 C CA . LEU B 1 163 ? 5.465 10.133 9.734 1 83.31 163 LEU B CA 1
ATOM 2866 C C . LEU B 1 163 ? 6.203 11.312 9.109 1 83.31 163 LEU B C 1
ATOM 2868 O O . LEU B 1 163 ? 7.051 11.125 8.234 1 83.31 163 LEU B O 1
ATOM 2872 N N . MET B 1 164 ? 5.918 12.477 9.578 1 85.75 164 MET B N 1
ATOM 2873 C CA . MET B 1 164 ? 6.551 13.688 9.062 1 85.75 164 MET B CA 1
ATOM 2874 C C . MET B 1 164 ? 7.887 13.945 9.75 1 85.75 164 MET B C 1
ATOM 2876 O O . MET B 1 164 ? 8.148 13.398 10.82 1 85.75 164 MET B O 1
ATOM 2880 N N . PRO B 1 165 ? 8.703 14.773 9.102 1 80.25 165 PRO B N 1
ATOM 2881 C CA . PRO B 1 165 ? 9.953 15.133 9.781 1 80.25 165 PRO B CA 1
ATOM 2882 C C . PRO B 1 165 ? 9.719 15.711 11.18 1 80.25 165 PRO B C 1
ATOM 2884 O O . PRO B 1 165 ? 8.68 16.328 11.43 1 80.25 165 PRO B O 1
ATOM 2887 N N . LYS B 1 166 ? 10.609 15.594 12.016 1 80.69 166 LYS B N 1
ATOM 2888 C CA . LYS B 1 166 ? 10.484 15.844 13.445 1 80.69 166 LYS B CA 1
ATOM 2889 C C . LYS B 1 166 ? 10.031 17.281 13.711 1 80.69 166 LYS B C 1
ATOM 2891 O O . LYS B 1 166 ? 9.156 17.516 14.547 1 80.69 166 LYS B O 1
ATOM 2896 N N . PRO B 1 167 ? 10.57 18.297 13.133 1 81.25 167 PRO B N 1
ATOM 2897 C CA . PRO B 1 167 ? 10.102 19.672 13.406 1 81.25 167 PRO B CA 1
ATOM 2898 C C . PRO B 1 167 ? 8.609 19.844 13.164 1 81.25 167 PRO B C 1
ATOM 2900 O O . PRO B 1 167 ? 7.941 20.578 13.898 1 81.25 167 PRO B O 1
ATOM 2903 N N . PHE B 1 168 ? 8.164 19.078 12.219 1 82.62 168 PHE B N 1
ATOM 2904 C CA . PHE B 1 168 ? 6.754 19.219 11.867 1 82.62 168 PHE B CA 1
ATOM 2905 C C . PHE B 1 168 ? 5.875 18.391 12.805 1 82.62 168 PHE B C 1
ATOM 2907 O O . PHE B 1 168 ? 4.723 18.75 13.055 1 82.62 16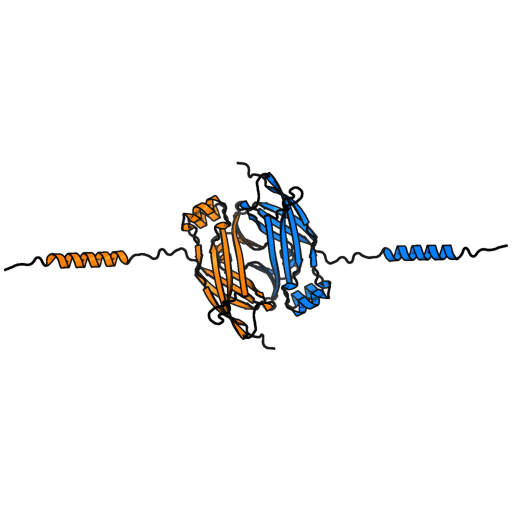8 PHE B O 1
ATOM 2914 N N . GLN B 1 169 ? 6.461 17.359 13.32 1 83.88 169 GLN B N 1
ATOM 2915 C CA . GLN B 1 169 ? 5.746 16.594 14.336 1 83.88 169 GLN B CA 1
ATOM 2916 C C . GLN B 1 169 ? 5.48 17.438 15.57 1 83.88 169 GLN B C 1
ATOM 2918 O O . GLN B 1 169 ? 4.383 17.391 16.141 1 83.88 169 GLN B O 1
ATOM 2923 N N . VAL B 1 170 ? 6.461 18.219 15.836 1 84.19 170 VAL B N 1
ATOM 2924 C CA . VAL B 1 170 ? 6.348 19.078 17.016 1 84.19 170 VAL B CA 1
ATOM 2925 C C . VAL B 1 170 ? 5.344 20.188 16.75 1 84.19 170 VAL B C 1
ATOM 2927 O O . VAL B 1 170 ? 4.531 20.531 17.609 1 84.19 170 VAL B O 1
ATOM 2930 N N . ASP B 1 171 ? 5.461 20.75 15.625 1 86 171 ASP B N 1
ATOM 2931 C CA . ASP B 1 171 ? 4.527 21.797 15.242 1 86 171 ASP B CA 1
ATOM 2932 C C . ASP B 1 171 ? 3.086 21.297 15.281 1 86 171 ASP B C 1
ATOM 2934 O O . ASP B 1 171 ? 2.182 22.016 15.703 1 86 171 ASP B O 1
ATOM 2938 N N . ALA B 1 172 ? 2.936 20.062 14.898 1 84.38 172 ALA B N 1
ATOM 2939 C CA . ALA B 1 172 ? 1.597 19.484 14.805 1 84.38 172 ALA B CA 1
ATOM 2940 C C . ALA B 1 172 ? 0.973 19.328 16.188 1 84.38 172 ALA B C 1
ATOM 2942 O O . ALA B 1 172 ? -0.251 19.359 16.328 1 84.38 172 ALA B O 1
ATOM 2943 N N . VAL B 1 173 ? 1.741 19.141 17.109 1 82.75 173 VAL B N 1
ATOM 2944 C CA . VAL B 1 173 ? 1.241 18.969 18.469 1 82.75 173 VAL B CA 1
ATOM 2945 C C . VAL B 1 173 ? 0.656 20.281 18.969 1 82.75 173 VAL B C 1
ATOM 2947 O O . VAL B 1 173 ? -0.342 20.281 19.703 1 82.75 173 VAL B O 1
ATOM 2950 N N . ASN B 1 174 ? 1.172 21.359 18.469 1 83.31 174 ASN B N 1
ATOM 2951 C CA . ASN B 1 174 ? 0.807 22.656 19.016 1 83.31 174 ASN B CA 1
ATOM 2952 C C . ASN B 1 174 ? -0.108 23.422 18.062 1 83.31 174 ASN B C 1
ATOM 2954 O O . ASN B 1 174 ? -0.634 24.484 18.422 1 83.31 174 ASN B O 1
ATOM 2958 N N . ASN B 1 175 ? -0.168 22.938 16.984 1 85.44 175 ASN B N 1
ATOM 2959 C CA . ASN B 1 1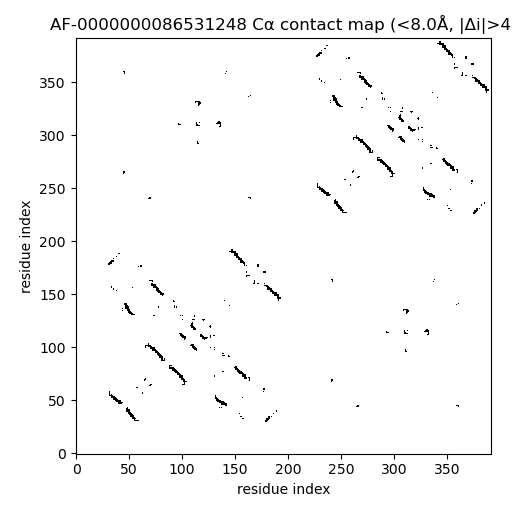75 ? -0.894 23.641 15.922 1 85.44 175 ASN B CA 1
ATOM 2960 C C . ASN B 1 175 ? -2.027 22.797 15.367 1 85.44 175 ASN B C 1
ATOM 2962 O O . ASN B 1 175 ? -1.786 21.719 14.797 1 85.44 175 ASN B O 1
ATOM 2966 N N . ARG B 1 176 ? -3.205 23.25 15.453 1 84.25 176 ARG B N 1
ATOM 2967 C CA . ARG B 1 176 ? -4.383 22.5 15 1 84.25 176 ARG B CA 1
ATOM 2968 C C . ARG B 1 176 ? -4.441 22.453 13.477 1 84.25 176 ARG B C 1
ATOM 2970 O O . ARG B 1 176 ? -5.207 21.672 12.914 1 84.25 176 ARG B O 1
ATOM 2977 N N . ASP B 1 177 ? -3.613 23.312 12.852 1 86.31 177 ASP B N 1
ATOM 2978 C CA . ASP B 1 177 ? -3.607 23.344 11.391 1 86.31 177 ASP B CA 1
ATOM 2979 C C . ASP B 1 177 ? -3.178 22 10.82 1 86.31 177 ASP B C 1
ATOM 2981 O O . ASP B 1 177 ? -3.459 21.688 9.656 1 86.31 177 ASP B O 1
ATOM 2985 N N . TRP B 1 178 ? -2.625 21.172 11.617 1 89.44 178 TRP B N 1
ATOM 2986 C CA . TRP B 1 178 ? -2.092 19.906 11.148 1 89.44 178 TRP B CA 1
ATOM 2987 C C . TRP B 1 178 ? -3.029 18.75 11.508 1 89.44 178 TRP B C 1
ATOM 2989 O O . TRP B 1 178 ? -2.729 17.594 11.234 1 89.44 178 TRP B O 1
ATOM 2999 N N . THR B 1 179 ? -4.062 19.172 12.148 1 86.56 179 THR B N 1
ATOM 3000 C CA . THR B 1 179 ? -5.051 18.156 12.484 1 86.56 179 THR B CA 1
ATOM 3001 C C . THR B 1 179 ? -6.07 18 11.359 1 86.56 179 THR B C 1
ATOM 3003 O O . THR B 1 179 ? -6.859 18.906 11.094 1 86.56 179 THR B O 1
ATOM 3006 N N . LEU B 1 180 ? -5.953 16.984 10.688 1 89.88 180 LEU B N 1
ATOM 3007 C CA . LEU B 1 180 ? -6.891 16.641 9.625 1 89.88 180 LEU B CA 1
ATOM 3008 C C . LEU B 1 180 ? -7.293 15.172 9.727 1 89.88 180 LEU B C 1
ATOM 3010 O O . LEU B 1 180 ? -6.445 14.281 9.625 1 89.88 180 LEU B O 1
ATOM 3014 N N . GLY B 1 181 ? -8.5 14.914 10.008 1 92 181 GLY B N 1
ATOM 3015 C CA . GLY B 1 181 ? -8.984 13.547 10.156 1 92 181 GLY B CA 1
ATOM 3016 C C . GLY B 1 181 ? -10.5 13.445 10.094 1 92 181 GLY B C 1
ATOM 3017 O O . GLY B 1 181 ? -11.195 14.453 10.227 1 92 181 GLY B O 1
ATOM 3018 N N . SER B 1 182 ? -10.93 12.258 9.812 1 89.25 182 SER B N 1
ATOM 3019 C CA . SER B 1 182 ? -12.359 11.992 9.812 1 89.25 182 SER B CA 1
ATOM 3020 C C . SER B 1 182 ? -12.766 11.148 11.016 1 89.25 182 SER B C 1
ATOM 3022 O O . SER B 1 182 ? -11.914 10.516 11.656 1 89.25 182 SER B O 1
ATOM 3024 N N . ASP B 1 183 ? -14.102 11.258 11.328 1 89.94 183 ASP B N 1
ATOM 3025 C CA . ASP B 1 183 ? -14.656 10.258 12.242 1 89.94 183 ASP B CA 1
ATOM 3026 C C . ASP B 1 183 ? -14.773 8.898 11.555 1 89.94 183 ASP B C 1
ATOM 3028 O O . ASP B 1 183 ? -14.602 8.789 10.336 1 89.94 183 ASP B O 1
ATOM 3032 N N . TRP B 1 184 ? -14.977 7.922 12.406 1 92.38 184 TRP B N 1
ATOM 3033 C CA . TRP B 1 184 ? -15.297 6.609 11.852 1 92.38 184 TRP B CA 1
ATOM 3034 C C . TRP B 1 184 ? -16.641 6.641 11.133 1 92.38 184 TRP B C 1
ATOM 3036 O O . TRP B 1 184 ? -17.625 7.125 11.672 1 92.38 184 TRP B O 1
ATOM 3046 N N . LYS B 1 185 ? -16.641 6.25 9.914 1 94 185 LYS B N 1
ATOM 3047 C CA . LYS B 1 185 ? -17.875 5.938 9.195 1 94 185 LYS B CA 1
ATOM 3048 C C . LYS B 1 185 ? -18.172 4.441 9.25 1 94 185 LYS B C 1
ATOM 3050 O O . LYS B 1 185 ? -17.328 3.617 8.922 1 94 185 LYS B O 1
ATOM 3055 N N . ARG B 1 186 ? -19.344 4.156 9.625 1 93.7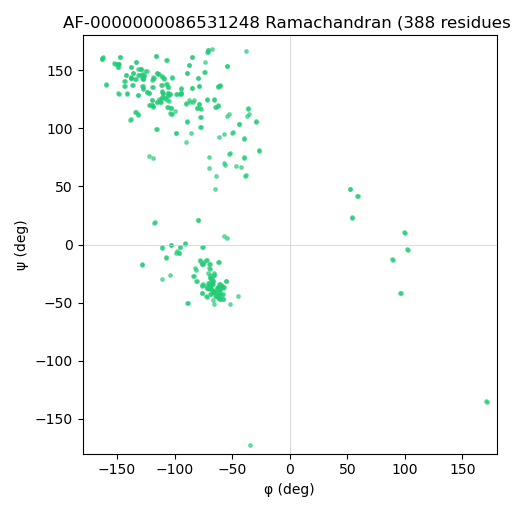5 186 ARG B N 1
ATOM 3056 C CA . ARG B 1 186 ? -19.734 2.758 9.797 1 93.75 186 ARG B CA 1
ATOM 3057 C C . ARG B 1 186 ? -20.859 2.373 8.844 1 93.75 186 ARG B C 1
ATOM 3059 O O . ARG B 1 186 ? -21.719 3.197 8.531 1 93.75 186 ARG B O 1
ATOM 3066 N N . PHE B 1 187 ? -20.797 1.101 8.336 1 93.31 187 PHE B N 1
ATOM 3067 C CA . PHE B 1 187 ? -21.859 0.566 7.5 1 93.31 187 PHE B CA 1
ATOM 3068 C C . PHE B 1 187 ? -21.938 -0.951 7.625 1 93.31 187 PHE B C 1
ATOM 3070 O O . PHE B 1 187 ? -20.953 -1.602 7.977 1 93.31 187 PHE B O 1
ATOM 3077 N N . ASN B 1 188 ? -23.062 -1.411 7.363 1 92.25 188 ASN B N 1
ATOM 3078 C CA . ASN B 1 188 ? -23.266 -2.852 7.473 1 92.25 188 ASN B CA 1
ATOM 3079 C C . ASN B 1 188 ? -22.719 -3.59 6.254 1 92.25 188 ASN B C 1
ATOM 3081 O O . ASN B 1 188 ? -22.812 -3.094 5.129 1 92.25 188 ASN B O 1
ATOM 3085 N N . PHE B 1 189 ? -22.172 -4.746 6.551 1 93.75 189 PHE B N 1
ATOM 3086 C CA . PHE B 1 189 ? -21.656 -5.648 5.531 1 93.75 189 PHE B CA 1
ATOM 3087 C C . PHE B 1 189 ? -22.156 -7.066 5.746 1 93.75 189 PHE B C 1
ATOM 3089 O O . PHE B 1 189 ? -21.797 -7.723 6.723 1 93.75 189 PHE B O 1
ATOM 3096 N N . THR B 1 190 ? -22.969 -7.48 4.852 1 91.56 190 THR B N 1
ATOM 3097 C CA . THR B 1 190 ? -23.484 -8.844 4.898 1 91.56 190 THR B CA 1
ATOM 3098 C C . THR B 1 190 ? -22.812 -9.711 3.836 1 91.56 190 THR B C 1
ATOM 3100 O O . THR B 1 190 ? -22.797 -9.359 2.654 1 91.56 190 THR B O 1
ATOM 3103 N N . VAL B 1 191 ? -22.25 -10.734 4.324 1 88.94 191 VAL B N 1
ATOM 3104 C CA . VAL B 1 191 ? -21.562 -11.633 3.402 1 88.94 191 VAL B CA 1
ATOM 3105 C C . VAL B 1 191 ? -22.594 -12.484 2.656 1 88.94 191 VAL B C 1
ATOM 3107 O O . VAL B 1 191 ? -23.25 -13.336 3.254 1 88.94 191 VAL B O 1
ATOM 3110 N N . THR B 1 192 ? -22.844 -12.062 1.436 1 80.38 192 THR B N 1
ATOM 3111 C CA . THR B 1 192 ? -23.844 -12.805 0.681 1 80.38 192 THR B CA 1
ATOM 3112 C C . THR B 1 192 ? -23.219 -14.031 0.014 1 80.38 192 THR B C 1
ATOM 3114 O O . THR B 1 192 ? -22.047 -14.008 -0.352 1 80.38 192 THR B O 1
ATOM 3117 N N . GLU B 1 193 ? -23.688 -15.164 0.267 1 62.81 193 GLU B N 1
ATOM 3118 C CA . GLU B 1 193 ? -23.266 -16.406 -0.379 1 62.81 193 GLU B CA 1
ATOM 3119 C C . GLU B 1 193 ? -23.25 -16.266 -1.898 1 62.81 193 GLU B C 1
ATOM 3121 O O . GLU B 1 193 ? -24.141 -15.633 -2.473 1 62.81 193 GLU B O 1
ATOM 3126 N N . ARG B 1 194 ? -22.172 -15.992 -2.553 1 53.56 194 ARG B N 1
ATOM 3127 C CA . ARG B 1 194 ? -22.312 -16.188 -3.992 1 53.56 194 ARG B CA 1
ATOM 3128 C C . ARG B 1 194 ? -23.219 -17.375 -4.301 1 53.56 194 ARG B C 1
ATOM 3130 O O . ARG B 1 194 ? -23.078 -18.438 -3.695 1 53.56 194 ARG B O 1
ATOM 3137 N N . ALA B 1 195 ? -24.453 -17.156 -4.891 1 41.72 195 ALA B N 1
ATOM 3138 C CA . ALA B 1 195 ? -25.297 -18.234 -5.383 1 41.72 195 ALA B CA 1
ATOM 3139 C C . ALA B 1 195 ? -24.453 -19.359 -6 1 41.72 195 ALA B C 1
ATOM 3141 O O . ALA B 1 195 ? -23.531 -19.078 -6.77 1 41.72 195 ALA B O 1
ATOM 3142 N N . LYS B 1 196 ? -24.5 -20.625 -5.395 1 34.31 196 LYS B N 1
ATOM 3143 C CA . LYS B 1 196 ? -24.172 -21.812 -6.164 1 34.31 196 LYS B CA 1
ATOM 3144 C C . LYS B 1 196 ? -24.688 -21.703 -7.594 1 34.31 196 LYS B C 1
ATOM 3146 O O . LYS B 1 196 ? -25.781 -21.188 -7.824 1 34.31 196 LYS B O 1
#

Sequence (392 aa):
MTIKHLFPLRLAAVLMVALTLCLAVVRPAHAESIAVQRASLQSDGSGWALDARFDFELNPNLEDAVNKGIPLYFTTDFELSRARWYWFDEQPVAVTQTIRLSFQPLTREYRVSTGGLQLGFPSLKDALAVVRHITSWHVIDRNQVRAGETYTASVRMQLDTALMPKPFQVDAVNNRDWTLGSDWKRFNFTVTERAKMTIKHLFPLRLAAVLMVALTLCLAVVRPAHAESIAVQRASLQSDGSGWALDARFDFELNPNLEDAVNKGIPLYFTTDFELSRARWYWFDEQPVAVTQTIRLSFQPLTREYRVSTGGLQLGFPSLKDALAVVRHITSWHVIDRNQVRAGETYTASVRMQLDTALMPKPFQVDAVNNRDWTLGSDWKRFNFTVTERAK

Secondary structure (DSSP, 8-state):
------HHHHHHHHHHHHHHHHTT--------BPEEEEEEEEE-SSEEEEEEEEE----HHHHHHHHTT--EEEEEEEEEEE--STT--EEEEEEEEEEEEEEETTTTEEEEEETTEEEEESSHHHHHHHHTEEEEEEEEEGGGS-TT-EEEEEEEEEE-GGGS-HHHHHHHHH-GGG--B-PPEEEEEE------/------HHHHHHHHHHHHHHHHTT--------EEEEEEEEEEE-SSEEEEEEEEE----HHHHHHHHTT--EEEEEEEEEEE--STT--EEEEEEEEEEEEEEETTTTEEEEEETTEEEEESSHHHHHHHHTEEEEEEEEEGGGS-TT-EEEEEEEEEE-GGGS-HHHHHHHHH-GGG--EEPPEEEEEE------